Protein AF-0000000071359980 (afdb_homodimer)

InterPro domains:
  IPR000600 ROK family [PF00480] (9-303)
  IPR000600 ROK family [PTHR18964] (3-304)
  IPR043129 ATPase, nucleotide binding domain [SSF53067] (7-304)

Structure (mmCIF, N/CA/C/O backbone):
data_AF-0000000071359980-model_v1
#
loop_
_entity.id
_entity.type
_entity.pdbx_description
1 polymer 'Sugar kinase'
#
loop_
_atom_site.group_PDB
_atom_site.id
_atom_site.type_symbol
_atom_site.label_atom_id
_atom_site.label_alt_id
_atom_site.label_comp_id
_atom_site.label_asym_id
_atom_site.label_entity_id
_atom_site.label_seq_id
_atom_site.pdbx_PDB_ins_code
_atom_site.Cartn_x
_atom_site.Cartn_y
_atom_site.Cartn_z
_atom_site.occupancy
_atom_site.B_iso_or_equiv
_atom_site.auth_seq_id
_atom_site.auth_comp_id
_atom_site.auth_asym_id
_atom_site.auth_atom_id
_atom_site.pdbx_PDB_model_num
ATOM 1 N N . MET A 1 1 ? 32.656 24.75 14.727 1 34.03 1 MET A N 1
ATOM 2 C CA . MET A 1 1 ? 31.438 25.438 15.141 1 34.03 1 MET A CA 1
ATOM 3 C C . MET A 1 1 ? 30.516 24.5 15.914 1 34.03 1 MET A C 1
ATOM 5 O O . MET A 1 1 ? 30.391 23.328 15.57 1 34.03 1 MET A O 1
ATOM 9 N N . ASN A 1 2 ? 30.203 24.516 17.094 1 40.44 2 ASN A N 1
ATOM 10 C CA . ASN A 1 2 ? 29.469 23.688 18.062 1 40.44 2 ASN A CA 1
ATOM 11 C C . ASN A 1 2 ? 28.109 23.25 17.5 1 40.44 2 ASN A C 1
ATOM 13 O O . ASN A 1 2 ? 27.219 24.078 17.328 1 40.44 2 ASN A O 1
ATOM 17 N N . ASN A 1 3 ? 27.984 22.234 16.797 1 50.34 3 ASN A N 1
ATOM 18 C CA . ASN A 1 3 ? 26.922 21.562 16.078 1 50.34 3 ASN A CA 1
ATOM 19 C C . ASN A 1 3 ? 25.625 21.562 16.859 1 50.34 3 ASN A C 1
ATOM 21 O O . ASN A 1 3 ? 24.594 21.094 16.359 1 50.34 3 ASN A O 1
ATOM 25 N N . GLN A 1 4 ? 25.719 21.797 18.203 1 56.72 4 GLN A N 1
ATOM 26 C CA . GLN A 1 4 ? 24.609 21.859 19.156 1 56.72 4 GLN A CA 1
ATOM 27 C C . GLN A 1 4 ? 23.75 23.094 18.922 1 56.72 4 GLN A C 1
ATOM 29 O O . GLN A 1 4 ? 22.625 23.188 19.438 1 56.72 4 GLN A O 1
ATOM 34 N N . GLN A 1 5 ? 24.156 23.875 17.875 1 73.12 5 GLN A N 1
ATOM 35 C CA . GLN A 1 5 ? 23.484 25.156 17.734 1 73.12 5 GLN A CA 1
ATOM 36 C C . GLN A 1 5 ? 22.797 25.266 16.375 1 73.12 5 GLN A C 1
ATOM 38 O O . GLN A 1 5 ? 22.203 26.297 16.047 1 73.12 5 GLN A O 1
ATOM 43 N N . GLU A 1 6 ? 22.688 24.109 15.781 1 90.81 6 GLU A N 1
ATOM 44 C CA . GLU A 1 6 ? 22.094 24.188 14.453 1 90.81 6 GLU A CA 1
ATOM 45 C C . GLU A 1 6 ? 20.578 24.266 14.539 1 90.81 6 GLU A C 1
ATOM 47 O O . GLU A 1 6 ? 19.953 23.594 15.359 1 90.81 6 GLU A O 1
ATOM 52 N N . HIS A 1 7 ? 20.016 25.234 13.812 1 96.56 7 HIS A N 1
ATOM 53 C CA . HIS A 1 7 ? 18.562 25.406 13.719 1 96.56 7 HIS A CA 1
ATOM 54 C C . HIS A 1 7 ? 18.078 25.188 12.289 1 96.56 7 HIS A C 1
ATOM 56 O O . HIS A 1 7 ? 18.844 25.297 11.344 1 96.56 7 HIS A O 1
ATOM 62 N N . PHE A 1 8 ? 16.859 24.828 12.195 1 98.06 8 PHE A N 1
ATOM 63 C CA . PHE A 1 8 ? 16.172 24.609 10.93 1 98.06 8 PHE A CA 1
ATOM 64 C C . PHE A 1 8 ? 14.898 25.438 10.852 1 98.06 8 PHE A C 1
ATOM 66 O O . PHE A 1 8 ? 14.328 25.797 11.883 1 98.06 8 PHE A O 1
ATOM 73 N N . LEU A 1 9 ? 14.531 25.797 9.695 1 98.38 9 LEU A N 1
ATOM 74 C CA . LEU A 1 9 ? 13.234 26.438 9.477 1 98.38 9 LEU A CA 1
ATOM 75 C C . LEU A 1 9 ? 12.219 25.422 8.945 1 98.38 9 LEU A C 1
ATOM 77 O O . LEU A 1 9 ? 12.445 24.797 7.918 1 98.38 9 LEU A O 1
ATOM 81 N N . GLY A 1 10 ? 11.195 25.172 9.727 1 98.62 10 GLY A N 1
ATOM 82 C CA . GLY A 1 10 ? 10.078 24.344 9.289 1 98.62 10 GLY A CA 1
ATOM 83 C C . GLY A 1 10 ? 8.875 25.156 8.852 1 98.62 10 GLY A C 1
ATOM 84 O O . GLY A 1 10 ? 8.375 26 9.609 1 98.62 10 GLY A O 1
ATOM 85 N N . VAL A 1 11 ? 8.43 24.953 7.609 1 98.62 11 VAL A N 1
ATOM 86 C CA . VAL A 1 11 ? 7.297 25.688 7.055 1 98.62 11 VAL A CA 1
ATOM 87 C C . VAL A 1 11 ? 6.156 24.719 6.754 1 98.62 11 VAL A C 1
ATOM 89 O O . VAL A 1 11 ? 6.254 23.906 5.836 1 98.62 11 VAL A O 1
ATOM 92 N N . ASP A 1 12 ? 5.121 24.797 7.488 1 97.94 12 ASP A N 1
ATOM 93 C CA . ASP A 1 12 ? 3.881 24.047 7.27 1 97.94 12 ASP A CA 1
ATOM 94 C C . ASP A 1 12 ? 2.889 24.875 6.449 1 97.94 12 ASP A C 1
ATOM 96 O O . ASP A 1 12 ? 2.309 25.844 6.949 1 97.94 12 ASP A O 1
ATOM 100 N N . VAL A 1 13 ? 2.68 24.453 5.227 1 97.06 13 VAL A N 1
ATOM 101 C CA . VAL A 1 13 ? 1.876 25.234 4.285 1 97.06 13 VAL A CA 1
ATOM 102 C C . VAL A 1 13 ? 0.412 24.812 4.387 1 97.06 13 VAL A C 1
ATOM 104 O O . VAL A 1 13 ? 0.071 23.656 4.109 1 97.06 13 VAL A O 1
ATOM 107 N N . GLY A 1 14 ? -0.424 25.688 4.793 1 92.62 14 GLY A N 1
ATOM 108 C CA . GLY A 1 14 ? -1.866 25.516 4.766 1 92.62 14 GLY A CA 1
ATOM 109 C C . GLY A 1 14 ? -2.545 26.281 3.652 1 92.62 14 GLY A C 1
ATOM 110 O O . GLY A 1 14 ? -1.883 26.984 2.881 1 92.62 14 GLY A O 1
ATOM 111 N N . GLY A 1 15 ? -3.842 26.188 3.551 1 86.88 15 GLY A N 1
ATOM 112 C CA . GLY A 1 15 ? -4.586 26.859 2.504 1 86.88 15 GLY A CA 1
ATOM 113 C C . GLY A 1 15 ? -4.578 28.375 2.65 1 86.88 15 GLY A C 1
ATOM 114 O O . GLY A 1 15 ? -4.555 29.094 1.653 1 86.88 15 GLY A O 1
ATOM 115 N N . THR A 1 16 ? -4.59 28.844 3.945 1 90.56 16 THR A N 1
ATOM 116 C CA . THR A 1 16 ? -4.75 30.281 4.16 1 90.56 16 THR A CA 1
ATOM 117 C C . THR A 1 16 ? -3.588 30.844 4.977 1 90.56 16 THR A C 1
ATOM 119 O O . THR A 1 16 ? -3.416 32.062 5.066 1 90.56 16 THR A O 1
ATOM 122 N N . HIS A 1 17 ? -2.803 29.891 5.551 1 94.94 17 HIS A N 1
ATOM 123 C CA . HIS A 1 17 ? -1.709 30.359 6.402 1 94.94 17 HIS A CA 1
ATOM 124 C C . HIS A 1 17 ? -0.47 29.484 6.219 1 94.94 17 HIS A C 1
ATOM 126 O O . HIS A 1 17 ? -0.579 28.312 5.859 1 94.94 17 HIS A O 1
ATOM 132 N N . LEU A 1 18 ? 0.596 30.078 6.496 1 96.38 18 LEU A N 1
ATOM 133 C CA . LEU A 1 18 ? 1.851 29.359 6.727 1 96.38 18 LEU A CA 1
ATOM 134 C C . LEU A 1 18 ? 2.201 29.344 8.211 1 96.38 18 LEU A C 1
ATOM 136 O O . LEU A 1 18 ? 2.098 30.375 8.891 1 96.38 18 LEU A O 1
ATOM 140 N N . LYS A 1 19 ? 2.475 28.203 8.719 1 97.69 19 LYS A N 1
ATOM 141 C CA . LYS A 1 19 ? 3.104 28.094 10.031 1 97.69 19 LYS A CA 1
ATOM 142 C C . LYS A 1 19 ? 4.609 27.891 9.906 1 97.69 19 LYS A C 1
ATOM 144 O O . LYS A 1 19 ? 5.062 26.984 9.211 1 97.69 19 LYS A O 1
ATOM 149 N N . ILE A 1 20 ? 5.336 28.766 10.523 1 98.06 20 ILE A N 1
ATOM 150 C CA . ILE A 1 20 ? 6.785 28.797 10.367 1 98.06 20 ILE A CA 1
ATOM 151 C C . ILE A 1 20 ? 7.453 28.672 11.734 1 98.06 20 ILE A C 1
ATOM 153 O O . ILE A 1 20 ? 7.156 29.453 12.648 1 98.06 20 ILE A O 1
ATOM 157 N N . GLY A 1 21 ? 8.336 27.719 11.836 1 97.75 21 GLY A N 1
ATOM 158 C CA . GLY A 1 21 ? 9.039 27.531 13.094 1 97.75 21 GLY A CA 1
ATOM 159 C C . GLY A 1 21 ? 10.547 27.406 12.922 1 97.75 21 GLY A C 1
ATOM 160 O O . GLY A 1 21 ? 11.023 26.766 11.984 1 97.75 21 GLY A O 1
ATOM 161 N N . LYS A 1 22 ? 11.25 28.188 13.727 1 98.12 22 LYS A N 1
ATOM 162 C CA . LYS A 1 22 ? 12.664 27.906 13.922 1 98.12 22 LYS A CA 1
ATOM 163 C C . LYS A 1 22 ? 12.875 26.766 14.914 1 98.12 22 LYS A C 1
ATOM 165 O O . LYS A 1 22 ? 12.445 26.844 16.062 1 98.12 22 LYS A O 1
ATOM 170 N N . VAL A 1 23 ? 13.438 25.703 14.477 1 97.69 23 VAL A N 1
ATOM 171 C CA . VAL A 1 23 ? 13.461 24.469 15.25 1 97.69 23 VAL A CA 1
ATOM 172 C C . VAL A 1 23 ? 14.906 24.047 15.5 1 97.69 23 VAL A C 1
ATOM 174 O O . VAL A 1 23 ? 15.742 24.094 14.594 1 97.69 23 VAL A O 1
ATOM 177 N N . SER A 1 24 ? 15.234 23.656 16.719 1 96.5 24 SER A N 1
ATOM 178 C CA . SER A 1 24 ? 16.578 23.188 17.078 1 96.5 24 SER A CA 1
ATOM 179 C C . SER A 1 24 ? 16.781 21.734 16.656 1 96.5 24 SER A C 1
ATOM 181 O O . SER A 1 24 ? 15.836 21.062 16.234 1 96.5 24 SER A O 1
ATOM 183 N N . LEU A 1 25 ? 17.953 21.25 16.844 1 94.38 25 LEU A N 1
ATOM 184 C CA . LEU A 1 25 ? 18.328 19.875 16.516 1 94.38 25 LEU A CA 1
ATOM 185 C C . LEU A 1 25 ? 17.578 18.891 17.391 1 94.38 25 LEU A C 1
ATOM 187 O O . LEU A 1 25 ? 17.375 17.734 17 1 94.38 25 LEU A O 1
ATOM 191 N N . GLN A 1 26 ? 17.125 19.344 18.547 1 93 26 GLN A N 1
ATOM 192 C CA . GLN A 1 26 ? 16.453 18.484 19.516 1 93 26 GLN A CA 1
ATOM 193 C C . GLN A 1 26 ? 14.945 18.547 19.344 1 93 26 GLN A C 1
ATOM 195 O O . GLN A 1 26 ? 14.203 17.844 20.047 1 93 26 GLN A O 1
ATOM 200 N N . GLY A 1 27 ? 14.477 19.406 18.438 1 94.44 27 GLY A N 1
ATOM 201 C CA . GLY A 1 27 ? 13.047 19.469 18.188 1 94.44 27 GLY A CA 1
ATOM 202 C C . GLY A 1 27 ? 12.352 20.547 18.984 1 94.44 27 GLY A C 1
ATOM 203 O O . GLY A 1 27 ? 11.125 20.531 19.141 1 94.44 27 GLY A O 1
ATOM 204 N N . GLU A 1 28 ? 13.125 21.438 19.516 1 95.38 28 GLU A N 1
ATOM 205 C CA . GLU A 1 28 ? 12.539 22.578 20.219 1 95.38 28 GLU A CA 1
ATOM 206 C C . GLU A 1 28 ? 12.172 23.688 19.234 1 95.38 28 GLU A C 1
ATOM 208 O O . GLU A 1 28 ? 12.984 24.094 18.406 1 95.38 28 GLU A O 1
ATOM 213 N N . ILE A 1 29 ? 10.969 24.156 19.344 1 96.69 29 ILE A N 1
ATOM 214 C CA . ILE A 1 29 ? 10.57 25.328 18.562 1 96.69 29 ILE A CA 1
ATOM 215 C C . ILE A 1 29 ? 11.023 26.594 19.266 1 96.69 29 ILE A C 1
ATOM 217 O O . ILE A 1 29 ? 10.43 27.016 20.266 1 96.69 29 ILE A O 1
ATOM 221 N N . VAL A 1 30 ? 11.969 27.219 18.719 1 96.44 30 VAL A N 1
ATOM 222 C CA . VAL A 1 30 ? 12.586 28.406 19.297 1 96.44 30 VAL A CA 1
ATOM 223 C C . VAL A 1 30 ? 11.742 29.625 18.984 1 96.44 30 VAL A C 1
ATOM 225 O O . VAL A 1 30 ? 11.68 30.578 19.781 1 96.44 30 VAL A O 1
ATOM 228 N N . SER A 1 31 ? 11.188 29.625 17.891 1 96.81 31 SER A N 1
ATOM 229 C CA . SER A 1 31 ? 10.281 30.688 17.422 1 96.81 31 SER A CA 1
ATOM 230 C C . SER A 1 31 ? 9.188 30.125 16.531 1 96.81 31 SER A C 1
ATOM 232 O O . SER A 1 31 ? 9.422 29.172 15.773 1 96.81 31 SER A O 1
ATOM 234 N N . PHE A 1 32 ? 8.086 30.656 16.734 1 97.12 32 PHE A N 1
ATOM 235 C CA . PHE A 1 32 ? 6.926 30.25 15.953 1 97.12 32 PHE A CA 1
ATOM 236 C C . PHE A 1 32 ? 6.195 31.469 15.391 1 97.12 32 PHE A C 1
ATOM 238 O O . PHE A 1 32 ? 5.934 32.438 16.109 1 97.12 32 PHE A O 1
ATOM 245 N N . ASP A 1 33 ? 5.898 31.406 14.117 1 97.12 33 ASP A N 1
ATOM 246 C CA . ASP A 1 33 ? 5.195 32.469 13.43 1 97.12 33 ASP A CA 1
ATOM 247 C C . ASP A 1 33 ? 4.07 31.938 12.555 1 97.12 33 ASP A C 1
ATOM 249 O O . ASP A 1 33 ? 4.051 30.75 12.227 1 97.12 33 ASP A O 1
ATOM 253 N N . LYS A 1 34 ? 3.148 32.781 12.289 1 96.5 34 LYS A N 1
ATOM 254 C CA . LYS A 1 34 ? 2.047 32.469 11.383 1 96.5 34 LYS A CA 1
ATOM 255 C C . LYS A 1 34 ? 1.872 33.594 10.352 1 96.5 34 LYS A C 1
ATOM 257 O O . LYS A 1 34 ? 1.814 34.781 10.711 1 96.5 34 LYS A O 1
ATOM 262 N N . GLU A 1 35 ? 1.939 33.25 9.133 1 96.38 35 GLU A N 1
ATOM 263 C CA . GLU A 1 35 ? 1.776 34.188 8.047 1 96.38 35 GLU A CA 1
ATOM 264 C C . GLU A 1 35 ? 0.454 34 7.312 1 96.38 35 GLU A C 1
ATOM 266 O O . GLU A 1 35 ? 0.156 32.875 6.875 1 96.38 35 GLU A O 1
ATOM 271 N N . ASP A 1 36 ? -0.351 35.031 7.207 1 95.94 36 ASP A N 1
ATOM 272 C CA . ASP A 1 36 ? -1.569 34.969 6.406 1 95.94 36 ASP A CA 1
ATOM 273 C C . ASP A 1 36 ? -1.257 35.156 4.922 1 95.94 36 ASP A C 1
ATOM 275 O O . ASP A 1 36 ? -0.699 36.156 4.512 1 95.94 36 ASP A O 1
ATOM 279 N N . THR A 1 37 ? -1.621 34.125 4.125 1 94.19 37 THR A N 1
ATOM 280 C CA . THR A 1 37 ? -1.255 34.188 2.713 1 94.19 37 THR A CA 1
ATOM 281 C C . THR A 1 37 ? -2.471 34.5 1.846 1 94.19 37 THR A C 1
ATOM 283 O O . THR A 1 37 ? -2.412 34.375 0.62 1 94.19 37 THR A O 1
ATOM 286 N N . THR A 1 38 ? -3.561 34.875 2.359 1 93.25 38 THR A N 1
ATOM 287 C CA . THR A 1 38 ? -4.789 35.156 1.622 1 93.25 38 THR A CA 1
ATOM 288 C C . THR A 1 38 ? -4.57 36.25 0.604 1 93.25 38 THR A C 1
ATOM 290 O O . THR A 1 38 ? -5.105 36.219 -0.505 1 93.25 38 THR A O 1
ATOM 293 N N . SER A 1 39 ? -3.783 37.188 1.052 1 92.62 39 SER A N 1
ATOM 294 C CA . SER A 1 39 ? -3.58 38.344 0.216 1 92.62 39 SER A CA 1
ATOM 295 C C . SER A 1 39 ? -2.684 38.031 -0.977 1 92.62 39 SER A C 1
ATOM 297 O O . SER A 1 39 ? -2.629 38.812 -1.939 1 92.62 39 SER A O 1
ATOM 299 N N . TYR A 1 40 ? -2.021 36.875 -0.955 1 93.94 40 TYR A N 1
ATOM 300 C CA . TYR A 1 40 ? -1.106 36.531 -2.035 1 93.94 40 TYR A CA 1
ATOM 301 C C . TYR A 1 40 ? -1.862 36.312 -3.338 1 93.94 40 TYR A C 1
ATOM 303 O O . TYR A 1 40 ? -1.318 36.531 -4.426 1 93.94 40 TYR A O 1
ATOM 311 N N . ARG A 1 41 ? -3.131 35.875 -3.238 1 90.38 41 ARG A N 1
ATOM 312 C CA . ARG A 1 41 ? -3.936 35.5 -4.398 1 90.38 41 ARG A CA 1
ATOM 313 C C . ARG A 1 41 ? -4.242 36.75 -5.258 1 90.38 41 ARG A C 1
ATOM 315 O O . ARG A 1 41 ? -4.367 36.625 -6.48 1 90.38 41 ARG A O 1
ATOM 322 N N . GLU A 1 42 ? -4.277 37.844 -4.613 1 92.81 42 GLU A N 1
ATOM 323 C CA . GLU A 1 42 ? -4.621 39.094 -5.32 1 92.81 42 GLU A CA 1
ATOM 324 C C . GLU A 1 42 ? -3.393 39.969 -5.543 1 92.81 42 GLU A C 1
ATOM 326 O O . GLU A 1 42 ? -3.486 41.031 -6.141 1 92.81 42 GLU A O 1
ATOM 331 N N . ASP A 1 43 ? -2.324 39.469 -5.086 1 94.44 43 ASP A N 1
ATOM 332 C CA . ASP A 1 43 ? -1.11 40.281 -5.219 1 94.44 43 ASP A CA 1
ATOM 333 C C . ASP A 1 43 ? -0.67 40.375 -6.68 1 94.44 43 ASP A C 1
ATOM 335 O O . ASP A 1 43 ? -0.68 39.375 -7.398 1 94.44 43 ASP A O 1
ATOM 339 N N . PRO A 1 44 ? -0.274 41.5 -7.105 1 95.06 44 PRO A N 1
ATOM 340 C CA . PRO A 1 44 ? 0.154 41.688 -8.492 1 95.06 44 PRO A CA 1
ATOM 341 C C . PRO A 1 44 ? 1.356 40.812 -8.852 1 95.06 44 PRO A C 1
ATOM 343 O O . PRO A 1 44 ? 1.52 40.406 -10.016 1 95.06 44 PRO A O 1
ATOM 346 N N . LYS A 1 45 ? 2.191 40.406 -7.934 1 95.19 45 LYS A N 1
ATOM 347 C CA . LYS A 1 45 ? 3.365 39.594 -8.172 1 95.19 45 LYS A CA 1
ATOM 348 C C . LYS A 1 45 ? 2.967 38.125 -8.398 1 95.19 45 LYS A C 1
ATOM 350 O O . LYS A 1 45 ? 3.742 37.344 -8.953 1 95.19 45 LYS A O 1
ATOM 355 N N . GLY A 1 46 ? 1.737 37.844 -7.891 1 94.62 46 GLY A N 1
ATOM 356 C CA . GLY A 1 46 ? 1.283 36.469 -7.922 1 94.62 46 GLY A CA 1
ATOM 357 C C . GLY A 1 46 ? 1.61 35.719 -6.652 1 94.62 46 GLY A C 1
ATOM 358 O O . GLY A 1 46 ? 2.564 36.062 -5.945 1 94.62 46 GLY A O 1
ATOM 359 N N . PHE A 1 47 ? 0.938 34.625 -6.453 1 95.56 47 PHE A N 1
ATOM 360 C CA . PHE A 1 47 ? 1.062 33.844 -5.238 1 95.56 47 PHE A CA 1
ATOM 361 C C . PHE A 1 47 ? 2.475 33.281 -5.098 1 95.56 47 PHE A C 1
ATOM 363 O O . PHE A 1 47 ? 3.07 33.344 -4.023 1 95.56 47 PHE A O 1
ATOM 370 N N . ASN A 1 48 ? 3.029 32.781 -6.18 1 96.69 48 ASN A N 1
ATOM 371 C CA . ASN A 1 48 ? 4.309 32.094 -6.168 1 96.69 48 ASN A CA 1
ATOM 372 C C . ASN A 1 48 ? 5.445 33 -5.734 1 96.69 48 ASN A C 1
ATOM 374 O O . ASN A 1 48 ? 6.273 32.625 -4.906 1 96.69 48 ASN A O 1
ATOM 378 N N . ALA A 1 49 ? 5.473 34.125 -6.312 1 96.56 49 ALA A N 1
ATOM 379 C CA . ALA A 1 49 ? 6.508 35.094 -5.957 1 96.56 49 ALA A CA 1
ATOM 380 C C . ALA A 1 49 ? 6.402 35.5 -4.492 1 96.56 49 ALA A C 1
ATOM 382 O O . ALA A 1 49 ? 7.41 35.625 -3.793 1 96.56 49 ALA A O 1
ATOM 383 N N . CYS A 1 50 ? 5.164 35.75 -4.059 1 96.94 50 CYS A N 1
ATOM 384 C CA . CYS A 1 50 ? 4.918 36.125 -2.67 1 96.94 50 CYS A CA 1
ATOM 385 C C . CYS A 1 50 ? 5.363 35.031 -1.72 1 96.94 50 CYS A C 1
ATOM 387 O O . CYS A 1 50 ? 5.941 35.312 -0.667 1 96.94 50 CYS A O 1
ATOM 389 N N . PHE A 1 51 ? 5.098 33.844 -2.117 1 96.5 51 PHE A N 1
ATOM 390 C CA . PHE A 1 51 ? 5.477 32.688 -1.313 1 96.5 51 PHE A CA 1
ATOM 391 C C . PHE A 1 51 ? 6.988 32.625 -1.139 1 96.5 51 PHE A C 1
ATOM 393 O O . PHE A 1 51 ? 7.484 32.469 -0.021 1 96.5 51 PHE A O 1
ATOM 400 N N . VAL A 1 52 ? 7.688 32.75 -2.18 1 97.69 52 VAL A N 1
ATOM 401 C CA . VAL A 1 52 ? 9.148 32.688 -2.139 1 97.69 52 VAL A CA 1
ATOM 402 C C . VAL A 1 52 ? 9.68 33.844 -1.284 1 97.69 52 VAL A C 1
ATOM 404 O O . VAL A 1 52 ? 10.609 33.656 -0.496 1 97.69 52 VAL A O 1
ATOM 407 N N . GLU A 1 53 ? 9.047 35 -1.432 1 96.75 53 GLU A N 1
ATOM 408 C CA . GLU A 1 53 ? 9.477 36.188 -0.7 1 96.75 53 GLU A CA 1
ATOM 409 C C . GLU A 1 53 ? 9.281 36 0.803 1 96.75 53 GLU A C 1
ATOM 411 O O . GLU A 1 53 ? 10.078 36.5 1.603 1 96.75 53 GLU A O 1
ATOM 416 N N . VAL A 1 54 ? 8.164 35.406 1.126 1 97 54 VAL A N 1
ATOM 417 C CA . VAL A 1 54 ? 7.891 35.219 2.547 1 97 54 VAL A CA 1
ATOM 418 C C . VAL A 1 54 ? 8.945 34.312 3.162 1 97 54 VAL A C 1
ATOM 420 O O . VAL A 1 54 ? 9.359 34.5 4.305 1 97 54 VAL A O 1
ATOM 423 N N . ILE A 1 55 ? 9.359 33.281 2.471 1 97.69 55 ILE A N 1
ATOM 424 C CA . ILE A 1 55 ? 10.438 32.406 2.951 1 97.69 55 ILE A CA 1
ATOM 425 C C . ILE A 1 55 ? 11.703 33.25 3.158 1 97.69 55 ILE A C 1
ATOM 427 O O . ILE A 1 55 ? 12.383 33.125 4.176 1 97.69 55 ILE A O 1
ATOM 431 N N . GLY A 1 56 ? 11.953 34.125 2.232 1 97.44 56 GLY A N 1
ATOM 432 C CA . GLY A 1 56 ? 13.086 35.031 2.33 1 97.44 56 GLY A CA 1
ATOM 433 C C . GLY A 1 56 ? 13.031 35.906 3.551 1 97.44 56 GLY A C 1
ATOM 434 O O . GLY A 1 56 ? 14.062 36.188 4.168 1 97.44 56 GLY A O 1
ATOM 435 N N . LYS A 1 57 ? 11.836 36.406 3.805 1 97.62 57 LYS A N 1
ATOM 436 C CA . LYS A 1 57 ? 11.617 37.219 4.992 1 97.62 57 LYS A CA 1
ATOM 437 C C . LYS A 1 57 ? 12.133 36.531 6.246 1 97.62 57 LYS A C 1
ATOM 439 O O . LYS A 1 57 ? 12.805 37.156 7.074 1 97.62 57 LYS A O 1
ATOM 444 N N . TYR A 1 58 ? 11.961 35.281 6.352 1 97.94 58 TYR A N 1
ATOM 445 C CA . TYR A 1 58 ? 12.352 34.531 7.551 1 97.94 58 TYR A CA 1
ATOM 446 C C . TYR A 1 58 ? 13.82 34.156 7.488 1 97.94 58 TYR A C 1
ATOM 448 O O . TYR A 1 58 ? 14.484 34.031 8.523 1 97.94 58 TYR A O 1
ATOM 456 N N . LEU A 1 59 ? 14.289 33.938 6.316 1 97.62 59 LEU A N 1
ATOM 457 C CA . LEU A 1 59 ? 15.719 33.656 6.18 1 97.62 59 LEU A CA 1
ATOM 458 C C . LEU A 1 59 ? 16.531 34.906 6.566 1 97.62 59 LEU A C 1
ATOM 460 O O . LEU A 1 59 ? 17.641 34.781 7.086 1 97.62 59 LEU A O 1
ATOM 464 N N . LYS A 1 60 ? 15.992 36.094 6.305 1 97.56 60 LYS A N 1
ATOM 465 C CA . LYS A 1 60 ? 16.625 37.344 6.742 1 97.56 60 LYS A CA 1
ATOM 466 C C . LYS A 1 60 ? 16.531 37.5 8.258 1 97.56 60 LYS A C 1
ATOM 468 O O . LYS A 1 60 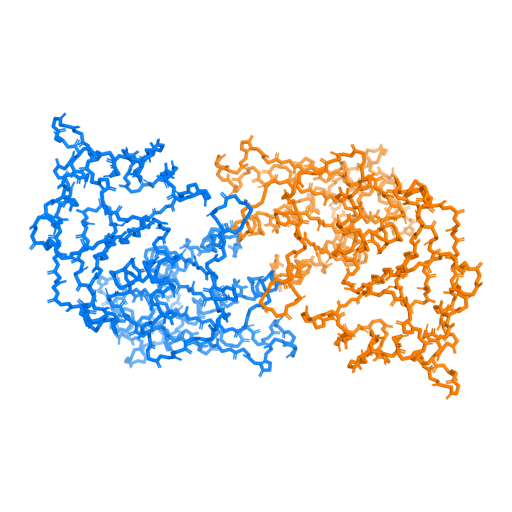? 17.469 37.969 8.898 1 97.56 60 LYS A O 1
ATOM 473 N N . LYS A 1 61 ? 15.367 37.125 8.781 1 97.31 61 LYS A N 1
ATOM 474 C CA . LYS A 1 61 ? 15.133 37.219 10.219 1 97.31 61 LYS A CA 1
ATOM 475 C C . LYS A 1 61 ? 16.062 36.281 10.977 1 97.31 61 LYS A C 1
ATOM 477 O O . LYS A 1 61 ? 16.516 36.594 12.078 1 97.31 61 LYS A O 1
ATOM 482 N N . TYR A 1 62 ? 16.344 35.125 10.367 1 96.75 62 TYR A N 1
ATOM 483 C CA . TYR A 1 62 ? 17.203 34.125 10.969 1 96.75 62 TYR A CA 1
ATOM 484 C C . TYR A 1 62 ? 18.359 33.75 10.047 1 96.75 62 TYR A C 1
ATOM 486 O O . TYR A 1 62 ? 18.406 32.656 9.492 1 96.75 62 TYR A O 1
ATOM 494 N N . PRO A 1 63 ? 19.359 34.531 9.992 1 95.19 63 PRO A N 1
ATOM 495 C CA . PRO A 1 63 ? 20.438 34.344 9.023 1 95.19 63 PRO A CA 1
ATOM 496 C C . PRO A 1 63 ? 21.25 33.094 9.289 1 95.19 63 PRO A C 1
ATOM 498 O O . PRO A 1 63 ? 21.969 32.625 8.414 1 95.19 63 PRO A O 1
ATOM 501 N N . ASP A 1 64 ? 21.141 32.531 10.453 1 94 64 ASP A N 1
ATOM 502 C CA . ASP A 1 64 ? 21.891 31.328 10.812 1 94 64 ASP A CA 1
ATOM 503 C C . ASP A 1 64 ? 21.266 30.078 10.195 1 94 64 ASP A C 1
ATOM 505 O O . ASP A 1 64 ? 21.906 29.031 10.125 1 94 64 ASP A O 1
ATOM 509 N N . ILE A 1 65 ? 20.078 30.188 9.766 1 96.88 65 ILE A N 1
ATOM 510 C CA . ILE A 1 65 ? 19.391 29.047 9.188 1 96.88 65 ILE A CA 1
ATOM 511 C C . ILE A 1 65 ? 19.984 28.719 7.82 1 96.88 65 ILE A C 1
ATOM 513 O O . ILE A 1 65 ? 20.078 29.594 6.953 1 96.88 65 ILE A O 1
ATOM 517 N N . GLN A 1 66 ? 20.297 27.406 7.672 1 97.31 66 GLN A N 1
ATOM 518 C CA . GLN A 1 66 ? 20.875 26.984 6.398 1 97.31 66 GLN A CA 1
ATOM 519 C C . GLN A 1 66 ? 19.922 26.047 5.664 1 97.31 66 GLN A C 1
ATOM 521 O O . GLN A 1 66 ? 20 25.906 4.441 1 97.31 66 GLN A O 1
ATOM 526 N N . LYS A 1 67 ? 19.078 25.375 6.395 1 98.44 67 LYS A N 1
ATOM 527 C CA . LYS A 1 67 ? 18.188 24.359 5.824 1 98.44 67 LYS A CA 1
ATOM 528 C C . LYS A 1 67 ? 16.719 24.672 6.137 1 98.44 67 LYS A C 1
ATOM 530 O O . LYS A 1 67 ? 16.391 25.016 7.277 1 98.44 67 LYS A O 1
ATOM 535 N N . VAL A 1 68 ? 15.867 24.641 5.117 1 98.75 68 VAL A N 1
ATOM 536 C CA . VAL A 1 68 ? 14.438 24.922 5.219 1 98.75 68 VAL A CA 1
ATOM 537 C C . VAL A 1 68 ? 13.641 23.719 4.75 1 98.75 68 VAL A C 1
ATOM 539 O O . VAL A 1 68 ? 13.82 23.234 3.627 1 98.75 68 VAL A O 1
ATOM 542 N N . GLY A 1 69 ? 12.852 23.188 5.664 1 98.81 69 GLY A N 1
ATOM 543 C CA . GLY A 1 69 ? 11.891 22.172 5.285 1 98.81 69 GLY A CA 1
ATOM 544 C C . GLY A 1 69 ? 10.5 22.734 5.047 1 98.81 69 GLY A C 1
ATOM 545 O O . GLY A 1 69 ? 10.023 23.578 5.805 1 98.81 69 GLY A O 1
ATOM 546 N N . ILE A 1 70 ? 9.844 22.281 4 1 98.75 70 ILE A N 1
ATOM 547 C CA . ILE A 1 70 ? 8.523 22.766 3.627 1 98.75 70 ILE A CA 1
ATOM 548 C C . ILE A 1 70 ? 7.559 21.594 3.457 1 98.75 70 ILE A C 1
ATOM 550 O O . ILE A 1 70 ? 7.773 20.734 2.611 1 98.75 70 ILE A O 1
ATOM 554 N N . GLY A 1 71 ? 6.531 21.5 4.281 1 98.31 71 GLY A N 1
ATOM 555 C CA . GLY A 1 71 ? 5.434 20.547 4.133 1 98.31 71 GLY A CA 1
ATOM 556 C C . GLY A 1 71 ? 4.285 21.094 3.305 1 98.31 71 GLY A C 1
ATOM 557 O O . GLY A 1 71 ? 3.721 22.141 3.627 1 98.31 71 GLY A O 1
ATOM 558 N N . LEU A 1 72 ? 3.912 20.422 2.264 1 97.56 72 LEU A N 1
ATOM 559 C CA . LEU A 1 72 ? 2.92 20.891 1.305 1 97.56 72 LEU A CA 1
ATOM 560 C C . LEU A 1 72 ? 1.654 20.047 1.367 1 97.56 72 LEU A C 1
ATOM 562 O O . LEU A 1 72 ? 1.727 18.828 1.511 1 97.56 72 LEU A O 1
ATOM 566 N N . PRO A 1 73 ? 0.502 20.625 1.264 1 94.75 73 PRO A N 1
ATOM 567 C CA . PRO A 1 73 ? -0.766 19.891 1.291 1 94.75 73 PRO A CA 1
ATOM 568 C C . PRO A 1 73 ? -1.162 19.344 -0.079 1 94.75 73 PRO A C 1
ATOM 570 O O . PRO A 1 73 ? -2.229 19.688 -0.599 1 94.75 73 PRO A O 1
ATOM 573 N N . GLY A 1 74 ? -0.402 18.453 -0.625 1 95 74 GLY A N 1
ATOM 574 C CA . GLY A 1 74 ? -0.762 17.922 -1.93 1 95 74 GLY A CA 1
ATOM 575 C C . GLY A 1 74 ? 0.351 17.109 -2.57 1 95 74 GLY A C 1
ATOM 576 O O . GLY A 1 74 ? 1.184 16.531 -1.873 1 95 74 GLY A O 1
ATOM 577 N N . LEU A 1 75 ? 0.264 17.047 -3.893 1 96.69 75 LEU A N 1
ATOM 578 C CA . LEU A 1 75 ? 1.157 16.188 -4.652 1 96.69 75 LEU A CA 1
ATOM 579 C C . LEU A 1 75 ? 2.424 16.922 -5.059 1 96.69 75 LEU A C 1
ATOM 581 O O . LEU A 1 75 ? 2.365 18.109 -5.418 1 96.69 75 LEU A O 1
ATOM 585 N N . ILE A 1 76 ? 3.459 16.25 -4.98 1 97.69 76 ILE A N 1
ATOM 586 C CA . ILE A 1 76 ? 4.773 16.766 -5.348 1 97.69 76 ILE A CA 1
ATOM 587 C C . ILE A 1 76 ? 5.512 15.734 -6.195 1 97.69 76 ILE A C 1
ATOM 589 O O . ILE A 1 76 ? 5.305 14.531 -6.035 1 97.69 76 ILE A O 1
ATOM 593 N N . ASN A 1 77 ? 6.297 16.25 -7.102 1 97.56 77 ASN A N 1
ATOM 594 C CA . ASN A 1 77 ? 6.988 15.273 -7.934 1 97.56 77 ASN A CA 1
ATOM 595 C C . ASN A 1 77 ? 7.977 14.445 -7.121 1 97.56 77 ASN A C 1
ATOM 597 O O . ASN A 1 77 ? 8.344 14.82 -6.008 1 97.56 77 ASN A O 1
ATOM 601 N N . LYS A 1 78 ? 8.336 13.344 -7.645 1 97.25 78 LYS A N 1
ATOM 602 C CA . LYS A 1 78 ? 9.141 12.367 -6.918 1 97.25 78 LYS A CA 1
ATOM 603 C C . LYS A 1 78 ? 10.469 12.969 -6.477 1 97.25 78 LYS A C 1
ATOM 605 O O . LYS A 1 78 ? 10.984 12.633 -5.406 1 97.25 78 LYS A O 1
ATOM 610 N N . GLU A 1 79 ? 11.062 13.883 -7.301 1 97.69 79 GLU A N 1
ATOM 611 C CA . GLU A 1 79 ? 12.336 14.531 -7.016 1 97.69 79 GLU A CA 1
ATOM 612 C C . GLU A 1 79 ? 12.195 15.578 -5.918 1 97.69 79 GLU A C 1
ATOM 614 O O . GLU A 1 79 ? 13.188 16.078 -5.395 1 97.69 79 GLU A O 1
ATOM 619 N N . ARG A 1 80 ? 10.992 15.898 -5.578 1 98.38 80 ARG A N 1
ATOM 620 C CA . ARG A 1 80 ? 10.664 16.859 -4.531 1 98.38 80 ARG A CA 1
ATOM 621 C C . ARG A 1 80 ? 11.133 18.266 -4.91 1 98.38 80 ARG A C 1
ATOM 623 O O . ARG A 1 80 ? 11.719 18.969 -4.086 1 98.38 80 ARG A O 1
ATOM 630 N N . THR A 1 81 ? 10.883 18.641 -6.141 1 98.56 81 THR A N 1
ATOM 631 C CA . THR A 1 81 ? 11.242 19.969 -6.594 1 98.56 81 THR A CA 1
ATOM 632 C C . THR A 1 81 ? 10 20.766 -6.988 1 98.56 81 THR A C 1
ATOM 634 O O . THR A 1 81 ? 9.945 21.984 -6.785 1 98.56 81 THR A O 1
ATOM 637 N N . THR A 1 82 ? 8.992 20.016 -7.527 1 98.44 82 THR A N 1
ATOM 638 C CA . THR A 1 82 ? 7.879 20.672 -8.203 1 98.44 82 THR A CA 1
ATOM 639 C C . THR A 1 82 ? 6.551 20.281 -7.574 1 98.44 82 THR A C 1
ATOM 641 O O . THR A 1 82 ? 6.273 19.094 -7.387 1 98.44 82 THR A O 1
ATOM 644 N N . THR A 1 83 ? 5.785 21.266 -7.23 1 97.69 83 THR A N 1
ATOM 645 C CA . THR A 1 83 ? 4.41 21.016 -6.809 1 97.69 83 THR A CA 1
ATOM 646 C C . THR A 1 83 ? 3.551 20.594 -8 1 97.69 83 THR A C 1
ATOM 648 O O . THR A 1 83 ? 3.635 21.203 -9.07 1 97.69 83 THR A O 1
ATOM 651 N N . LEU A 1 84 ? 2.775 19.562 -7.875 1 95.81 84 LEU A N 1
ATOM 652 C CA . LEU A 1 84 ? 1.971 19.062 -8.984 1 95.81 84 LEU A CA 1
ATOM 653 C C . LEU A 1 84 ? 0.515 19.5 -8.836 1 95.81 84 LEU A C 1
ATOM 655 O O . LEU A 1 84 ? -0.025 20.188 -9.703 1 95.81 84 LEU A O 1
ATOM 659 N N . GLU A 1 85 ? -0.097 19.109 -7.797 1 94.44 85 GLU A N 1
ATOM 660 C CA . GLU A 1 85 ? -1.479 19.453 -7.477 1 94.44 85 GLU A CA 1
ATOM 661 C C . GLU A 1 85 ? -1.63 19.812 -6 1 94.44 85 GLU A C 1
ATOM 663 O O . GLU A 1 85 ? -1.479 18.953 -5.129 1 94.44 85 GLU A O 1
ATOM 668 N N . ILE A 1 86 ? -1.937 21.031 -5.785 1 93.94 86 ILE A N 1
ATOM 669 C CA . ILE A 1 86 ? -2.217 21.562 -4.449 1 93.94 86 ILE A CA 1
ATOM 670 C C . ILE A 1 86 ? -3.641 22.109 -4.398 1 93.94 86 ILE A C 1
ATOM 672 O O . ILE A 1 86 ? -3.857 23.297 -4.578 1 93.94 86 ILE A O 1
ATOM 676 N N . PRO A 1 87 ? -4.555 21.281 -4.07 1 88.56 87 PRO A N 1
ATOM 677 C CA . PRO A 1 87 ? -5.961 21.656 -4.234 1 88.56 87 PRO A CA 1
ATOM 678 C C . PRO A 1 87 ? -6.32 22.953 -3.514 1 88.56 87 PRO A C 1
ATOM 680 O O . PRO A 1 87 ? -7.07 23.766 -4.051 1 88.56 87 PRO A O 1
ATOM 683 N N . ALA A 1 88 ? -5.75 23.203 -2.367 1 87.62 88 ALA A N 1
ATOM 684 C CA . ALA A 1 88 ? -6.082 24.375 -1.565 1 87.62 88 ALA A CA 1
ATOM 685 C C . ALA A 1 88 ? -5.41 25.625 -2.125 1 87.62 88 ALA A C 1
ATOM 687 O O . ALA A 1 88 ? -5.793 26.75 -1.783 1 87.62 88 ALA A O 1
ATOM 688 N N . ILE A 1 89 ? -4.371 25.406 -2.961 1 92.88 89 ILE A N 1
ATOM 689 C CA . ILE A 1 89 ? -3.607 26.516 -3.521 1 92.88 89 ILE A CA 1
ATOM 690 C C . ILE A 1 89 ? -3.275 26.234 -4.984 1 92.88 89 ILE A C 1
ATOM 692 O O . ILE A 1 89 ? -2.107 26.062 -5.344 1 92.88 89 ILE A O 1
ATOM 696 N N . PRO A 1 90 ? -4.234 26.312 -5.836 1 92.31 90 PRO A N 1
ATOM 697 C CA . PRO A 1 90 ? -4.039 25.938 -7.238 1 92.31 90 PRO A CA 1
ATOM 698 C C . PRO A 1 90 ? -2.916 26.734 -7.91 1 92.31 90 PRO A C 1
ATOM 700 O O . PRO A 1 90 ? -2.295 26.234 -8.859 1 92.31 90 PRO A O 1
ATOM 703 N N . ALA A 1 91 ? -2.627 27.906 -7.414 1 93.19 91 ALA A N 1
ATOM 704 C CA . ALA A 1 91 ? -1.569 28.734 -7.984 1 93.19 91 ALA A CA 1
ATOM 705 C C . ALA A 1 91 ? -0.218 28.031 -7.91 1 93.19 91 ALA A C 1
ATOM 707 O O . ALA A 1 91 ? 0.682 28.312 -8.703 1 93.19 91 ALA A O 1
ATOM 708 N N . LEU A 1 92 ? -0.097 27.062 -7.094 1 95 92 LEU A N 1
ATOM 709 C CA . LEU A 1 92 ? 1.164 26.344 -6.906 1 95 92 LEU A CA 1
ATOM 710 C C . LEU A 1 92 ? 1.263 25.156 -7.844 1 95 92 LEU A C 1
ATOM 712 O O . LEU A 1 92 ? 2.316 24.516 -7.941 1 95 92 LEU A O 1
ATOM 716 N N . ASP A 1 93 ? 0.218 24.859 -8.562 1 95.62 93 ASP A N 1
ATOM 717 C CA . ASP A 1 93 ? 0.222 23.688 -9.445 1 95.62 93 ASP A CA 1
ATOM 718 C C . ASP A 1 93 ? 1.256 23.844 -10.562 1 95.62 93 ASP A C 1
ATOM 720 O O . ASP A 1 93 ? 1.297 24.875 -11.234 1 95.62 93 ASP A O 1
ATOM 724 N N . GLY A 1 94 ? 2.082 22.859 -10.664 1 96.75 94 GLY A N 1
ATOM 725 C CA . GLY A 1 94 ? 3.064 22.828 -11.734 1 96.75 94 GLY A CA 1
ATOM 726 C C . GLY A 1 94 ? 4.227 23.781 -11.492 1 96.75 94 GLY A C 1
ATOM 727 O O . GLY A 1 94 ? 5.016 24.047 -12.406 1 96.75 94 GLY A O 1
ATOM 728 N N . PHE A 1 95 ? 4.359 24.266 -10.273 1 97.69 95 PHE A N 1
ATOM 729 C CA . PHE A 1 95 ? 5.375 25.25 -9.945 1 97.69 95 PHE A CA 1
ATOM 730 C C . PHE A 1 95 ? 6.625 24.578 -9.391 1 97.69 95 PHE A C 1
ATOM 732 O O . PHE A 1 95 ? 6.562 23.891 -8.375 1 97.69 95 PHE A O 1
ATOM 739 N N . ASN A 1 96 ? 7.793 24.766 -10.07 1 98.56 96 ASN A N 1
ATOM 740 C CA . ASN A 1 96 ? 9.062 24.281 -9.531 1 98.56 96 ASN A CA 1
ATOM 741 C C . ASN A 1 96 ? 9.531 25.141 -8.359 1 98.56 96 ASN A C 1
ATOM 743 O O . ASN A 1 96 ? 10.43 25.969 -8.5 1 98.56 96 ASN A O 1
ATOM 747 N N . LEU A 1 97 ? 8.938 24.906 -7.227 1 98.5 97 LEU A N 1
ATOM 748 C CA . LEU A 1 97 ? 9.133 25.703 -6.023 1 98.5 97 LEU A CA 1
ATOM 749 C C . LEU A 1 97 ? 10.586 25.656 -5.566 1 98.5 97 LEU A C 1
ATOM 751 O O . LEU A 1 97 ? 11.164 26.688 -5.211 1 98.5 97 LEU A O 1
ATOM 755 N N . LYS A 1 98 ? 11.203 24.5 -5.586 1 98.69 98 LYS A N 1
ATOM 756 C CA . LYS A 1 98 ? 12.586 24.375 -5.117 1 98.69 98 LYS A CA 1
ATOM 757 C C . LYS A 1 98 ? 13.531 25.203 -5.965 1 98.69 98 LYS A C 1
ATOM 759 O O . LYS A 1 98 ? 14.406 25.906 -5.434 1 98.69 98 LYS A O 1
ATOM 764 N N . ALA A 1 99 ? 13.375 25.109 -7.25 1 98.56 99 ALA A N 1
ATOM 765 C CA . ALA A 1 99 ? 14.227 25.875 -8.148 1 98.56 99 ALA A CA 1
ATOM 766 C C . ALA A 1 99 ? 14.062 27.375 -7.902 1 98.56 99 ALA A C 1
ATOM 768 O O . ALA A 1 99 ? 15.039 28.125 -7.91 1 98.56 99 ALA A O 1
ATOM 769 N N . ALA A 1 100 ? 12.828 27.812 -7.746 1 98.44 100 ALA A N 1
ATOM 770 C CA . ALA A 1 100 ? 12.555 29.219 -7.5 1 98.44 100 ALA A CA 1
ATOM 771 C C . ALA A 1 100 ? 13.227 29.703 -6.215 1 98.44 100 ALA A C 1
ATOM 773 O O . ALA A 1 100 ? 13.781 30.797 -6.164 1 98.44 100 ALA A O 1
ATOM 774 N N . LEU A 1 101 ? 13.18 28.859 -5.219 1 98.62 101 LEU A N 1
ATOM 775 C CA . LEU A 1 101 ? 13.812 29.188 -3.945 1 98.62 101 LEU A CA 1
ATOM 776 C C . LEU A 1 101 ? 15.328 29.25 -4.09 1 98.62 101 LEU A C 1
ATOM 778 O O . LEU A 1 101 ? 15.969 30.188 -3.602 1 98.62 101 LEU A O 1
ATOM 782 N N . LEU A 1 102 ? 15.875 28.312 -4.816 1 98.44 102 LEU A N 1
ATOM 783 C CA . LEU A 1 102 ? 17.328 28.234 -4.977 1 98.44 102 LEU A CA 1
ATOM 784 C C . LEU A 1 102 ? 17.844 29.391 -5.824 1 98.44 102 LEU A C 1
ATOM 786 O O . LEU A 1 102 ? 18.969 29.844 -5.641 1 98.44 102 LEU A O 1
ATOM 790 N N . GLU A 1 103 ? 17.031 29.75 -6.766 1 98.31 103 GLU A N 1
ATOM 791 C CA . GLU A 1 103 ? 17.406 30.891 -7.578 1 98.31 103 GLU A CA 1
ATOM 792 C C . GLU A 1 103 ? 17.594 32.125 -6.715 1 98.31 103 GLU A C 1
ATOM 794 O O . GLU A 1 103 ? 18.531 32.906 -6.945 1 98.31 103 GLU A O 1
ATOM 799 N N . GLN A 1 104 ? 16.781 32.344 -5.75 1 97.56 104 GLN A N 1
ATOM 800 C CA . GLN A 1 104 ? 16.828 33.531 -4.902 1 97.56 104 GLN A CA 1
ATOM 801 C C . GLN A 1 104 ? 17.781 33.344 -3.73 1 97.56 104 GLN A C 1
ATOM 803 O O . GLN A 1 104 ? 18.406 34.281 -3.258 1 97.56 104 GLN A O 1
ATOM 808 N N . TYR A 1 105 ? 17.859 32.062 -3.285 1 97.75 105 TYR A N 1
ATOM 809 C CA . TYR A 1 105 ? 18.672 31.75 -2.125 1 97.75 105 TYR A CA 1
ATOM 810 C C . TYR A 1 105 ? 19.594 30.562 -2.42 1 97.75 105 TYR A C 1
ATOM 812 O O . TYR A 1 105 ? 19.453 29.5 -1.806 1 97.75 105 TYR A O 1
ATOM 820 N N . PRO A 1 106 ? 20.625 30.734 -3.137 1 97.38 106 PRO A N 1
ATOM 821 C CA . PRO A 1 106 ? 21.438 29.625 -3.652 1 97.38 106 PRO A CA 1
ATOM 822 C C . PRO A 1 106 ? 22.312 28.984 -2.576 1 97.38 106 PRO A C 1
ATOM 824 O O . PRO A 1 106 ? 22.766 27.844 -2.75 1 97.38 106 PRO A O 1
ATOM 827 N N . ASP A 1 107 ? 22.5 29.656 -1.483 1 96.88 107 ASP A N 1
ATOM 828 C CA . ASP A 1 107 ? 23.391 29.109 -0.458 1 96.88 107 ASP A CA 1
ATOM 829 C C . ASP A 1 107 ? 22.609 28.297 0.575 1 96.88 107 ASP A C 1
ATOM 831 O O . ASP A 1 107 ? 23.203 27.766 1.517 1 96.88 107 ASP A O 1
ATOM 835 N N . LYS A 1 108 ? 21.344 28.25 0.433 1 98.12 108 LYS A N 1
ATOM 836 C CA . LYS A 1 108 ? 20.484 27.531 1.362 1 98.12 108 LYS A CA 1
ATOM 837 C C . LYS A 1 108 ? 20.062 26.188 0.777 1 98.12 108 LYS A C 1
ATOM 839 O O . LYS A 1 108 ? 20.25 25.938 -0.417 1 98.12 108 LYS A O 1
ATOM 844 N N . SER A 1 109 ? 19.656 25.312 1.672 1 98.25 109 SER A N 1
ATOM 845 C CA . SER A 1 109 ? 19.094 24.031 1.266 1 98.25 109 SER A CA 1
ATOM 846 C C . SER A 1 109 ? 17.594 23.953 1.564 1 98.25 109 SER A C 1
ATOM 848 O O . SER A 1 109 ? 17.141 24.422 2.609 1 98.25 109 SER A O 1
ATOM 850 N N . PHE A 1 110 ? 16.859 23.359 0.607 1 98.81 110 PHE A N 1
ATOM 851 C CA . PHE A 1 110 ? 15.406 23.266 0.741 1 98.81 110 PHE A CA 1
ATOM 852 C C . PHE A 1 110 ? 14.938 21.828 0.59 1 98.81 110 PHE A C 1
ATOM 854 O O . PHE A 1 110 ? 15.336 21.141 -0.348 1 98.81 110 PHE A O 1
ATOM 861 N N . CYS A 1 111 ? 14.141 21.375 1.53 1 98.75 111 CYS A N 1
ATOM 862 C CA . CYS A 1 111 ? 13.523 20.047 1.485 1 98.75 111 CYS A CA 1
ATOM 863 C C . CYS A 1 111 ? 12 20.156 1.408 1 98.75 111 CYS A C 1
ATOM 865 O O . CYS A 1 111 ? 11.375 20.734 2.297 1 98.75 111 CYS A O 1
ATOM 867 N N . LEU A 1 112 ? 11.422 19.625 0.375 1 98.69 112 LEU A N 1
ATOM 868 C CA . LEU A 1 112 ? 9.977 19.656 0.168 1 98.69 112 LEU A CA 1
ATOM 869 C C . LEU A 1 112 ? 9.375 18.266 0.356 1 98.69 112 LEU A C 1
ATOM 871 O O . LEU A 1 112 ? 9.961 17.266 -0.066 1 98.69 112 LEU A O 1
ATOM 875 N N . GLU A 1 113 ? 8.234 18.25 0.968 1 98.62 113 GLU A N 1
ATOM 876 C CA . GLU A 1 113 ? 7.52 16.984 1.136 1 98.62 113 GLU A CA 1
ATOM 877 C C . GLU A 1 113 ? 6.027 17.219 1.358 1 98.62 113 GLU A C 1
ATOM 879 O O . GLU A 1 113 ? 5.621 18.328 1.713 1 98.62 113 GLU A O 1
ATOM 884 N N . ASN A 1 114 ? 5.223 16.234 1.081 1 98.06 114 ASN A N 1
ATOM 885 C CA . ASN A 1 114 ? 3.824 16.234 1.496 1 98.06 114 ASN A CA 1
ATOM 886 C C . ASN A 1 114 ? 3.686 16.453 3 1 98.06 114 ASN A C 1
ATOM 888 O O . ASN A 1 114 ? 4.508 15.961 3.777 1 98.06 114 ASN A O 1
ATOM 892 N N . ASP A 1 115 ? 2.668 17.125 3.393 1 97.25 115 ASP A N 1
ATOM 893 C CA . ASP A 1 115 ? 2.494 17.516 4.789 1 97.25 115 ASP A CA 1
ATOM 894 C C . ASP A 1 115 ? 2.367 16.281 5.688 1 97.25 115 ASP A C 1
ATOM 896 O O . ASP A 1 115 ? 2.922 16.25 6.789 1 97.25 115 ASP A O 1
ATOM 900 N N . ALA A 1 116 ? 1.591 15.273 5.277 1 97.56 116 ALA A N 1
ATOM 901 C CA . ALA A 1 116 ? 1.464 14.062 6.086 1 97.56 116 ALA A CA 1
ATOM 902 C C . ALA A 1 116 ? 2.807 13.352 6.227 1 97.56 116 ALA A C 1
ATOM 904 O O . ALA A 1 116 ? 3.152 12.875 7.309 1 97.56 116 ALA A O 1
ATOM 905 N N . SER A 1 117 ? 3.529 13.242 5.18 1 98.56 117 SER A N 1
ATOM 906 C CA . SER A 1 117 ? 4.859 12.641 5.203 1 98.56 117 SER A CA 1
ATOM 907 C C . SER A 1 117 ? 5.812 13.445 6.082 1 98.56 117 SER A C 1
ATOM 909 O O . SER A 1 117 ? 6.602 12.867 6.836 1 98.56 117 SER A O 1
ATOM 911 N N . ALA A 1 118 ? 5.738 14.758 5.945 1 98.44 118 ALA A N 1
ATOM 912 C CA . ALA A 1 118 ? 6.555 15.602 6.812 1 98.44 118 ALA A CA 1
ATOM 913 C C . ALA A 1 118 ? 6.219 15.367 8.281 1 98.44 118 ALA A C 1
ATOM 915 O O . ALA A 1 118 ? 7.117 15.227 9.117 1 98.44 118 ALA A O 1
ATOM 916 N N . ALA A 1 119 ? 4.945 15.344 8.562 1 97.88 119 ALA A N 1
ATOM 917 C CA . ALA A 1 119 ? 4.516 15.094 9.938 1 97.88 119 ALA A CA 1
ATOM 918 C C . ALA A 1 119 ? 5.043 13.758 10.445 1 97.88 119 ALA A C 1
ATOM 920 O O . ALA A 1 119 ? 5.461 13.648 11.602 1 97.88 119 ALA A O 1
ATOM 921 N N . ALA A 1 120 ? 5.02 12.766 9.633 1 98.31 120 ALA A N 1
ATOM 922 C CA . ALA A 1 120 ? 5.559 11.461 10 1 98.31 120 ALA A CA 1
ATOM 923 C C . ALA A 1 120 ? 7.039 11.555 10.352 1 98.31 120 ALA A C 1
ATOM 925 O O . ALA A 1 120 ? 7.484 10.961 11.336 1 98.31 120 ALA A O 1
ATOM 926 N N . MET A 1 121 ? 7.754 12.289 9.57 1 98.19 121 MET A N 1
ATOM 927 C CA . MET A 1 121 ? 9.18 12.453 9.828 1 98.19 121 MET A CA 1
ATOM 928 C C . MET A 1 121 ? 9.414 13.203 11.141 1 98.19 121 MET A C 1
ATOM 930 O O . MET A 1 121 ? 10.367 12.914 11.867 1 98.19 121 MET A O 1
ATOM 934 N N . GLY A 1 122 ? 8.578 14.203 11.352 1 98.12 122 GLY A N 1
ATOM 935 C CA . GLY A 1 122 ? 8.633 14.875 12.641 1 98.12 122 GLY A CA 1
ATOM 936 C C . GLY A 1 122 ? 8.453 13.93 13.812 1 98.12 122 GLY A C 1
ATOM 937 O O . GLY A 1 122 ? 9.211 13.977 14.781 1 98.12 122 GLY A O 1
ATOM 938 N N . GLU A 1 123 ? 7.457 13.086 13.68 1 97.69 123 GLU A N 1
ATOM 939 C CA . GLU A 1 123 ? 7.219 12.094 14.719 1 97.69 123 GLU A CA 1
ATOM 940 C C . GLU A 1 123 ? 8.43 11.172 14.891 1 97.69 123 GLU A C 1
ATOM 942 O O . GLU A 1 123 ? 8.836 10.875 16.016 1 97.69 123 GLU A O 1
ATOM 947 N N . TYR A 1 124 ? 9 10.758 13.781 1 97.81 124 TYR A N 1
ATOM 948 C CA . TYR A 1 124 ? 10.141 9.852 13.773 1 97.81 124 TYR A CA 1
ATOM 949 C C . TYR A 1 124 ? 11.336 10.469 14.484 1 97.81 124 TYR A C 1
ATOM 951 O O . TYR A 1 124 ? 12.031 9.797 15.25 1 97.81 124 TYR A O 1
ATOM 959 N N . LYS A 1 125 ? 11.516 11.758 14.328 1 97.19 125 LYS A N 1
ATOM 960 C CA . LYS A 1 125 ? 12.734 12.414 14.773 1 97.19 125 LYS A CA 1
ATOM 961 C C . LYS A 1 125 ? 12.586 12.953 16.188 1 97.19 125 LYS A C 1
ATOM 963 O O . LYS A 1 125 ? 13.539 12.938 16.969 1 97.19 125 LYS A O 1
ATOM 968 N N . PHE A 1 126 ? 11.352 13.398 16.547 1 96.62 126 PHE A N 1
ATOM 969 C CA . PHE A 1 126 ? 11.273 14.258 17.719 1 96.62 126 PHE A CA 1
ATOM 970 C C . PHE A 1 126 ? 10.336 13.664 18.766 1 96.62 126 PHE A C 1
ATOM 972 O O . PHE A 1 126 ? 10.32 14.109 19.922 1 96.62 126 PHE A O 1
ATOM 979 N N . ALA A 1 127 ? 9.555 12.719 18.344 1 95.56 127 ALA A N 1
ATOM 980 C CA . ALA A 1 127 ? 8.5 12.258 19.25 1 95.56 127 ALA A CA 1
ATOM 981 C C . ALA A 1 127 ? 9.094 11.516 20.453 1 95.56 127 ALA A C 1
ATOM 983 O O . ALA A 1 127 ? 10.125 10.852 20.328 1 95.56 127 ALA A O 1
ATOM 984 N N . SER A 1 128 ? 8.469 11.625 21.547 1 91.38 128 SER A N 1
ATOM 985 C CA . SER A 1 128 ? 8.875 10.906 22.75 1 91.38 128 SER A CA 1
ATOM 986 C C . SER A 1 128 ? 8.586 9.414 22.625 1 91.38 128 SER A C 1
ATOM 988 O O . SER A 1 128 ? 9.211 8.594 23.297 1 91.38 128 SER A O 1
ATOM 990 N N . SER A 1 129 ? 7.637 9.078 21.719 1 89.56 129 SER A N 1
ATOM 991 C CA . SER A 1 129 ? 7.254 7.684 21.516 1 89.56 129 SER A CA 1
ATOM 992 C C . SER A 1 129 ? 8.367 6.898 20.828 1 89.56 129 SER A C 1
ATOM 994 O O . SER A 1 129 ? 8.359 5.664 20.844 1 89.56 129 SER A O 1
ATOM 996 N N . LYS A 1 130 ? 9.258 7.617 20.172 1 93 130 LYS A N 1
ATOM 997 C CA . LYS A 1 130 ? 10.414 7.02 19.5 1 93 130 LYS A CA 1
ATOM 998 C C . LYS A 1 130 ? 9.984 5.902 18.562 1 93 130 LYS A C 1
ATOM 1000 O O . LYS A 1 130 ? 10.375 4.746 18.734 1 93 130 LYS A O 1
ATOM 1005 N N . PRO A 1 131 ? 9.211 6.238 17.547 1 96.81 131 PRO A N 1
ATOM 1006 C CA . PRO A 1 131 ? 8.797 5.227 16.578 1 96.81 131 PRO A CA 1
ATOM 1007 C C . PRO A 1 131 ? 9.977 4.441 16 1 96.81 131 PRO A C 1
ATOM 1009 O O . PRO A 1 131 ? 11.078 4.98 15.891 1 96.81 131 PRO A O 1
ATOM 1012 N N . SER A 1 132 ? 9.766 3.146 15.742 1 97.38 132 SER A N 1
ATOM 1013 C CA . SER A 1 132 ? 10.766 2.383 15 1 97.38 132 SER A CA 1
ATOM 1014 C C . SER A 1 132 ? 10.977 2.957 13.602 1 97.38 132 SER A C 1
ATOM 1016 O O . SER A 1 132 ? 10.227 3.834 13.164 1 97.38 132 SER A O 1
ATOM 1018 N N . PRO A 1 133 ? 12.008 2.561 12.898 1 98.19 133 PRO A N 1
ATOM 1019 C CA . PRO A 1 133 ? 12.227 3.049 11.531 1 98.19 133 PRO A CA 1
ATOM 1020 C C . PRO A 1 133 ? 11.18 2.543 10.547 1 98.19 133 PRO A C 1
ATOM 1022 O O . PRO A 1 133 ? 11.289 2.795 9.344 1 98.19 133 PRO A O 1
ATOM 1025 N N . ASN A 1 134 ? 10.188 1.778 11.023 1 98.62 134 ASN A N 1
ATOM 1026 C CA . ASN A 1 134 ? 9.102 1.25 10.203 1 98.62 134 ASN A CA 1
ATOM 1027 C C . ASN A 1 134 ? 7.742 1.505 10.852 1 98.62 134 ASN A C 1
ATOM 1029 O O . ASN A 1 134 ? 7.363 0.818 11.805 1 98.62 134 ASN A O 1
ATOM 1033 N N . PHE A 1 135 ? 6.996 2.475 10.297 1 98.69 135 PHE A N 1
ATOM 1034 C CA . PHE A 1 135 ? 5.684 2.73 10.883 1 98.69 135 PHE A CA 1
ATOM 1035 C C . PHE A 1 135 ? 4.781 3.447 9.891 1 98.69 135 PHE A C 1
ATOM 1037 O O . PHE A 1 135 ? 5.262 4.039 8.922 1 98.69 135 PHE A O 1
ATOM 1044 N N . LEU A 1 136 ? 3.537 3.27 10.094 1 98.75 136 LEU A N 1
ATOM 1045 C CA . LEU A 1 136 ? 2.467 3.984 9.406 1 98.75 136 LEU A CA 1
ATOM 1046 C C . LEU A 1 136 ? 2.012 5.191 10.219 1 98.75 136 LEU A C 1
ATOM 1048 O O . LEU A 1 136 ? 1.863 5.105 11.438 1 98.75 136 LEU A O 1
ATOM 1052 N N . PHE A 1 137 ? 1.917 6.34 9.594 1 98.75 137 PHE A N 1
ATOM 1053 C CA . PHE A 1 137 ? 1.417 7.562 10.211 1 98.75 137 PHE A CA 1
ATOM 1054 C C . PHE A 1 137 ? 0.119 8.008 9.555 1 98.75 137 PHE A C 1
ATOM 1056 O O . PHE A 1 137 ? 0.055 8.156 8.328 1 98.75 137 PHE A O 1
ATOM 1063 N N . ILE A 1 138 ? -0.918 8.203 10.32 1 98.62 138 ILE A N 1
ATOM 1064 C CA . ILE A 1 138 ? -2.229 8.625 9.836 1 98.62 138 ILE A CA 1
ATOM 1065 C C . ILE A 1 138 ? -2.625 9.938 10.5 1 98.62 138 ILE A C 1
ATOM 1067 O O . ILE A 1 138 ? -2.605 10.047 11.734 1 98.62 138 ILE A O 1
ATOM 1071 N N . THR A 1 139 ? -2.893 10.906 9.695 1 97.25 139 THR A N 1
ATOM 1072 C CA . THR A 1 139 ? -3.393 12.172 10.219 1 97.25 139 THR A CA 1
ATOM 1073 C C . THR A 1 139 ? -4.898 12.289 10 1 97.25 139 THR A C 1
ATOM 1075 O O . THR A 1 139 ? -5.375 12.219 8.867 1 97.25 139 THR A O 1
ATOM 1078 N N . MET A 1 140 ? -5.621 12.477 11.07 1 96.88 140 MET A N 1
ATOM 1079 C CA . MET A 1 140 ? -7.078 12.562 11.023 1 96.88 140 MET A CA 1
ATOM 1080 C C . MET A 1 140 ? -7.547 14 11.211 1 96.88 140 MET A C 1
ATOM 1082 O O . MET A 1 140 ? -7.363 14.586 12.281 1 96.88 140 MET A O 1
ATOM 1086 N N . GLY A 1 141 ? -8.07 14.609 10.266 1 94.25 141 GLY A N 1
ATOM 1087 C CA . GLY A 1 141 ? -8.609 15.961 10.266 1 94.25 141 GLY A CA 1
ATOM 1088 C C . GLY A 1 141 ? -9.812 16.125 9.359 1 94.25 141 GLY A C 1
ATOM 1089 O O . GLY A 1 141 ? -10.742 15.305 9.398 1 94.25 141 GLY A O 1
ATOM 1090 N N . THR A 1 142 ? -9.766 17.281 8.562 1 92.44 142 THR A N 1
ATOM 1091 C CA . THR A 1 142 ? -10.812 17.438 7.562 1 92.44 142 THR A CA 1
ATOM 1092 C C . THR A 1 142 ? -10.828 16.234 6.617 1 92.44 142 THR A C 1
ATOM 1094 O O . THR A 1 142 ? -11.898 15.719 6.277 1 92.44 142 THR A O 1
ATOM 1097 N N . GLY A 1 143 ? -9.703 15.836 6.203 1 94.5 143 GLY A N 1
ATOM 1098 C CA . GLY A 1 143 ? -9.523 14.586 5.492 1 94.5 143 GLY A CA 1
ATOM 1099 C C . GLY A 1 143 ? -8.641 13.602 6.238 1 94.5 143 GLY A C 1
ATOM 1100 O O . GLY A 1 143 ? -8.453 13.727 7.453 1 94.5 143 GLY A O 1
ATOM 1101 N N . ILE A 1 144 ? -8.297 12.57 5.59 1 97.5 144 ILE A N 1
ATOM 1102 C CA . ILE A 1 144 ? -7.367 11.586 6.129 1 97.5 144 ILE A CA 1
ATOM 1103 C C . ILE A 1 144 ? -6.066 11.609 5.332 1 97.5 144 ILE A C 1
ATOM 1105 O O . ILE A 1 144 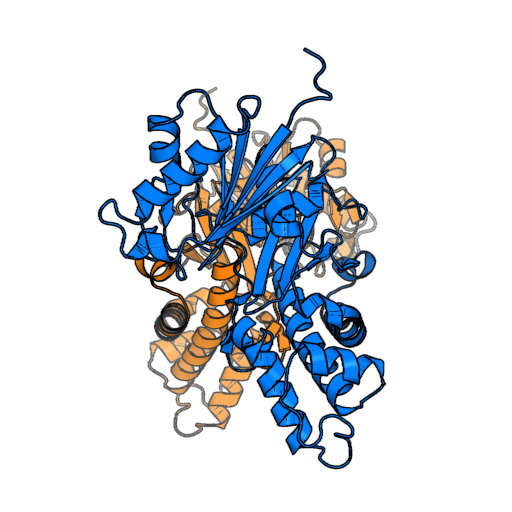? -6.055 11.305 4.137 1 97.5 144 ILE A O 1
ATOM 1109 N N . GLY A 1 145 ? -4.977 12.062 5.898 1 97.44 145 GLY A N 1
ATOM 1110 C CA . GLY A 1 145 ? -3.639 11.93 5.344 1 97.44 145 GLY A CA 1
ATOM 1111 C C . GLY A 1 145 ? -2.871 10.75 5.902 1 97.44 145 GLY A C 1
ATOM 1112 O O . GLY A 1 145 ? -3.215 10.227 6.961 1 97.44 145 GLY A O 1
ATOM 1113 N N . SER A 1 146 ? -1.868 10.359 5.188 1 98.75 146 SER A N 1
ATOM 1114 C CA . SER A 1 146 ? -1.078 9.242 5.691 1 98.75 146 SER A CA 1
ATOM 1115 C C . SER A 1 146 ? 0.319 9.234 5.078 1 98.75 146 SER A C 1
ATOM 1117 O O . SER A 1 146 ? 0.562 9.883 4.062 1 98.75 146 SER A O 1
ATOM 1119 N N . ALA A 1 147 ? 1.18 8.539 5.742 1 98.75 147 ALA A N 1
ATOM 1120 C CA . ALA A 1 147 ? 2.561 8.312 5.32 1 98.75 147 ALA A CA 1
ATOM 1121 C C . ALA A 1 147 ? 3.098 7 5.879 1 98.75 147 ALA A C 1
ATOM 1123 O O . ALA A 1 147 ? 2.594 6.492 6.883 1 98.75 147 ALA A O 1
ATOM 1124 N N . ALA A 1 148 ? 3.994 6.438 5.215 1 98.88 148 ALA A N 1
ATOM 1125 C CA . ALA A 1 148 ? 4.742 5.285 5.719 1 98.88 148 ALA A CA 1
ATOM 1126 C C . ALA A 1 148 ? 6.238 5.586 5.77 1 98.88 148 ALA A C 1
ATOM 1128 O O . ALA A 1 148 ? 6.793 6.168 4.836 1 98.88 148 ALA A O 1
ATOM 1129 N N . VAL A 1 149 ? 6.824 5.359 6.855 1 98.75 149 VAL A N 1
ATOM 1130 C CA . VAL A 1 149 ? 8.281 5.344 6.996 1 98.75 149 VAL A CA 1
ATOM 1131 C C . VAL A 1 149 ? 8.781 3.904 6.961 1 98.75 149 VAL A C 1
ATOM 1133 O O . VAL A 1 149 ? 8.328 3.061 7.738 1 98.75 149 VAL A O 1
ATOM 1136 N N . ILE A 1 150 ? 9.602 3.596 6.047 1 98.44 150 ILE A N 1
ATOM 1137 C CA . ILE A 1 150 ? 10.188 2.271 5.879 1 98.44 150 ILE A CA 1
ATOM 1138 C C . ILE A 1 150 ? 11.711 2.383 5.887 1 98.44 150 ILE A C 1
ATOM 1140 O O . ILE A 1 150 ? 12.297 3.113 5.082 1 98.44 150 ILE A O 1
ATOM 1144 N N . ASP A 1 151 ? 12.352 1.672 6.809 1 97.75 151 ASP A N 1
ATOM 1145 C CA . ASP A 1 151 ? 13.797 1.72 7.008 1 97.75 151 ASP A CA 1
ATOM 1146 C C . ASP A 1 151 ? 14.273 3.152 7.23 1 97.75 151 ASP A C 1
ATOM 1148 O O . ASP A 1 151 ? 15.273 3.576 6.648 1 97.75 151 ASP A O 1
ATOM 1152 N N . GLY A 1 152 ? 13.484 3.932 7.863 1 97.69 152 GLY A N 1
ATOM 1153 C CA . GLY A 1 152 ? 13.836 5.27 8.32 1 97.69 152 GLY A CA 1
ATOM 1154 C C . GLY A 1 152 ? 13.602 6.336 7.27 1 97.69 152 GLY A C 1
ATOM 1155 O O . GLY A 1 152 ? 13.914 7.508 7.484 1 97.69 152 GLY A O 1
ATOM 1156 N N . GLU A 1 153 ? 13.008 5.953 6.125 1 97.56 153 GLU A N 1
ATOM 1157 C CA . GLU A 1 153 ? 12.781 6.902 5.039 1 97.56 153 GLU A CA 1
ATOM 1158 C C . GLU A 1 153 ? 11.305 6.961 4.652 1 97.56 153 GLU A C 1
ATOM 1160 O O . GLU A 1 153 ? 10.586 5.969 4.793 1 97.56 153 GLU A O 1
ATOM 1165 N N . ILE A 1 154 ? 10.891 8.125 4.152 1 98.38 154 ILE A N 1
ATOM 1166 C CA . ILE A 1 154 ? 9.523 8.273 3.654 1 98.38 154 ILE A CA 1
ATOM 1167 C C . ILE A 1 154 ? 9.328 7.383 2.428 1 98.38 154 ILE A C 1
ATOM 1169 O O . ILE A 1 154 ? 10.141 7.402 1.5 1 98.38 154 ILE A O 1
ATOM 1173 N N . PHE A 1 155 ? 8.32 6.605 2.496 1 98.75 155 PHE A N 1
ATOM 1174 C CA . PHE A 1 155 ? 7.965 5.801 1.335 1 98.75 155 PHE A CA 1
ATOM 1175 C C . PHE A 1 155 ? 7.262 6.648 0.283 1 98.75 155 PHE A C 1
ATOM 1177 O O . PHE A 1 155 ? 6.121 7.07 0.481 1 98.75 155 PHE A O 1
ATOM 1184 N N . LYS A 1 156 ? 7.863 6.848 -0.868 1 98.06 156 LYS A N 1
ATOM 1185 C CA . LYS A 1 156 ? 7.348 7.766 -1.879 1 98.06 156 LYS A CA 1
ATOM 1186 C C . LYS A 1 156 ? 6.52 7.027 -2.924 1 98.06 156 LYS A C 1
ATOM 1188 O O . LYS A 1 156 ? 5.801 7.648 -3.709 1 98.06 156 LYS A O 1
ATOM 1193 N N . GLY A 1 157 ? 6.609 5.66 -2.92 1 98 157 GLY A N 1
ATOM 1194 C CA . GLY A 1 157 ? 5.992 4.898 -3.994 1 98 157 GLY A CA 1
ATOM 1195 C C . GLY A 1 157 ? 6.723 5.031 -5.316 1 98 157 GLY A C 1
ATOM 1196 O O . GLY A 1 157 ? 7.914 5.344 -5.344 1 98 157 GLY A O 1
ATOM 1197 N N . ALA A 1 158 ? 6.074 4.691 -6.398 1 97.31 158 ALA A N 1
ATOM 1198 C CA . ALA A 1 158 ? 6.723 4.629 -7.707 1 97.31 158 ALA A CA 1
ATOM 1199 C C . ALA A 1 158 ? 6.883 6.023 -8.305 1 97.31 158 ALA A C 1
ATOM 1201 O O . ALA A 1 158 ? 7.898 6.316 -8.938 1 97.31 158 ALA A O 1
ATOM 1202 N N . ARG A 1 159 ? 5.855 6.867 -8.031 1 96.69 159 ARG A N 1
ATOM 1203 C CA . ARG A 1 159 ? 5.836 8.133 -8.758 1 96.69 159 ARG A CA 1
ATOM 1204 C C . ARG A 1 159 ? 5.91 9.32 -7.797 1 96.69 159 ARG A C 1
ATOM 1206 O O . ARG A 1 159 ? 5.848 10.477 -8.219 1 96.69 159 ARG A O 1
ATOM 1213 N N . GLY A 1 160 ? 6.016 9.031 -6.5 1 97.81 160 GLY A N 1
ATOM 1214 C CA . GLY A 1 160 ? 6.34 10.086 -5.551 1 97.81 160 GLY A CA 1
ATOM 1215 C C . GLY A 1 160 ? 5.188 10.438 -4.629 1 97.81 160 GLY A C 1
ATOM 1216 O O . GLY A 1 160 ? 5.371 11.148 -3.645 1 97.81 160 GLY A O 1
ATOM 1217 N N . ASN A 1 161 ? 4.035 9.961 -4.883 1 98.19 161 ASN A N 1
ATOM 1218 C CA . ASN A 1 161 ? 2.861 10.383 -4.129 1 98.19 161 ASN A CA 1
ATOM 1219 C C . ASN A 1 161 ? 2.107 9.188 -3.549 1 98.19 161 ASN A C 1
ATOM 1221 O O . ASN A 1 161 ? 0.879 9.125 -3.631 1 98.19 161 ASN A O 1
ATOM 1225 N N . ALA A 1 162 ? 2.824 8.297 -2.945 1 98.44 162 ALA A N 1
ATOM 1226 C CA . ALA A 1 162 ? 2.256 7.137 -2.266 1 98.44 162 ALA A CA 1
ATOM 1227 C C . ALA A 1 162 ? 1.489 7.555 -1.014 1 98.44 162 ALA A C 1
ATOM 1229 O O . ALA A 1 162 ? 1.592 8.703 -0.568 1 98.44 162 ALA A O 1
ATOM 1230 N N . MET A 1 163 ? 0.7 6.668 -0.515 1 98.69 163 MET A N 1
ATOM 1231 C CA . MET A 1 163 ? 0.079 6.684 0.807 1 98.69 163 MET A CA 1
ATOM 1232 C C . MET A 1 163 ? -1.074 7.68 0.854 1 98.69 163 MET A C 1
ATOM 1234 O O . MET A 1 163 ? -1.193 8.453 1.806 1 98.69 163 MET A O 1
ATOM 1238 N N . GLU A 1 164 ? -1.865 7.641 -0.152 1 98 164 GLU A N 1
ATOM 1239 C CA . GLU A 1 164 ? -3.137 8.359 -0.137 1 98 164 GLU A CA 1
ATOM 1240 C C . GLU A 1 164 ? -4.254 7.484 0.428 1 98 164 GLU A C 1
ATOM 1242 O O . GLU A 1 164 ? -5.293 7.305 -0.213 1 98 164 GLU A O 1
ATOM 1247 N N . MET A 1 165 ? -4.074 7.086 1.612 1 98.38 165 MET A N 1
ATOM 1248 C CA . MET A 1 165 ? -5 6.176 2.281 1 98.38 165 MET A CA 1
ATOM 1249 C C . MET A 1 165 ? -6.398 6.777 2.35 1 98.38 165 MET A C 1
ATOM 1251 O O . MET A 1 165 ? -7.395 6.059 2.23 1 98.38 165 MET A O 1
ATOM 1255 N N . GLY A 1 166 ? -6.465 8.062 2.574 1 98.38 166 GLY A N 1
ATOM 1256 C CA . GLY A 1 166 ? -7.754 8.734 2.674 1 98.38 166 GLY A CA 1
ATOM 1257 C C . GLY A 1 166 ? -8.602 8.594 1.422 1 98.38 166 GLY A C 1
ATOM 1258 O O . GLY A 1 166 ? -9.812 8.781 1.464 1 98.38 166 GLY A O 1
ATOM 1259 N N . HIS A 1 167 ? -7.949 8.219 0.33 1 97.88 167 HIS A N 1
ATOM 1260 C CA . HIS A 1 167 ? -8.633 8.156 -0.957 1 97.88 167 HIS A CA 1
ATOM 1261 C C . HIS A 1 167 ? -8.82 6.707 -1.404 1 97.88 167 HIS A C 1
ATOM 1263 O O . HIS A 1 167 ? -9.289 6.453 -2.518 1 97.88 167 HIS A O 1
ATOM 1269 N N . MET A 1 168 ? -8.461 5.762 -0.55 1 98.31 168 MET A N 1
ATOM 1270 C CA . MET A 1 168 ? -8.852 4.375 -0.798 1 98.31 168 MET A CA 1
ATOM 1271 C C . MET A 1 168 ? -10.367 4.223 -0.801 1 98.31 168 MET A C 1
ATOM 1273 O O . MET A 1 168 ? -11.07 5.02 -0.183 1 98.31 168 MET A O 1
ATOM 1277 N N . LEU A 1 169 ? -10.781 3.225 -1.48 1 98.31 169 LEU A N 1
ATOM 1278 C CA . LEU A 1 169 ? -12.211 2.908 -1.415 1 98.31 169 LEU A CA 1
ATOM 1279 C C . LEU A 1 169 ? -12.547 2.18 -0.118 1 98.31 169 LEU A C 1
ATOM 1281 O O . LEU A 1 169 ? -11.766 1.345 0.349 1 98.31 169 LEU A O 1
ATOM 1285 N N . SER A 1 170 ? -13.617 2.547 0.471 1 97.94 170 SER A N 1
ATOM 1286 C CA . SER A 1 170 ? -14.148 1.985 1.709 1 97.94 170 SER A CA 1
ATOM 1287 C C . SER A 1 170 ? -15.609 1.575 1.546 1 97.94 170 SER A C 1
ATOM 1289 O O . SER A 1 170 ? -16.016 1.117 0.476 1 97.94 170 SER A O 1
ATOM 1291 N N . ARG A 1 171 ? -16.406 1.521 2.672 1 97.56 171 ARG A N 1
ATOM 1292 C CA . ARG A 1 171 ? -17.781 1.061 2.646 1 97.56 171 ARG A CA 1
ATOM 1293 C C . ARG A 1 171 ? -18.594 1.793 1.576 1 97.56 171 ARG A C 1
ATOM 1295 O O . ARG A 1 171 ? -18.516 3.018 1.463 1 97.56 171 ARG A O 1
ATOM 1302 N N . GLY A 1 172 ? -19.25 1.006 0.692 1 96 172 GLY A N 1
ATOM 1303 C CA . GLY A 1 172 ? -20.094 1.577 -0.344 1 96 172 GLY A CA 1
ATOM 1304 C C . GLY A 1 172 ? -19.312 2.236 -1.46 1 96 172 GLY A C 1
ATOM 1305 O O . GLY A 1 172 ? -19.797 3.162 -2.109 1 96 172 GLY A O 1
ATOM 1306 N N . ASN A 1 173 ? -18.016 1.919 -1.553 1 96.12 173 ASN A N 1
ATOM 1307 C CA . ASN A 1 173 ? -17.109 2.461 -2.555 1 96.12 173 ASN A CA 1
ATOM 1308 C C . ASN A 1 173 ? -16.891 3.963 -2.371 1 96.12 173 ASN A C 1
ATOM 1310 O O . ASN A 1 173 ? -16.562 4.668 -3.326 1 96.12 173 ASN A O 1
ATOM 1314 N N . ALA A 1 174 ? -17.234 4.441 -1.165 1 97.81 174 ALA A N 1
ATOM 1315 C CA . ALA A 1 174 ? -16.859 5.809 -0.817 1 97.81 174 ALA A CA 1
ATOM 1316 C C . ALA A 1 174 ? -15.375 5.902 -0.49 1 97.81 174 ALA A C 1
ATOM 1318 O O . ALA A 1 174 ? -14.766 4.922 -0.048 1 97.81 174 ALA A O 1
ATOM 1319 N N . ARG A 1 175 ? -14.852 7.051 -0.763 1 98.06 175 ARG A N 1
ATOM 1320 C CA . ARG A 1 175 ? -13.5 7.273 -0.266 1 98.06 175 ARG A CA 1
ATOM 1321 C C . ARG A 1 175 ? -13.469 7.262 1.259 1 98.06 175 ARG A C 1
ATOM 1323 O O . ARG A 1 175 ? -14.383 7.77 1.908 1 98.06 175 ARG A O 1
ATOM 1330 N N . LEU A 1 176 ? -12.453 6.738 1.827 1 98.69 176 LEU A N 1
ATOM 1331 C CA . LEU A 1 176 ? -12.328 6.598 3.273 1 98.69 176 LEU A CA 1
ATOM 1332 C C . LEU A 1 176 ? -12.562 7.934 3.971 1 98.69 176 LEU A C 1
ATOM 1334 O O . LEU A 1 176 ? -13.312 8.008 4.941 1 98.69 176 LEU A O 1
ATOM 1338 N N . GLU A 1 177 ? -11.953 9.039 3.479 1 98.06 177 GLU A N 1
ATOM 1339 C CA . GLU A 1 177 ? -11.992 10.32 4.176 1 98.06 177 GLU A CA 1
ATOM 1340 C C . GLU A 1 177 ? -13.398 10.906 4.176 1 98.06 177 GLU A C 1
ATOM 1342 O O . GLU A 1 177 ? -13.75 11.703 5.055 1 98.06 177 GLU A O 1
ATOM 1347 N N . THR A 1 178 ? -14.258 10.523 3.211 1 98.25 178 THR A N 1
ATOM 1348 C CA . THR A 1 178 ? -15.633 11.008 3.182 1 98.25 178 THR A CA 1
ATOM 1349 C C . THR A 1 178 ? -16.453 10.359 4.285 1 98.25 178 THR A C 1
ATOM 1351 O O . THR A 1 178 ? -17.516 10.859 4.652 1 98.25 178 THR A O 1
ATOM 1354 N N . LEU A 1 179 ? -15.977 9.258 4.797 1 98.5 179 LEU A N 1
ATOM 1355 C CA . LEU A 1 179 ? -16.703 8.523 5.832 1 98.5 179 LEU A CA 1
ATOM 1356 C C . LEU A 1 179 ? -16.172 8.875 7.215 1 98.5 179 LEU A C 1
ATOM 1358 O O . LEU A 1 179 ? -16.938 8.914 8.188 1 98.5 179 LEU A O 1
ATOM 1362 N N . VAL A 1 180 ? -14.844 9.102 7.273 1 98.31 180 VAL A N 1
ATOM 1363 C CA . VAL A 1 180 ? -14.305 9.211 8.625 1 98.31 180 VAL A CA 1
ATOM 1364 C C . VAL A 1 180 ? -13.445 10.461 8.742 1 98.31 180 VAL A C 1
ATOM 1366 O O . VAL A 1 180 ? -12.68 10.617 9.695 1 98.31 180 VAL A O 1
ATOM 1369 N N . GLY A 1 181 ? -13.406 11.328 7.758 1 97.81 181 GLY A N 1
ATOM 1370 C CA . GLY A 1 181 ? -12.992 12.711 7.973 1 97.81 181 GLY A CA 1
ATOM 1371 C C . GLY A 1 181 ? -13.977 13.508 8.805 1 97.81 181 GLY A C 1
ATOM 1372 O O . GLY A 1 181 ? -14.984 12.961 9.273 1 97.81 181 GLY A O 1
ATOM 1373 N N . ARG A 1 182 ? -13.68 14.781 8.977 1 97.12 182 ARG A N 1
ATOM 1374 C CA . ARG A 1 182 ? -14.492 15.625 9.859 1 97.12 182 ARG A CA 1
ATOM 1375 C C . ARG A 1 182 ? -15.961 15.555 9.477 1 97.12 182 ARG A C 1
ATOM 1377 O O . ARG A 1 182 ? -16.812 15.219 10.297 1 97.12 182 ARG A O 1
ATOM 1384 N N . ASN A 1 183 ? -16.281 15.828 8.195 1 97.62 183 ASN A N 1
ATOM 1385 C CA . ASN A 1 183 ? -17.672 15.852 7.75 1 97.62 183 ASN A CA 1
ATOM 1386 C C . ASN A 1 183 ? -18.297 14.461 7.805 1 97.62 183 ASN A C 1
ATOM 1388 O O . ASN A 1 183 ? -19.484 14.32 8.117 1 97.62 183 ASN A O 1
ATOM 1392 N N . GLY A 1 184 ? -17.531 13.438 7.477 1 98.38 184 GLY A N 1
ATOM 1393 C CA . GLY A 1 184 ? -18.031 12.07 7.586 1 98.38 184 GLY A CA 1
ATOM 1394 C C . GLY A 1 184 ? -18.422 11.695 9 1 98.38 184 GLY A C 1
ATOM 1395 O O . GLY A 1 184 ? -19.5 11.109 9.211 1 98.38 184 GLY A O 1
ATOM 1396 N N . ILE A 1 185 ? -17.656 12.062 9.906 1 98.44 185 ILE A N 1
ATOM 1397 C CA . ILE A 1 185 ? -17.906 11.758 11.312 1 98.44 185 ILE A CA 1
ATOM 1398 C C . ILE A 1 185 ? -19.172 12.484 11.773 1 98.44 185 ILE A C 1
ATOM 1400 O O . ILE A 1 185 ? -20 11.914 12.477 1 98.44 185 ILE A O 1
ATOM 1404 N N . LEU A 1 186 ? -19.266 13.734 11.383 1 98 186 LEU A N 1
ATOM 1405 C CA . LEU A 1 186 ? -20.453 14.5 11.758 1 98 186 LEU A CA 1
ATOM 1406 C C . LEU A 1 186 ? -21.719 13.898 11.148 1 98 186 LEU A C 1
ATOM 1408 O O . LEU A 1 186 ? -22.781 13.922 11.766 1 98 186 LEU A O 1
ATOM 1412 N N . ASN A 1 187 ? -21.594 13.375 9.906 1 98.44 187 ASN A N 1
ATOM 1413 C CA . ASN A 1 187 ? -22.719 12.68 9.289 1 98.44 187 ASN A CA 1
ATOM 1414 C C . ASN A 1 187 ? -23.109 11.43 10.086 1 98.44 187 ASN A C 1
ATOM 1416 O O . ASN A 1 187 ? -24.297 11.141 10.258 1 98.44 187 ASN A O 1
ATOM 1420 N N . ILE A 1 188 ? -22.141 10.664 10.547 1 98.44 188 ILE A N 1
ATOM 1421 C CA . ILE A 1 188 ? -22.406 9.492 11.383 1 98.44 188 ILE A CA 1
ATOM 1422 C C . ILE A 1 188 ? -23.109 9.922 12.672 1 98.44 188 ILE A C 1
ATOM 1424 O O . ILE A 1 188 ? -24.094 9.305 13.094 1 98.44 188 ILE A O 1
ATOM 1428 N N . LEU A 1 189 ? -22.562 10.992 13.266 1 98.12 189 LEU A N 1
ATOM 1429 C CA . LEU A 1 189 ? -23.156 11.516 14.492 1 98.12 189 LEU A CA 1
ATOM 1430 C C . LEU A 1 189 ? -24.609 11.883 14.281 1 98.12 189 LEU A C 1
ATOM 1432 O O . LEU A 1 189 ? -25.469 11.531 15.086 1 98.12 189 LEU A O 1
ATOM 1436 N N . GLU A 1 190 ? -24.844 12.57 13.219 1 97.56 190 GLU A N 1
ATOM 1437 C CA . GLU A 1 190 ? -26.219 12.961 12.898 1 97.56 190 GLU A CA 1
ATOM 1438 C C . GLU A 1 190 ? -27.109 11.734 12.719 1 97.56 190 GLU A C 1
ATOM 1440 O O . GLU A 1 190 ? -28.25 11.719 13.195 1 97.56 190 GLU A O 1
ATOM 1445 N N . ARG A 1 191 ? -26.625 10.766 12.016 1 97.88 191 ARG A N 1
ATOM 1446 C CA . ARG A 1 191 ? -27.359 9.516 11.828 1 97.88 191 ARG A CA 1
ATOM 1447 C C . ARG A 1 191 ? -27.672 8.859 13.172 1 97.88 191 ARG A C 1
ATOM 1449 O O . ARG A 1 191 ? -28.781 8.383 13.391 1 97.88 191 ARG A O 1
ATOM 1456 N N . MET A 1 192 ? -26.703 8.867 14.07 1 97.56 192 MET A N 1
ATOM 1457 C CA . MET A 1 192 ? -26.875 8.242 15.375 1 97.56 192 MET A CA 1
ATOM 1458 C C . MET A 1 192 ? -27.875 9.008 16.219 1 97.56 192 MET A C 1
ATOM 1460 O O . MET A 1 192 ? -28.688 8.406 16.938 1 97.56 192 MET A O 1
ATOM 1464 N N . VAL A 1 193 ? -27.812 10.32 16.156 1 96.56 193 VAL A N 1
ATOM 1465 C CA . VAL A 1 193 ? -28.75 11.172 16.891 1 96.56 193 VAL A CA 1
ATOM 1466 C C . VAL A 1 193 ? -30.188 10.859 16.453 1 96.56 193 VAL A C 1
ATOM 1468 O O . VAL A 1 193 ? -31.078 10.742 17.297 1 96.56 193 VAL A O 1
ATOM 1471 N N . ASN A 1 194 ? -30.359 10.688 15.18 1 96.88 194 ASN A N 1
ATOM 1472 C CA . ASN A 1 194 ? -31.688 10.398 14.633 1 96.88 194 ASN A CA 1
ATOM 1473 C C . ASN A 1 194 ? -32.125 8.984 14.977 1 96.88 194 ASN A C 1
ATOM 1475 O O . ASN A 1 194 ? -33.344 8.742 15.18 1 96.88 194 ASN A O 1
ATOM 1479 N N . ALA A 1 195 ? -31.203 8.094 15.047 1 97.06 195 ALA A N 1
ATOM 1480 C CA . ALA A 1 195 ? -31.516 6.688 15.289 1 97.06 195 ALA A CA 1
ATOM 1481 C C . ALA A 1 195 ? -31.844 6.445 16.766 1 97.06 195 ALA A C 1
ATOM 1483 O O . ALA A 1 195 ? -32.625 5.555 17.094 1 97.06 195 ALA A O 1
ATOM 1484 N N . TYR A 1 196 ? -31.219 7.258 17.609 1 96.75 196 TYR A N 1
ATOM 1485 C CA . TYR A 1 196 ? -31.375 7.035 19.047 1 96.75 196 TYR A CA 1
ATOM 1486 C C . TYR A 1 196 ? -31.75 8.328 19.766 1 96.75 196 TYR A C 1
ATOM 1488 O O . TYR A 1 196 ? -31.031 8.773 20.672 1 96.75 196 TYR A O 1
ATOM 1496 N N . PRO A 1 197 ? -32.875 8.875 19.531 1 94.44 197 PRO A N 1
ATOM 1497 C CA . PRO A 1 197 ? -33.25 10.164 20.094 1 94.44 197 PRO A CA 1
ATOM 1498 C C . PRO A 1 197 ? -33.344 10.141 21.609 1 94.44 197 PRO A C 1
ATOM 1500 O O . PRO A 1 197 ? -33.156 11.172 22.266 1 94.44 197 PRO A O 1
ATOM 1503 N N . GLU A 1 198 ? -33.5 9.016 22.094 1 95.5 198 GLU A N 1
ATOM 1504 C CA . GLU A 1 198 ? -33.688 8.898 23.547 1 95.5 198 GLU A CA 1
ATOM 1505 C C . GLU A 1 198 ? -32.312 8.938 24.266 1 95.5 198 GLU A C 1
ATOM 1507 O O . GLU A 1 198 ? -32.281 9.125 25.469 1 95.5 198 GLU A O 1
ATOM 1512 N N . LYS A 1 199 ? -31.203 8.875 23.531 1 96 199 LYS A N 1
ATOM 1513 C CA . LYS A 1 199 ? -29.891 8.742 24.125 1 96 199 LYS A CA 1
ATOM 1514 C C . LYS A 1 199 ? -29.031 9.984 23.859 1 96 199 LYS A C 1
ATOM 1516 O O . LYS A 1 199 ? -27.844 10.008 24.188 1 96 199 LYS A O 1
ATOM 1521 N N . ILE A 1 200 ? -29.531 11.008 23.297 1 93.81 200 ILE A N 1
ATOM 1522 C CA . ILE A 1 200 ? -28.719 12.086 22.75 1 93.81 200 ILE A CA 1
ATOM 1523 C C . ILE A 1 200 ? -28.234 13.008 23.859 1 93.81 200 ILE A C 1
ATOM 1525 O O . ILE A 1 200 ? -27.188 13.633 23.75 1 93.81 200 ILE A O 1
ATOM 1529 N N . GLY A 1 201 ? -29 13.141 24.969 1 92.19 201 GLY A N 1
ATOM 1530 C CA . GLY A 1 201 ? -28.578 13.961 26.094 1 92.19 201 GLY A CA 1
ATOM 1531 C C . GLY A 1 201 ? -28.188 15.367 25.688 1 92.19 201 GLY A C 1
ATOM 1532 O O . GLY A 1 201 ? -28.938 16.062 25.031 1 92.19 201 GLY A O 1
ATOM 1533 N N . ARG A 1 202 ? -26.891 15.68 25.984 1 90.94 202 ARG A N 1
ATOM 1534 C CA . ARG A 1 202 ? -26.344 17.016 25.797 1 90.94 202 ARG A CA 1
ATOM 1535 C C . ARG A 1 202 ? -26.281 17.391 24.328 1 90.94 202 ARG A C 1
ATOM 1537 O O . ARG A 1 202 ? -26.156 18.562 23.969 1 90.94 202 ARG A O 1
ATOM 1544 N N . LEU A 1 203 ? -26.344 16.422 23.578 1 94.69 203 LEU A N 1
ATOM 1545 C CA . LEU A 1 203 ? -26.281 16.688 22.156 1 94.69 203 LEU A CA 1
ATOM 1546 C C . LEU A 1 203 ? -27.562 17.344 21.656 1 94.69 203 LEU A C 1
ATOM 1548 O O . LEU A 1 203 ? -27.594 17.906 20.562 1 94.69 203 LEU A O 1
ATOM 1552 N N . ARG A 1 204 ? -28.484 17.328 22.562 1 89.94 204 ARG A N 1
ATOM 1553 C CA . ARG A 1 204 ? -29.797 17.859 22.188 1 89.94 204 ARG A CA 1
ATOM 1554 C C . ARG A 1 204 ? -29.719 19.359 21.922 1 89.94 204 ARG A C 1
ATOM 1556 O O . ARG A 1 204 ? -29.172 20.109 22.734 1 89.94 204 ARG A O 1
ATOM 1563 N N . ASP A 1 205 ? -30.188 19.859 20.828 1 85.88 205 ASP A N 1
ATOM 1564 C CA . ASP A 1 205 ? -30.375 21.266 20.422 1 85.88 205 ASP A CA 1
ATOM 1565 C C . ASP A 1 205 ? -29.031 21.984 20.328 1 85.88 205 ASP A C 1
ATOM 1567 O O . ASP A 1 205 ? -28.938 23.172 20.609 1 85.88 205 ASP A O 1
ATOM 1571 N N . GLN A 1 206 ? -27.875 21.297 20.328 1 91.31 206 GLN A N 1
ATOM 1572 C CA . GLN A 1 206 ? -26.547 21.891 20.125 1 91.31 206 GLN A CA 1
ATOM 1573 C C . GLN A 1 206 ? -26.094 21.766 18.672 1 91.31 206 GLN A C 1
ATOM 1575 O O . GLN A 1 206 ? -26.594 20.906 17.938 1 91.31 206 GLN A O 1
ATOM 1580 N N . GLU A 1 207 ? -25.25 22.734 18.359 1 92.62 207 GLU A N 1
ATOM 1581 C CA . GLU A 1 207 ? -24.609 22.594 17.062 1 92.62 207 GLU A CA 1
ATOM 1582 C C . GLU A 1 207 ? -23.562 21.469 17.078 1 92.62 207 GLU A C 1
ATOM 1584 O O . GLU A 1 207 ? -22.609 21.5 17.859 1 92.62 207 GLU A O 1
ATOM 1589 N N . LEU A 1 208 ? -23.844 20.5 16.25 1 92.5 208 LEU A N 1
ATOM 1590 C CA . LEU A 1 208 ? -22.969 19.328 16.234 1 92.5 208 LEU A CA 1
ATOM 1591 C C . LEU A 1 208 ? -21.594 19.688 15.688 1 92.5 208 LEU A C 1
ATOM 1593 O O . LEU A 1 208 ? -21.469 20.422 14.703 1 92.5 208 LEU A O 1
ATOM 1597 N N . GLY A 1 209 ? -20.484 19.297 16.422 1 94.12 209 GLY A N 1
ATOM 1598 C CA . GLY A 1 209 ? -19.078 19.469 16.078 1 94.12 209 GLY A CA 1
ATOM 1599 C C . GLY A 1 209 ? -18.172 18.438 16.703 1 94.12 209 GLY A C 1
ATOM 1600 O O . GLY A 1 209 ? -18.594 17.688 17.594 1 94.12 209 GLY A O 1
ATOM 1601 N N . THR A 1 210 ? -16.984 18.422 16.203 1 94.38 210 THR A N 1
ATOM 1602 C CA . THR A 1 210 ? -16.062 17.375 16.641 1 94.38 210 THR A CA 1
ATOM 1603 C C . THR A 1 210 ? -15.672 17.594 18.109 1 94.38 210 THR A C 1
ATOM 1605 O O . THR A 1 210 ? -15.492 16.625 18.844 1 94.38 210 THR A O 1
ATOM 1608 N N . HIS A 1 211 ? -15.562 18.828 18.5 1 94.94 211 HIS A N 1
ATOM 1609 C CA . HIS A 1 211 ? -15.25 19.109 19.891 1 94.94 211 HIS A CA 1
ATOM 1610 C C . HIS A 1 211 ? -16.375 18.625 20.812 1 94.94 211 HIS A C 1
ATOM 1612 O O . HIS A 1 211 ? -16.109 18 21.844 1 94.94 211 HIS A O 1
ATOM 1618 N N . LEU A 1 212 ? -17.578 18.969 20.453 1 96.19 212 LEU A N 1
ATOM 1619 C CA . LEU A 1 212 ? -18.719 18.516 21.234 1 96.19 212 LEU A CA 1
ATOM 1620 C C . LEU A 1 212 ? -18.781 16.984 21.281 1 96.19 212 LEU A C 1
ATOM 1622 O O . LEU A 1 212 ? -19.109 16.406 22.312 1 96.19 212 LEU A O 1
ATOM 1626 N N . LEU A 1 213 ? -18.516 16.375 20.141 1 97.25 213 LEU A N 1
ATOM 1627 C CA . LEU A 1 213 ? -18.5 14.93 20.047 1 97.25 213 LEU A CA 1
ATOM 1628 C C . LEU A 1 213 ? -17.531 14.336 21.062 1 97.25 213 LEU A C 1
ATOM 1630 O O . LEU A 1 213 ? -17.875 13.414 21.812 1 97.25 213 LEU A O 1
ATOM 1634 N N . VAL A 1 214 ? -16.359 14.844 21.141 1 97.19 214 VAL A N 1
ATOM 1635 C CA . VAL A 1 214 ? -15.328 14.344 22.062 1 97.19 214 VAL A CA 1
ATOM 1636 C C . VAL A 1 214 ? -15.75 14.609 23.5 1 97.19 214 VAL A C 1
ATOM 1638 O O . VAL A 1 214 ? -15.648 13.719 24.359 1 97.19 214 VAL A O 1
ATOM 1641 N N . ASP A 1 215 ? -16.188 15.789 23.734 1 96.56 215 ASP A N 1
ATOM 1642 C CA . ASP A 1 215 ? -16.594 16.156 25.094 1 96.56 215 ASP A CA 1
ATOM 1643 C C . ASP A 1 215 ? -17.703 15.258 25.609 1 96.56 215 ASP A C 1
ATOM 1645 O O . ASP A 1 215 ? -17.656 14.781 26.734 1 96.56 215 ASP A O 1
ATOM 1649 N N . THR A 1 216 ? -18.672 15.047 24.797 1 97.25 216 THR A N 1
ATOM 1650 C CA . THR A 1 216 ? -19.812 14.25 25.219 1 97.25 216 THR A CA 1
ATOM 1651 C C . THR A 1 216 ? -19.422 12.773 25.344 1 97.25 216 THR A C 1
ATOM 1653 O O . THR A 1 216 ? -19.969 12.055 26.188 1 97.25 216 THR A O 1
ATOM 1656 N N . ALA A 1 217 ? -18.547 12.297 24.516 1 97.81 217 ALA A N 1
ATOM 1657 C CA . ALA A 1 217 ? -18.016 10.945 24.672 1 97.81 217 ALA A CA 1
ATOM 1658 C C . ALA A 1 217 ? -17.328 10.781 26.031 1 97.81 217 ALA A C 1
ATOM 1660 O O . ALA A 1 217 ? -17.531 9.781 26.719 1 97.81 217 ALA A O 1
ATOM 1661 N N . ARG A 1 218 ? -16.594 11.758 26.422 1 97.25 218 ARG A N 1
ATOM 1662 C CA . ARG A 1 218 ? -15.914 11.758 27.703 1 97.25 218 ARG A CA 1
ATOM 1663 C C . ARG A 1 218 ? -16.906 11.688 28.859 1 97.25 218 ARG A C 1
ATOM 1665 O O . ARG A 1 218 ? -16.625 11.078 29.891 1 97.25 218 ARG A O 1
ATOM 1672 N N . GLU A 1 219 ? -18.031 12.195 28.625 1 96.69 219 GLU A N 1
ATOM 1673 C CA . GLU A 1 219 ? -19.078 12.219 29.625 1 96.69 219 GLU A CA 1
ATOM 1674 C C . GLU A 1 219 ? -19.906 10.938 29.594 1 96.69 219 GLU A C 1
ATOM 1676 O O . GLU A 1 219 ? -20.844 10.773 30.375 1 96.69 219 GLU A O 1
ATOM 1681 N N . GLY A 1 220 ? -19.609 10.078 28.625 1 97.19 220 GLY A N 1
ATOM 1682 C CA . GLY A 1 220 ? -20.266 8.781 28.562 1 97.19 220 GLY A CA 1
ATOM 1683 C C . GLY A 1 220 ? -21.516 8.781 27.719 1 97.19 220 GLY A C 1
ATOM 1684 O O . GLY A 1 220 ? -22.328 7.855 27.781 1 97.19 220 GLY A O 1
ATOM 1685 N N . ASN A 1 221 ? -21.688 9.836 26.938 1 97.75 221 ASN A N 1
ATOM 1686 C CA . ASN A 1 221 ? -22.859 9.867 26.047 1 97.75 221 ASN A CA 1
ATOM 1687 C C . ASN A 1 221 ? -22.859 8.688 25.094 1 97.75 221 ASN A C 1
ATOM 1689 O O . ASN A 1 221 ? -21.906 8.5 24.328 1 97.75 221 ASN A O 1
ATOM 1693 N N . GLU A 1 222 ? -23.891 7.98 25.047 1 97.88 222 GLU A N 1
ATOM 1694 C CA . GLU A 1 222 ? -23.953 6.723 24.312 1 97.88 222 GLU A CA 1
ATOM 1695 C C . GLU A 1 222 ? -23.922 6.969 22.797 1 97.88 222 GLU A C 1
ATOM 1697 O O . GLU A 1 222 ? -23.297 6.195 22.062 1 97.88 222 GLU A O 1
ATOM 1702 N N . VAL A 1 223 ? -24.547 8.008 22.406 1 98.06 223 VAL A N 1
ATOM 1703 C CA . VAL A 1 223 ? -24.594 8.336 20.984 1 98.06 223 VAL A CA 1
ATOM 1704 C C . VAL A 1 223 ? -23.188 8.688 20.484 1 98.06 223 VAL A C 1
ATOM 1706 O O . VAL A 1 223 ? -22.766 8.234 19.422 1 98.06 223 VAL A O 1
ATOM 1709 N N . SER A 1 224 ? -22.469 9.461 21.234 1 98.38 224 SER A N 1
ATOM 1710 C CA . SER A 1 224 ? -21.094 9.828 20.906 1 98.38 224 SER A CA 1
ATOM 1711 C C . SER A 1 224 ? -20.188 8.609 20.875 1 98.38 224 SER A C 1
ATOM 1713 O O . SER A 1 224 ? -19.344 8.469 19.984 1 98.38 224 SER A O 1
ATOM 1715 N N . LEU A 1 225 ? -20.406 7.734 21.828 1 98.5 225 LEU A N 1
ATOM 1716 C CA . LEU A 1 225 ? -19.594 6.527 21.906 1 98.5 225 LEU A CA 1
ATOM 1717 C C . LEU A 1 225 ? -19.875 5.605 20.719 1 98.5 225 LEU A C 1
ATOM 1719 O O . LEU A 1 225 ? -18.953 5.023 20.156 1 98.5 225 LEU A O 1
ATOM 1723 N N . LEU A 1 226 ? -21.125 5.504 20.344 1 98.56 226 LEU A N 1
ATOM 1724 C CA . LEU A 1 226 ? -21.5 4.707 19.172 1 98.56 226 LEU A CA 1
ATOM 1725 C C . LEU A 1 226 ? -20.922 5.293 17.906 1 98.56 226 LEU A C 1
ATOM 1727 O O . LEU A 1 226 ? -20.516 4.555 17 1 98.56 226 LEU A O 1
ATOM 1731 N N . THR A 1 227 ? -20.922 6.598 17.828 1 98.62 227 THR A N 1
ATOM 1732 C CA . THR A 1 227 ? -20.328 7.281 16.688 1 98.62 227 THR A CA 1
ATOM 1733 C C . THR A 1 227 ? -18.844 6.918 16.547 1 98.62 227 THR A C 1
ATOM 1735 O O . THR A 1 227 ? -18.406 6.484 15.484 1 98.62 227 THR A O 1
ATOM 1738 N N . PHE A 1 228 ? -18.141 7.004 17.625 1 98.69 228 PHE A N 1
ATOM 1739 C CA . PHE A 1 228 ? -16.719 6.699 17.594 1 98.69 228 PHE A CA 1
ATOM 1740 C C . PHE A 1 228 ? -16.484 5.219 17.328 1 98.69 228 PHE A C 1
ATOM 1742 O O . PHE A 1 228 ? -15.508 4.848 16.672 1 98.69 228 PHE A O 1
ATOM 1749 N N . GLU A 1 229 ? -17.359 4.395 17.844 1 98.75 229 GLU A N 1
ATOM 1750 C CA . GLU A 1 229 ? -17.266 2.967 17.547 1 98.75 229 GLU A CA 1
ATOM 1751 C C . GLU A 1 229 ? -17.328 2.701 16.047 1 98.75 229 GLU A C 1
ATOM 1753 O O . GLU A 1 229 ? -16.5 1.964 15.508 1 98.75 229 GLU A O 1
ATOM 1758 N N . GLU A 1 230 ? -18.281 3.332 15.398 1 98.75 230 GLU A N 1
ATOM 1759 C CA . GLU A 1 230 ? -18.406 3.15 13.953 1 98.75 230 GLU A CA 1
ATOM 1760 C C . GLU A 1 230 ? -17.188 3.717 13.219 1 98.75 230 GLU A C 1
ATOM 1762 O O . GLU A 1 230 ? -16.703 3.113 12.266 1 98.75 230 GLU A O 1
ATOM 1767 N N . VAL A 1 231 ? -16.688 4.887 13.641 1 98.75 231 VAL A N 1
ATOM 1768 C CA . VAL A 1 231 ? -15.5 5.48 13.047 1 98.75 231 VAL A CA 1
ATOM 1769 C C . VAL A 1 231 ? -14.32 4.516 13.188 1 98.75 231 VAL A C 1
ATOM 1771 O O . VAL A 1 231 ? -13.578 4.293 12.234 1 98.75 231 VAL A O 1
ATOM 1774 N N . GLY A 1 232 ? -14.18 3.918 14.383 1 98.69 232 GLY A N 1
ATOM 1775 C CA . GLY A 1 232 ? -13.109 2.969 14.641 1 98.69 232 GLY A CA 1
ATOM 1776 C C . GLY A 1 232 ? -13.164 1.744 13.75 1 98.69 232 GLY A C 1
ATOM 1777 O O . GLY A 1 232 ? -12.133 1.275 13.266 1 98.69 232 GLY A O 1
ATOM 1778 N N . ASP A 1 233 ? -14.398 1.251 13.547 1 98.75 233 ASP A N 1
ATOM 1779 C CA . ASP A 1 233 ? -14.586 0.102 12.664 1 98.75 233 ASP A CA 1
ATOM 1780 C C . ASP A 1 233 ? -14.109 0.413 11.25 1 98.75 233 ASP A C 1
ATOM 1782 O O . ASP A 1 233 ? -13.336 -0.353 10.664 1 98.75 233 ASP A O 1
ATOM 1786 N N . ILE A 1 234 ? -14.562 1.535 10.75 1 98.69 234 ILE A N 1
ATOM 1787 C CA . ILE A 1 234 ? -14.266 1.918 9.367 1 98.69 234 ILE A CA 1
ATOM 1788 C C . ILE A 1 234 ? -12.766 2.154 9.203 1 98.69 234 ILE A C 1
ATOM 1790 O O . ILE A 1 234 ? -12.156 1.666 8.25 1 98.69 234 ILE A O 1
ATOM 1794 N N . LEU A 1 235 ? -12.188 2.883 10.109 1 98.75 235 LEU A N 1
ATOM 1795 C CA . LEU A 1 235 ? -10.75 3.15 10.062 1 98.75 235 LEU A CA 1
ATOM 1796 C C . LEU A 1 235 ? -9.953 1.856 10.188 1 98.75 235 LEU A C 1
ATOM 1798 O O . LEU A 1 235 ? -8.953 1.674 9.492 1 98.75 235 LEU A O 1
ATOM 1802 N N . GLY A 1 236 ? -10.383 0.976 11.102 1 98.75 236 GLY A N 1
ATOM 1803 C CA . GLY A 1 236 ? -9.734 -0.318 11.258 1 98.75 236 GLY A CA 1
ATOM 1804 C C . GLY A 1 236 ? -9.727 -1.142 9.984 1 98.75 236 GLY A C 1
ATOM 1805 O O . GLY A 1 236 ? -8.727 -1.774 9.656 1 98.75 236 GLY A O 1
ATOM 1806 N N . GLU A 1 237 ? -10.852 -1.157 9.297 1 98.75 237 GLU A N 1
ATOM 1807 C CA . GLU A 1 237 ? -10.953 -1.869 8.031 1 98.75 237 GLU A CA 1
ATOM 1808 C C . GLU A 1 237 ? -9.914 -1.362 7.031 1 98.75 237 GLU A C 1
ATOM 1810 O O . GLU A 1 237 ? -9.25 -2.156 6.363 1 98.75 237 GLU A O 1
ATOM 1815 N N . ALA A 1 238 ? -9.742 -0.039 6.949 1 98.69 238 ALA A N 1
ATOM 1816 C CA . ALA A 1 238 ? -8.766 0.563 6.051 1 98.69 238 ALA A CA 1
ATOM 1817 C C . ALA A 1 238 ? -7.34 0.198 6.461 1 98.69 238 ALA A C 1
ATOM 1819 O O . ALA A 1 238 ? -6.488 -0.065 5.609 1 98.69 238 ALA A O 1
ATOM 1820 N N . ILE A 1 239 ? -7.098 0.179 7.699 1 98.81 239 ILE A N 1
ATOM 1821 C CA . ILE A 1 239 ? -5.773 -0.115 8.234 1 98.81 239 ILE A CA 1
ATOM 1822 C C . ILE A 1 239 ? -5.402 -1.564 7.93 1 98.81 239 ILE A C 1
ATOM 1824 O O . ILE A 1 239 ? -4.262 -1.857 7.57 1 98.81 239 ILE A O 1
ATOM 1828 N N . VAL A 1 240 ? -6.367 -2.477 8.047 1 98.75 240 VAL A N 1
ATOM 1829 C CA . VAL A 1 240 ? -6.129 -3.879 7.719 1 98.75 240 VAL A CA 1
ATOM 1830 C C . VAL A 1 240 ? -5.602 -3.994 6.293 1 98.75 240 VAL A C 1
ATOM 1832 O O . VAL A 1 240 ? -4.57 -4.633 6.055 1 98.75 240 VAL A O 1
ATOM 1835 N N . SER A 1 241 ? -6.254 -3.354 5.359 1 98.81 241 SER A N 1
ATOM 1836 C CA . SER A 1 241 ? -5.855 -3.41 3.955 1 98.81 241 SER A CA 1
ATOM 1837 C C . SER A 1 241 ? -4.492 -2.766 3.742 1 98.81 241 SER A C 1
ATOM 1839 O O . SER A 1 241 ? -3.65 -3.301 3.016 1 98.81 241 SER A O 1
ATOM 1841 N N . THR A 1 242 ? -4.27 -1.652 4.383 1 98.81 242 THR A N 1
ATOM 1842 C CA . THR A 1 242 ? -3.004 -0.939 4.238 1 98.81 242 THR A CA 1
ATOM 1843 C C . THR A 1 242 ? -1.85 -1.77 4.789 1 98.81 242 THR A C 1
ATOM 1845 O O . THR A 1 242 ? -0.782 -1.841 4.176 1 98.81 242 THR A O 1
ATOM 1848 N N . ILE A 1 243 ? -2.094 -2.428 5.914 1 98.56 243 ILE A N 1
ATOM 1849 C CA . ILE A 1 243 ? -1.085 -3.273 6.547 1 98.56 243 ILE A CA 1
ATOM 1850 C C . ILE A 1 243 ? -0.766 -4.461 5.641 1 98.56 243 ILE A C 1
ATOM 1852 O O . ILE A 1 243 ? 0.393 -4.867 5.523 1 98.56 243 ILE A O 1
ATOM 1856 N N . ARG A 1 244 ? -1.767 -4.977 5.008 1 98.38 244 ARG A N 1
ATOM 1857 C CA . ARG A 1 244 ? -1.559 -6.094 4.09 1 98.38 244 ARG A CA 1
ATOM 1858 C C . ARG A 1 244 ? -0.688 -5.684 2.91 1 98.38 244 ARG A C 1
ATOM 1860 O O . ARG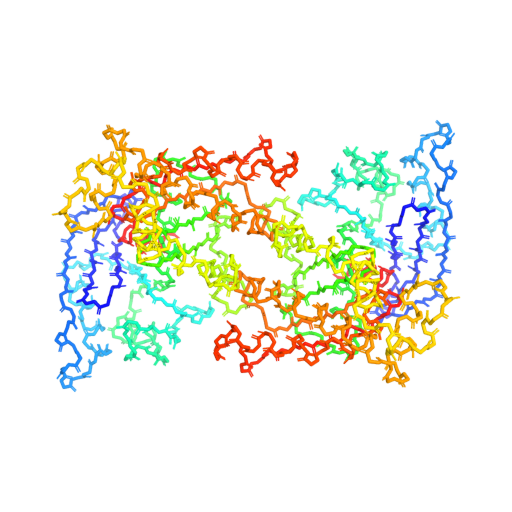 A 1 244 ? 0.1 -6.484 2.402 1 98.38 244 ARG A O 1
ATOM 1867 N N . ILE A 1 245 ? -0.759 -4.438 2.494 1 98.75 245 ILE A N 1
ATOM 1868 C CA . ILE A 1 245 ? -0.02 -3.943 1.338 1 98.75 245 ILE A CA 1
ATOM 1869 C C . ILE A 1 245 ? 1.41 -3.598 1.749 1 98.75 245 ILE A C 1
ATOM 1871 O O . ILE A 1 245 ? 2.357 -3.865 1.006 1 98.75 245 ILE A O 1
ATOM 1875 N N . LEU A 1 246 ? 1.594 -3.117 2.955 1 98.81 246 LEU A N 1
ATOM 1876 C CA . LEU A 1 246 ? 2.873 -2.51 3.305 1 98.81 246 LEU A CA 1
ATOM 1877 C C . LEU A 1 246 ? 3.666 -3.412 4.242 1 98.81 246 LEU A C 1
ATOM 1879 O O . LEU A 1 246 ? 4.871 -3.223 4.422 1 98.81 246 LEU A O 1
ATOM 1883 N N . ASP A 1 247 ? 2.986 -4.301 4.895 1 98.5 247 ASP A N 1
ATOM 1884 C CA . ASP A 1 247 ? 3.572 -5.152 5.926 1 98.5 247 ASP A CA 1
ATOM 1885 C C . ASP A 1 247 ? 4.191 -4.312 7.043 1 98.5 247 ASP A C 1
ATOM 1887 O O . ASP A 1 247 ? 5.359 -4.5 7.395 1 98.5 247 ASP A O 1
ATOM 1891 N N . ILE A 1 248 ? 3.4 -3.383 7.555 1 98.12 248 ILE A N 1
ATOM 1892 C CA . ILE A 1 248 ? 3.777 -2.51 8.656 1 98.12 248 ILE A CA 1
ATOM 1893 C C . ILE A 1 248 ? 2.834 -2.734 9.836 1 98.12 248 ILE A C 1
ATOM 1895 O O . ILE A 1 248 ? 1.613 -2.77 9.672 1 98.12 248 ILE A O 1
ATOM 1899 N N . ASN A 1 249 ? 3.359 -2.875 11.062 1 96.44 249 ASN A N 1
ATOM 1900 C CA . ASN A 1 249 ? 2.488 -3.219 12.18 1 96.44 249 ASN A CA 1
ATOM 1901 C C . ASN A 1 249 ? 2.518 -2.146 13.266 1 96.44 249 ASN A C 1
ATOM 1903 O O . ASN A 1 249 ? 2.002 -2.355 14.359 1 96.44 249 ASN A O 1
ATOM 1907 N N . GLU A 1 250 ? 3.205 -1.071 13.086 1 98.19 250 GLU A N 1
ATOM 1908 C CA . GLU A 1 250 ? 3.232 0.08 13.984 1 98.19 250 GLU A CA 1
ATOM 1909 C C . GLU A 1 250 ? 2.541 1.286 13.359 1 98.19 250 GLU A C 1
ATOM 1911 O O . GLU A 1 250 ? 2.918 1.728 12.266 1 98.19 250 GLU A O 1
ATOM 1916 N N . VAL A 1 251 ? 1.485 1.754 14.031 1 98.62 251 VAL A N 1
ATOM 1917 C CA . VAL A 1 251 ? 0.656 2.811 13.461 1 98.62 251 VAL A CA 1
ATOM 1918 C C . VAL A 1 251 ? 0.52 3.955 14.461 1 98.62 251 VAL A C 1
ATOM 1920 O O . VAL A 1 251 ? 0.205 3.73 15.633 1 98.62 251 VAL A O 1
ATOM 1923 N N . TYR A 1 252 ? 0.757 5.172 14.039 1 98.44 252 TYR A N 1
ATOM 1924 C CA . TYR A 1 252 ? 0.56 6.375 14.836 1 98.44 252 TYR A CA 1
ATOM 1925 C C . TYR A 1 252 ? -0.561 7.234 14.266 1 98.44 252 TYR A C 1
ATOM 1927 O O . TYR A 1 252 ? -0.676 7.383 13.047 1 98.44 252 TYR A O 1
ATOM 1935 N N . PHE A 1 253 ? -1.372 7.777 15.148 1 98.19 253 PHE A N 1
ATOM 1936 C CA . PHE A 1 253 ? -2.5 8.609 14.75 1 98.19 253 PHE A CA 1
ATOM 1937 C C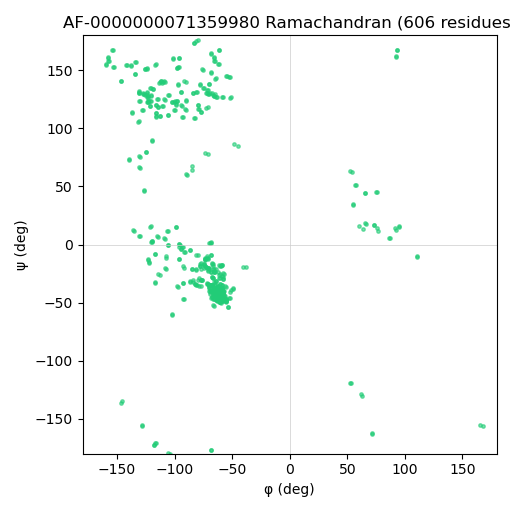 . PHE A 1 253 ? -2.301 10.047 15.219 1 98.19 253 PHE A C 1
ATOM 1939 O O . PHE A 1 253 ? -2.148 10.305 16.406 1 98.19 253 PHE A O 1
ATOM 1946 N N . GLY A 1 254 ? -2.248 10.914 14.242 1 96.81 254 GLY A N 1
ATOM 1947 C CA . GLY A 1 254 ? -2.209 12.336 14.539 1 96.81 254 GLY A CA 1
ATOM 1948 C C . GLY A 1 254 ? -3.402 13.094 13.984 1 96.81 254 GLY A C 1
ATOM 1949 O O . GLY A 1 254 ? -4.402 12.484 13.594 1 96.81 254 GLY A O 1
ATOM 1950 N N . GLY A 1 255 ? -3.355 14.461 14.086 1 94.31 255 GLY A N 1
ATOM 1951 C CA . GLY A 1 255 ? -4.434 15.312 13.602 1 94.31 255 GLY A CA 1
ATOM 1952 C C . GLY A 1 255 ? -5.457 15.641 14.672 1 94.31 255 GLY A C 1
ATOM 1953 O O . GLY A 1 255 ? -5.488 15.008 15.727 1 94.31 255 GLY A O 1
ATOM 1954 N N . GLY A 1 256 ? -6.293 16.594 14.375 1 92.06 256 GLY A N 1
ATOM 1955 C CA . GLY A 1 256 ? -7.227 17.125 15.352 1 92.06 256 GLY A CA 1
ATOM 1956 C C . GLY A 1 256 ? -8.219 16.094 15.859 1 92.06 256 GLY A C 1
ATOM 1957 O O . GLY A 1 256 ? -8.547 16.078 17.047 1 92.06 256 GLY A O 1
ATOM 1958 N N . ILE A 1 257 ? -8.672 15.234 15.023 1 93.88 257 ILE A N 1
ATOM 1959 C CA . ILE A 1 257 ? -9.703 14.258 15.359 1 93.88 257 ILE A CA 1
ATOM 1960 C C . ILE A 1 257 ? -9.109 13.164 16.234 1 93.88 257 ILE A C 1
ATOM 1962 O O . ILE A 1 257 ? -9.844 12.438 16.922 1 93.88 257 ILE A O 1
ATOM 1966 N N . SER A 1 258 ? -7.812 13.07 16.25 1 94.12 258 SER A N 1
ATOM 1967 C CA . SER A 1 258 ? -7.164 12.039 17.062 1 94.12 258 SER A CA 1
ATOM 1968 C C . SER A 1 258 ? -7.344 12.32 18.547 1 94.12 258 SER A C 1
ATOM 1970 O O . SER A 1 258 ? -7.078 11.453 19.391 1 94.12 258 SER A O 1
ATOM 1972 N N . ALA A 1 259 ? -7.867 13.484 18.906 1 92.56 259 ALA A N 1
ATOM 1973 C CA . ALA A 1 259 ? -8.242 13.781 20.281 1 92.56 259 ALA A CA 1
ATOM 1974 C C . ALA A 1 259 ? -9.266 12.781 20.797 1 92.56 259 ALA A C 1
ATOM 1976 O O . ALA A 1 259 ? -9.336 12.523 22 1 92.56 259 ALA A O 1
ATOM 1977 N N . GLY A 1 260 ? -10.07 12.203 19.922 1 95.69 260 GLY A N 1
ATOM 1978 C CA . GLY A 1 260 ? -11.078 11.227 20.297 1 95.69 260 GLY A CA 1
ATOM 1979 C C . GLY A 1 260 ? -10.633 9.789 20.062 1 95.69 260 GLY A C 1
ATOM 1980 O O . GLY A 1 260 ? -11.453 8.867 20.094 1 95.69 260 GLY A O 1
ATOM 1981 N N . LEU A 1 261 ? -9.336 9.586 19.859 1 97.5 261 LEU A N 1
ATOM 1982 C CA . LEU A 1 261 ? -8.812 8.273 19.5 1 97.5 261 LEU A CA 1
ATOM 1983 C C . LEU A 1 261 ? -9.156 7.238 20.562 1 97.5 261 LEU A C 1
ATOM 1985 O O . LEU A 1 261 ? -9.453 6.086 20.25 1 97.5 261 LEU A O 1
ATOM 1989 N N . GLU A 1 262 ? -9.109 7.637 21.797 1 97.88 262 GLU A N 1
ATOM 1990 C CA . GLU A 1 262 ? -9.359 6.699 22.891 1 97.88 262 GLU A CA 1
ATOM 1991 C C . GLU A 1 262 ? -10.734 6.055 22.766 1 97.88 262 GLU A C 1
ATOM 1993 O O . GLU A 1 262 ? -10.938 4.914 23.172 1 97.88 262 GLU A O 1
ATOM 1998 N N . PHE A 1 263 ? -11.688 6.742 22.188 1 98.31 263 PHE A N 1
ATOM 1999 C CA . PHE A 1 263 ? -13.055 6.246 22.078 1 98.31 263 PHE A CA 1
ATOM 2000 C C . PHE A 1 263 ? -13.219 5.355 20.859 1 98.31 263 PHE A C 1
ATOM 2002 O O . PHE A 1 263 ? -14.164 4.57 20.766 1 98.31 263 PHE A O 1
ATOM 2009 N N . MET A 1 264 ? -12.289 5.512 19.859 1 97.88 264 MET A N 1
ATOM 2010 C CA . MET A 1 264 ? -12.336 4.695 18.656 1 97.88 264 MET A CA 1
ATOM 2011 C C . MET A 1 264 ? -11.477 3.447 18.812 1 97.88 264 MET A C 1
ATOM 2013 O O . MET A 1 264 ? -11.68 2.455 18.109 1 97.88 264 MET A O 1
ATOM 2017 N N . MET A 1 265 ? -10.562 3.459 19.719 1 98.44 265 MET A N 1
ATOM 2018 C CA . MET A 1 265 ? -9.484 2.479 19.812 1 98.44 265 MET A CA 1
ATOM 2019 C C . MET A 1 265 ? -10.039 1.077 20.047 1 98.44 265 MET A C 1
ATOM 2021 O O . MET A 1 265 ? -9.602 0.119 19.406 1 98.44 265 MET A O 1
ATOM 2025 N N . PRO A 1 266 ? -11.039 0.911 20.953 1 98.38 266 PRO A N 1
ATOM 2026 C CA . PRO A 1 266 ? -11.539 -0.449 21.172 1 98.38 266 PRO A CA 1
ATOM 2027 C C . PRO A 1 266 ? -12.07 -1.091 19.891 1 98.38 266 PRO A C 1
ATOM 2029 O O . PRO A 1 266 ? -11.719 -2.23 19.578 1 98.38 266 PRO A O 1
ATOM 2032 N N . ALA A 1 267 ? -12.891 -0.338 19.156 1 98.69 267 ALA A N 1
ATOM 2033 C CA . ALA A 1 267 ? -13.438 -0.859 17.906 1 98.69 267 ALA A CA 1
ATOM 2034 C C . ALA A 1 267 ? -12.336 -1.033 16.859 1 98.69 267 ALA A C 1
ATOM 2036 O O . ALA A 1 267 ? -12.344 -2.002 16.109 1 98.69 267 ALA A O 1
ATOM 2037 N N . LEU A 1 268 ? -11.445 -0.1 16.844 1 98.44 268 LEU A N 1
ATOM 2038 C CA . LEU A 1 268 ? -10.32 -0.13 15.914 1 98.44 268 LEU A CA 1
ATOM 2039 C C . LEU A 1 268 ? -9.461 -1.371 16.141 1 98.44 268 LEU A C 1
ATOM 2041 O O . LEU A 1 268 ? -9.172 -2.115 15.203 1 98.44 268 LEU A O 1
ATOM 2045 N N . GLU A 1 269 ? -9.094 -1.621 17.328 1 98.19 269 GLU A N 1
ATOM 2046 C CA . GLU A 1 269 ? -8.273 -2.771 17.703 1 98.19 269 GLU A CA 1
ATOM 2047 C C . GLU A 1 269 ? -9 -4.082 17.406 1 98.19 269 GLU A C 1
ATOM 2049 O O . GLU A 1 269 ? -8.398 -5.023 16.875 1 98.19 269 GLU A O 1
ATOM 2054 N N . LYS A 1 270 ? -10.242 -4.102 17.797 1 98.38 270 LYS A N 1
ATOM 2055 C CA . LYS A 1 270 ? -11.047 -5.289 17.531 1 98.38 270 LYS A CA 1
ATOM 2056 C C . LYS A 1 270 ? -11.055 -5.633 16.047 1 98.38 270 LYS A C 1
ATOM 2058 O O . LYS A 1 270 ? -10.82 -6.781 15.672 1 98.38 270 LYS A O 1
ATOM 2063 N N . THR A 1 271 ? -11.305 -4.633 15.258 1 98.38 271 THR A N 1
ATOM 2064 C CA . THR A 1 271 ? -11.375 -4.832 13.812 1 98.38 271 THR A CA 1
ATOM 2065 C C . THR A 1 271 ? -10.023 -5.293 13.266 1 98.38 271 THR A C 1
ATOM 2067 O O . THR A 1 271 ? -9.961 -6.27 12.516 1 98.38 271 THR A O 1
ATOM 2070 N N . VAL A 1 272 ? -8.945 -4.66 13.625 1 98.31 272 VAL A N 1
ATOM 2071 C CA . VAL A 1 272 ? -7.605 -4.98 13.148 1 98.31 272 VAL A CA 1
ATOM 2072 C C . VAL A 1 272 ? -7.242 -6.41 13.547 1 98.31 272 VAL A C 1
ATOM 2074 O O . VAL A 1 272 ? -6.777 -7.191 12.719 1 98.31 272 VAL A O 1
ATOM 2077 N N . ARG A 1 273 ? -7.535 -6.785 14.711 1 97.75 273 ARG A N 1
ATOM 2078 C CA . ARG A 1 273 ? -7.164 -8.102 15.227 1 97.75 273 ARG A CA 1
ATOM 2079 C C . ARG A 1 273 ? -8.07 -9.188 14.656 1 97.75 273 ARG A C 1
ATOM 2081 O O . ARG A 1 273 ? -7.648 -10.336 14.5 1 97.75 273 ARG A O 1
ATOM 2088 N N . GLN A 1 274 ? -9.281 -8.805 14.383 1 97.75 274 GLN A N 1
ATOM 2089 C CA . GLN A 1 274 ? -10.234 -9.742 13.805 1 97.75 274 GLN A CA 1
ATOM 2090 C C . GLN A 1 274 ? -9.805 -10.164 12.398 1 97.75 274 GLN A C 1
ATOM 2092 O O . GLN A 1 274 ? -9.969 -11.328 12.016 1 97.75 274 GLN A O 1
ATOM 2097 N N . TYR A 1 275 ? -9.234 -9.234 11.641 1 97.56 275 TYR A N 1
ATOM 2098 C CA . TYR A 1 275 ? -9.078 -9.492 10.211 1 97.56 275 TYR A CA 1
ATOM 2099 C C . TYR A 1 275 ? -7.617 -9.766 9.867 1 97.56 275 TYR A C 1
ATOM 2101 O O . TYR A 1 275 ? -7.309 -10.211 8.766 1 97.56 275 TYR A O 1
ATOM 2109 N N . LEU A 1 276 ? -6.676 -9.547 10.703 1 97.19 276 LEU A N 1
ATOM 2110 C CA . LEU A 1 276 ? -5.27 -9.828 10.453 1 97.19 276 LEU A CA 1
ATOM 2111 C C . LEU A 1 276 ? -4.871 -11.172 11.07 1 97.19 276 LEU A C 1
ATOM 2113 O O . LEU A 1 276 ? -5.5 -11.633 12.023 1 97.19 276 LEU A O 1
ATOM 2117 N N . THR A 1 277 ? -3.898 -11.797 10.492 1 93.69 277 THR A N 1
ATOM 2118 C CA . THR A 1 277 ? -3.393 -13.055 11.031 1 93.69 277 THR A CA 1
ATOM 2119 C C . THR A 1 277 ? -2.396 -12.797 12.156 1 93.69 277 THR A C 1
ATOM 2121 O O . THR A 1 277 ? -1.973 -11.664 12.375 1 93.69 277 THR A O 1
ATOM 2124 N N . ARG A 1 278 ? -1.994 -13.844 12.789 1 92.69 278 ARG A N 1
ATOM 2125 C CA . ARG A 1 278 ? -1.08 -13.781 13.93 1 92.69 278 ARG A CA 1
ATOM 2126 C C . ARG A 1 278 ? 0.249 -13.148 13.523 1 92.69 278 ARG A C 1
ATOM 2128 O O . ARG A 1 278 ? 0.878 -12.453 14.32 1 92.69 278 ARG A O 1
ATOM 2135 N N . TYR A 1 279 ? 0.644 -13.398 12.32 1 92.75 279 TYR A N 1
ATOM 2136 C CA . TYR A 1 279 ? 1.88 -12.812 11.812 1 92.75 279 TYR A CA 1
ATOM 2137 C C . TYR A 1 279 ? 1.923 -11.312 12.086 1 92.75 279 TYR A C 1
ATOM 2139 O O . TYR A 1 279 ? 2.969 -10.773 12.453 1 92.75 279 TYR A O 1
ATOM 2147 N N . TYR A 1 280 ? 0.765 -10.672 11.977 1 95.56 280 TYR A N 1
ATOM 2148 C CA . TYR A 1 280 ? 0.682 -9.227 12.18 1 95.56 280 TYR A CA 1
ATOM 2149 C C . TYR A 1 280 ? 0.341 -8.898 13.625 1 95.56 280 TYR A C 1
ATOM 2151 O O . TYR A 1 280 ? 0.974 -8.031 14.234 1 95.56 280 TYR A O 1
ATOM 2159 N N . THR A 1 281 ? -0.662 -9.57 14.211 1 95.88 281 THR A N 1
ATOM 2160 C CA . THR A 1 281 ? -1.314 -9.156 15.453 1 95.88 281 THR A CA 1
ATOM 2161 C C . THR A 1 281 ? -0.385 -9.359 16.641 1 95.88 281 THR A C 1
ATOM 2163 O O . THR A 1 281 ? -0.563 -8.727 17.688 1 95.88 281 THR A O 1
ATOM 2166 N N . GLN A 1 282 ? 0.619 -10.203 16.469 1 93.81 282 GLN A N 1
ATOM 2167 C CA . GLN A 1 282 ? 1.529 -10.461 17.578 1 93.81 282 GLN A CA 1
ATOM 2168 C C . GLN A 1 282 ? 2.34 -9.211 17.922 1 93.81 282 GLN A C 1
ATOM 2170 O O . GLN A 1 282 ? 2.783 -9.047 19.062 1 93.81 282 GLN A O 1
ATOM 2175 N N . GLU A 1 283 ? 2.414 -8.32 16.969 1 94.88 283 GLU A N 1
ATOM 2176 C CA . GLU A 1 283 ? 3.291 -7.176 17.188 1 94.88 283 GLU A CA 1
ATOM 2177 C C . GLU A 1 283 ? 2.615 -5.871 16.766 1 94.88 283 GLU A C 1
ATOM 2179 O O . GLU A 1 283 ? 3.271 -4.836 16.656 1 94.88 283 GLU A O 1
ATOM 2184 N N . VAL A 1 284 ? 1.347 -5.938 16.516 1 96.94 284 VAL A N 1
ATOM 2185 C CA . VAL A 1 284 ? 0.666 -4.742 16.031 1 96.94 284 VAL A CA 1
ATOM 2186 C C . VAL A 1 284 ? 0.577 -3.703 17.141 1 96.94 284 VAL A C 1
ATOM 2188 O O . VAL A 1 284 ? 0.275 -4.039 18.297 1 96.94 284 VAL A O 1
ATOM 2191 N N . GLN A 1 285 ? 0.976 -2.482 16.891 1 97.38 285 GLN A N 1
ATOM 2192 C CA . GLN A 1 285 ? 0.903 -1.349 17.812 1 97.38 285 GLN A CA 1
ATOM 2193 C C . GLN A 1 285 ? 0.116 -0.195 17.188 1 97.38 285 GLN A C 1
ATOM 2195 O O . GLN A 1 285 ? 0.413 0.243 16.078 1 97.38 285 GLN A O 1
ATOM 2200 N N . LEU A 1 286 ? -0.905 0.226 17.844 1 97.81 286 LEU A N 1
ATOM 2201 C CA . LEU A 1 286 ? -1.709 1.391 17.5 1 97.81 286 LEU A CA 1
ATOM 2202 C C . LEU A 1 286 ? -1.622 2.461 18.578 1 97.81 286 LEU A C 1
ATOM 2204 O O . LEU A 1 286 ? -2.035 2.23 19.719 1 97.81 286 LEU A O 1
ATOM 2208 N N . GLN A 1 287 ? -1.003 3.584 18.172 1 96.12 287 GLN A N 1
ATOM 2209 C CA . GLN A 1 287 ? -0.721 4.578 19.203 1 96.12 287 GLN A CA 1
ATOM 2210 C C . GLN A 1 287 ? -1.022 5.988 18.703 1 96.12 287 GLN A C 1
ATOM 2212 O O . GLN A 1 287 ? -1.014 6.238 17.484 1 96.12 287 GLN A O 1
ATOM 2217 N N . LYS A 1 288 ? -1.323 6.871 19.641 1 96.88 288 LYS A N 1
ATOM 2218 C CA . LYS A 1 288 ? -1.481 8.289 19.328 1 96.88 288 LYS A CA 1
ATOM 2219 C C . LYS A 1 288 ? -0.13 8.953 19.094 1 96.88 288 LYS A C 1
ATOM 2221 O O . LYS A 1 288 ? 0.835 8.688 19.812 1 96.88 288 LYS A O 1
ATOM 2226 N N . ALA A 1 289 ? -0.033 9.734 18.062 1 96.94 289 ALA A N 1
ATOM 2227 C CA . ALA A 1 289 ? 1.157 10.555 17.844 1 96.94 289 ALA A CA 1
ATOM 2228 C C . ALA A 1 289 ? 1.305 11.594 18.953 1 96.94 289 ALA A C 1
ATOM 2230 O O . ALA A 1 289 ? 0.319 11.977 19.594 1 96.94 289 ALA A O 1
ATOM 2231 N N . THR A 1 290 ? 2.516 12.125 19.203 1 94.81 290 THR A N 1
ATOM 2232 C CA . THR A 1 290 ? 2.73 12.875 20.438 1 94.81 290 THR A CA 1
ATOM 2233 C C . THR A 1 290 ? 3.07 14.336 20.125 1 94.81 290 THR A C 1
ATOM 2235 O O . THR A 1 290 ? 3.104 15.172 21.016 1 94.81 290 THR A O 1
ATOM 2238 N N . LEU A 1 291 ? 3.287 14.68 18.891 1 94.94 291 LEU A N 1
ATOM 2239 C CA . LEU A 1 291 ? 3.742 16.031 18.594 1 94.94 291 LEU A CA 1
ATOM 2240 C C . LEU A 1 291 ? 2.572 17.016 18.578 1 94.94 291 LEU A C 1
ATOM 2242 O O . LEU A 1 291 ? 2.773 18.234 18.641 1 94.94 291 LEU A O 1
ATOM 2246 N N . GLY A 1 292 ? 1.336 16.484 18.391 1 91.62 292 GLY A N 1
ATOM 2247 C CA . GLY A 1 292 ? 0.146 17.312 18.5 1 91.62 292 GLY A CA 1
ATOM 2248 C C . GLY A 1 292 ? 0.111 18.438 17.484 1 91.62 292 GLY A C 1
ATOM 2249 O O . GLY A 1 292 ? 0.304 18.203 16.281 1 91.62 292 GLY A O 1
ATOM 2250 N N . ASN A 1 293 ? -0.119 19.656 17.938 1 88.69 293 ASN A N 1
ATOM 2251 C CA . ASN A 1 293 ? -0.313 20.812 17.078 1 88.69 293 ASN A CA 1
ATOM 2252 C C . ASN A 1 293 ? 0.99 21.234 16.406 1 88.69 293 ASN A C 1
ATOM 2254 O O . ASN A 1 293 ? 0.977 22.031 15.461 1 88.69 293 ASN A O 1
ATOM 2258 N N . ASN A 1 294 ? 2.055 20.688 16.859 1 93.94 294 ASN A N 1
ATOM 2259 C CA . ASN A 1 294 ? 3.361 21.078 16.328 1 93.94 294 ASN A CA 1
ATOM 2260 C C . ASN A 1 294 ? 3.82 20.109 15.227 1 93.94 294 ASN A C 1
ATOM 2262 O O . ASN A 1 294 ? 4.879 20.312 14.625 1 93.94 294 ASN A O 1
ATOM 2266 N N . ALA A 1 295 ? 2.998 19.125 14.938 1 94.88 295 ALA A N 1
ATOM 2267 C CA . ALA A 1 295 ? 3.395 18.062 14.023 1 94.88 295 ALA A CA 1
ATOM 2268 C C . ALA A 1 295 ? 3.789 18.609 12.664 1 94.88 295 ALA A C 1
ATOM 2270 O O . ALA A 1 295 ? 4.766 18.156 12.055 1 94.88 295 ALA A O 1
ATOM 2271 N N . GLY A 1 296 ? 3.066 19.578 12.188 1 95.5 296 GLY A N 1
ATOM 2272 C CA . GLY A 1 296 ? 3.35 20.141 10.875 1 95.5 296 GLY A CA 1
ATOM 2273 C C . GLY A 1 296 ? 4.68 20.859 10.812 1 95.5 296 GLY A C 1
ATOM 2274 O O . GLY A 1 296 ? 5.531 20.531 9.977 1 95.5 296 GLY A O 1
ATOM 2275 N N . THR A 1 297 ? 4.883 21.812 11.758 1 97.44 297 THR A N 1
ATOM 2276 C CA . THR A 1 297 ? 6.082 22.641 11.773 1 97.44 297 THR A CA 1
ATOM 2277 C C . THR A 1 297 ? 7.316 21.812 12.109 1 97.44 297 THR A C 1
ATOM 2279 O O . THR A 1 297 ? 8.344 21.922 11.438 1 97.44 297 THR A O 1
ATOM 2282 N N . LEU A 1 298 ? 7.203 21 13.086 1 97.94 298 LEU A N 1
ATOM 2283 C CA . LEU A 1 298 ? 8.312 20.109 13.445 1 97.94 298 LEU A CA 1
ATOM 2284 C C . LEU A 1 298 ? 8.594 19.109 12.336 1 97.94 298 LEU A C 1
ATOM 2286 O O . LEU A 1 298 ? 9.758 18.797 12.062 1 97.94 298 LEU A O 1
ATOM 2290 N N . GLY A 1 299 ? 7.5 18.609 11.758 1 98.44 299 GLY A N 1
ATOM 2291 C CA . GLY A 1 299 ? 7.652 17.703 10.633 1 98.44 299 GLY A CA 1
ATOM 2292 C C . GLY A 1 299 ? 8.406 18.312 9.469 1 98.44 299 GLY A C 1
ATOM 2293 O O . GLY A 1 299 ? 9.305 17.688 8.906 1 98.44 299 GLY A O 1
ATOM 2294 N N . ALA A 1 300 ? 8.016 19.5 9.125 1 98.56 300 ALA A N 1
ATOM 2295 C CA . ALA A 1 300 ? 8.703 20.203 8.047 1 98.56 300 ALA A CA 1
ATOM 2296 C C . ALA A 1 300 ? 10.188 20.391 8.352 1 98.56 300 ALA A C 1
ATOM 2298 O O . ALA A 1 300 ? 11.039 20.094 7.516 1 98.56 300 ALA A O 1
ATOM 2299 N N . ALA A 1 301 ? 10.492 20.812 9.547 1 98.19 301 ALA A N 1
ATOM 2300 C CA . ALA A 1 301 ? 11.883 21 9.945 1 98.19 301 ALA A CA 1
ATOM 2301 C C . ALA A 1 301 ? 12.648 19.672 9.898 1 98.19 301 ALA A C 1
ATOM 2303 O O . ALA A 1 301 ? 13.812 19.641 9.508 1 98.19 301 ALA A O 1
ATOM 2304 N N . ALA A 1 302 ? 11.969 18.656 10.242 1 98 302 ALA A N 1
ATOM 2305 C CA . ALA A 1 302 ? 12.602 17.344 10.344 1 98 302 ALA A CA 1
ATOM 2306 C C . ALA A 1 302 ? 13.062 16.844 8.977 1 98 302 ALA A C 1
ATOM 2308 O O . ALA A 1 302 ? 13.953 16 8.883 1 98 302 ALA A O 1
ATOM 2309 N N . LEU A 1 303 ? 12.508 17.312 7.93 1 98 303 LEU A N 1
ATOM 2310 C CA . LEU A 1 303 ? 12.883 16.922 6.578 1 98 303 LEU A CA 1
ATOM 2311 C C . LEU A 1 303 ? 14.344 17.25 6.305 1 98 303 LEU A C 1
ATOM 2313 O O . LEU A 1 303 ? 14.938 16.734 5.352 1 98 303 LEU A O 1
ATOM 2317 N N . CYS A 1 304 ? 14.914 18.125 7.102 1 94.5 304 CYS A N 1
ATOM 2318 C CA . CYS A 1 304 ? 16.25 18.656 6.863 1 94.5 304 CYS A CA 1
ATOM 2319 C C . CYS A 1 304 ? 17.297 17.891 7.652 1 94.5 304 CYS A C 1
ATOM 2321 O O . CYS A 1 304 ? 18.484 18.203 7.586 1 94.5 304 CYS A O 1
ATOM 2323 N N . PHE A 1 305 ? 16.891 16.938 8.367 1 88.88 305 PHE A N 1
ATOM 2324 C CA . PHE A 1 305 ? 17.828 16.172 9.195 1 88.88 305 PHE A CA 1
ATOM 2325 C C . PHE A 1 305 ? 18.438 15.023 8.406 1 88.88 305 PHE A C 1
ATOM 2327 O O . PHE A 1 305 ? 17.766 14.422 7.562 1 88.88 305 PHE A O 1
ATOM 2334 N N . MET B 1 1 ? 35.531 -16.297 -20.016 1 34.19 1 MET B N 1
ATOM 2335 C CA . MET B 1 1 ? 34.469 -17.25 -20.266 1 34.19 1 MET B CA 1
ATOM 2336 C C . MET B 1 1 ? 33.219 -16.562 -20.859 1 34.19 1 MET B C 1
ATOM 2338 O O . MET B 1 1 ? 32.875 -15.461 -20.453 1 34.19 1 MET B O 1
ATOM 2342 N N . ASN B 1 2 ? 32.781 -16.625 -22 1 40.59 2 ASN B N 1
ATOM 2343 C CA . ASN B 1 2 ? 31.734 -16.016 -22.812 1 40.59 2 ASN B CA 1
ATOM 2344 C C . ASN B 1 2 ? 30.406 -15.938 -22.078 1 40.59 2 ASN B C 1
ATOM 2346 O O . ASN B 1 2 ? 29.781 -16.969 -21.797 1 40.59 2 ASN B O 1
ATOM 2350 N N . ASN B 1 3 ? 30.125 -14.992 -21.297 1 50.47 3 ASN B N 1
ATOM 2351 C CA . ASN B 1 3 ? 29.031 -14.594 -20.406 1 50.47 3 ASN B CA 1
ATOM 2352 C C . ASN B 1 3 ? 27.672 -14.93 -21 1 50.47 3 ASN B C 1
ATOM 2354 O O . ASN B 1 3 ? 26.641 -14.734 -20.344 1 50.47 3 ASN B O 1
ATOM 2358 N N . GLN B 1 4 ? 27.641 -15.141 -22.344 1 56.88 4 GLN B N 1
ATOM 2359 C CA . GLN B 1 4 ? 26.453 -15.477 -23.125 1 56.88 4 GLN B CA 1
ATOM 2360 C C . GLN B 1 4 ? 25.969 -16.891 -22.812 1 56.88 4 GLN B C 1
ATOM 2362 O O . GLN B 1 4 ? 24.844 -17.25 -23.156 1 56.88 4 GLN B O 1
ATOM 2367 N N . GLN B 1 5 ? 26.703 -17.547 -21.875 1 73.5 5 GLN B N 1
ATOM 2368 C CA . GLN B 1 5 ? 26.391 -18.953 -21.672 1 73.5 5 GLN B CA 1
ATOM 2369 C C . GLN B 1 5 ? 25.969 -19.219 -20.234 1 73.5 5 GLN B C 1
ATOM 2371 O O . GLN B 1 5 ? 25.719 -20.359 -19.859 1 73.5 5 GLN B O 1
ATOM 2376 N N . GLU B 1 6 ? 25.656 -18.109 -19.609 1 90.88 6 GLU B N 1
ATOM 2377 C CA . GLU B 1 6 ? 25.297 -18.328 -18.203 1 90.88 6 GLU B CA 1
ATOM 2378 C C . GLU B 1 6 ? 23.844 -18.812 -18.078 1 90.88 6 GLU B C 1
ATOM 2380 O O . GLU B 1 6 ? 22.969 -18.312 -18.781 1 90.88 6 GLU B O 1
ATOM 2385 N N . HIS B 1 7 ? 23.672 -19.875 -17.297 1 96.62 7 HIS B N 1
ATOM 2386 C CA . HIS B 1 7 ? 22.344 -20.406 -17 1 96.62 7 HIS B CA 1
ATOM 2387 C C . HIS B 1 7 ? 22.031 -20.312 -15.516 1 96.62 7 HIS B C 1
ATOM 2389 O O . HIS B 1 7 ? 22.938 -20.203 -14.688 1 96.62 7 HIS B O 1
ATOM 2395 N N . PHE B 1 8 ? 20.797 -20.266 -15.242 1 98.06 8 PHE B N 1
ATOM 2396 C CA . PHE B 1 8 ? 20.266 -20.219 -13.883 1 98.06 8 PHE B CA 1
ATOM 2397 C C . PHE B 1 8 ? 19.25 -21.328 -13.648 1 98.06 8 PHE B C 1
ATOM 2399 O O . PHE B 1 8 ? 18.656 -21.844 -14.594 1 98.06 8 PHE B O 1
ATOM 2406 N N . LEU B 1 9 ? 19.156 -21.75 -12.453 1 98.38 9 LEU B N 1
ATOM 2407 C CA . LEU B 1 9 ? 18.109 -22.688 -12.062 1 98.38 9 LEU B CA 1
ATOM 2408 C C . LEU B 1 9 ? 16.953 -21.969 -11.383 1 98.38 9 LEU B C 1
ATOM 2410 O O . LEU B 1 9 ? 17.156 -21.266 -10.383 1 98.38 9 LEU B O 1
ATOM 2414 N N . GLY B 1 10 ? 15.797 -22 -12 1 98.62 10 GLY B N 1
ATOM 2415 C CA . GLY B 1 10 ? 14.578 -21.484 -11.391 1 98.62 10 GLY B CA 1
ATOM 2416 C C . GLY B 1 10 ? 13.703 -22.562 -10.805 1 98.62 10 GLY B C 1
ATOM 2417 O O . GLY B 1 10 ? 13.32 -23.516 -11.5 1 98.62 10 GLY B O 1
ATOM 2418 N N . VAL B 1 11 ? 13.391 -22.453 -9.516 1 98.56 11 VAL B N 1
ATOM 2419 C CA . VAL B 1 11 ? 12.578 -23.438 -8.812 1 98.56 11 VAL B CA 1
ATOM 2420 C C . VAL B 1 11 ? 11.281 -22.797 -8.336 1 98.56 11 VAL B C 1
ATOM 2422 O O . VAL B 1 11 ? 11.289 -21.953 -7.434 1 98.56 11 VAL B O 1
ATOM 2425 N N . ASP B 1 12 ? 10.211 -23.141 -8.914 1 97.94 12 ASP B N 1
ATOM 2426 C CA . ASP B 1 12 ? 8.867 -22.734 -8.508 1 97.94 12 ASP B CA 1
ATOM 2427 C C . ASP B 1 12 ? 8.242 -23.766 -7.566 1 97.94 12 ASP B C 1
ATOM 2429 O O . ASP B 1 12 ? 7.863 -24.859 -7.996 1 97.94 12 ASP B O 1
ATOM 2433 N N . VAL B 1 13 ? 8.102 -23.391 -6.332 1 96.88 13 VAL B N 1
ATOM 2434 C CA . VAL B 1 13 ? 7.664 -24.328 -5.301 1 96.88 13 VAL B CA 1
ATOM 2435 C C . VAL B 1 13 ? 6.141 -24.297 -5.184 1 96.88 13 VAL B C 1
ATOM 2437 O O . VAL B 1 13 ? 5.562 -23.266 -4.84 1 96.88 13 VAL B O 1
ATOM 2440 N N . GLY B 1 14 ? 5.512 -25.375 -5.473 1 92.38 14 GLY B N 1
ATOM 2441 C CA . GLY B 1 14 ? 4.09 -25.562 -5.242 1 92.38 14 GLY B CA 1
ATOM 2442 C C . GLY B 1 14 ? 3.791 -26.469 -4.055 1 92.38 14 GLY B C 1
ATOM 2443 O O . GLY B 1 14 ? 4.707 -26.938 -3.389 1 92.38 14 GLY B O 1
ATOM 2444 N N . GLY B 1 15 ? 2.531 -26.703 -3.775 1 86.62 15 GLY B N 1
ATOM 2445 C CA . GLY B 1 15 ? 2.135 -27.531 -2.646 1 86.62 15 GLY B CA 1
ATOM 2446 C C . GLY B 1 15 ? 2.508 -28.984 -2.818 1 86.62 15 GLY B C 1
ATOM 2447 O O . GLY B 1 15 ? 2.859 -29.672 -1.849 1 86.62 15 GLY B O 1
ATOM 2448 N N . THR B 1 16 ? 2.441 -29.469 -4.105 1 90.31 16 THR B N 1
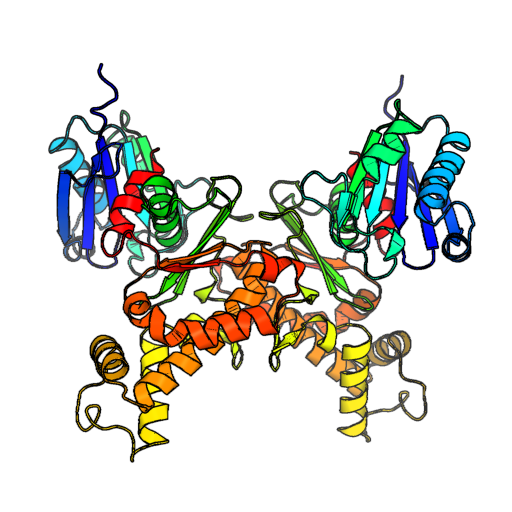ATOM 2449 C CA . THR B 1 16 ? 2.625 -30.906 -4.32 1 90.31 16 THR B CA 1
ATOM 2450 C C . THR B 1 16 ? 3.773 -31.156 -5.293 1 90.31 16 THR B C 1
ATOM 2452 O O . THR B 1 16 ? 4.242 -32.281 -5.422 1 90.31 16 THR B O 1
ATOM 2455 N N . HIS B 1 17 ? 4.199 -30.062 -5.965 1 94.81 17 HIS B N 1
ATOM 2456 C CA . HIS B 1 17 ? 5.246 -30.234 -6.965 1 94.81 17 HIS B CA 1
ATOM 2457 C C . HIS B 1 17 ? 6.23 -29.078 -6.945 1 94.81 17 HIS B C 1
ATOM 2459 O O . HIS B 1 17 ? 5.875 -27.969 -6.551 1 94.81 17 HIS B O 1
ATOM 2465 N N . LEU B 1 18 ? 7.375 -29.391 -7.379 1 96.31 18 LEU B N 1
ATOM 2466 C CA . LEU B 1 18 ? 8.359 -28.391 -7.773 1 96.31 18 LEU B CA 1
ATOM 2467 C C . LEU B 1 18 ? 8.477 -28.312 -9.289 1 96.31 18 LEU B C 1
ATOM 2469 O O . LEU B 1 18 ? 8.539 -29.328 -9.969 1 96.31 18 LEU B O 1
ATOM 2473 N N . LYS B 1 19 ? 8.375 -27.141 -9.82 1 97.69 19 LYS B N 1
ATOM 2474 C CA . LYS B 1 19 ? 8.758 -26.906 -11.203 1 97.69 19 LYS B CA 1
ATOM 2475 C C . LYS B 1 19 ? 10.172 -26.328 -11.289 1 97.69 19 LYS B C 1
ATOM 2477 O O . LYS B 1 19 ? 10.469 -25.312 -10.648 1 97.69 19 LYS B O 1
ATOM 2482 N N . ILE B 1 20 ? 10.992 -27 -12.016 1 98.06 20 ILE B N 1
ATOM 2483 C CA . ILE B 1 20 ? 12.406 -26.641 -12.07 1 98.06 20 ILE B CA 1
ATOM 2484 C C . ILE B 1 20 ? 12.82 -26.391 -13.516 1 98.06 20 ILE B C 1
ATOM 2486 O O . ILE B 1 20 ? 12.602 -27.219 -14.391 1 98.06 20 ILE B O 1
ATOM 2490 N N . GLY B 1 21 ? 13.414 -25.234 -13.727 1 97.81 21 GLY B N 1
ATOM 2491 C CA . GLY B 1 21 ? 13.867 -24.891 -15.07 1 97.81 21 GLY B CA 1
ATOM 2492 C C . GLY B 1 21 ? 15.297 -24.391 -15.109 1 97.81 21 GLY B C 1
ATOM 2493 O O . GLY B 1 21 ? 15.719 -23.625 -14.234 1 97.81 21 GLY B O 1
ATOM 2494 N N . LYS B 1 22 ? 16.062 -24.984 -16.016 1 98.12 22 LYS B N 1
ATOM 2495 C CA . LYS B 1 22 ? 17.312 -24.359 -16.406 1 98.12 22 LYS B CA 1
ATOM 2496 C C . LYS B 1 22 ? 17.078 -23.219 -17.406 1 98.12 22 LYS B C 1
ATOM 2498 O O . LYS B 1 22 ? 16.531 -23.438 -18.484 1 98.12 22 LYS B O 1
ATOM 2503 N N . VAL B 1 23 ? 17.406 -22.047 -17.016 1 97.69 23 VAL B N 1
ATOM 2504 C CA . VAL B 1 23 ? 17.016 -20.859 -17.766 1 97.69 23 VAL B CA 1
ATOM 2505 C C . VAL B 1 23 ? 18.25 -20.078 -18.219 1 97.69 23 VAL B C 1
ATOM 2507 O O . VAL B 1 23 ? 19.188 -19.891 -17.438 1 97.69 23 VAL B O 1
ATOM 2510 N N . SER B 1 24 ? 18.281 -19.641 -19.453 1 96.5 24 SER B N 1
ATOM 2511 C CA . SER B 1 24 ? 19.406 -18.859 -19.984 1 96.5 24 SER B CA 1
ATOM 2512 C C . SER B 1 24 ? 19.281 -17.391 -19.578 1 96.5 24 SER B C 1
ATOM 2514 O O . SER B 1 24 ? 18.266 -16.984 -19.016 1 96.5 24 SER B O 1
ATOM 2516 N N . LEU B 1 25 ? 20.266 -16.625 -19.906 1 94.38 25 LEU B N 1
ATOM 2517 C CA . LEU B 1 25 ? 20.312 -15.203 -19.609 1 94.38 25 LEU B CA 1
ATOM 2518 C C . LEU B 1 25 ? 19.219 -14.453 -20.359 1 94.38 25 LEU B C 1
ATOM 2520 O O . LEU B 1 25 ? 18.781 -13.383 -19.906 1 94.38 25 LEU B O 1
ATOM 2524 N N . GLN B 1 26 ? 18.75 -15.031 -21.453 1 92.88 26 GLN B N 1
ATOM 2525 C CA . GLN B 1 26 ? 17.75 -14.383 -22.297 1 92.88 26 GLN B CA 1
ATOM 2526 C C . GLN B 1 26 ? 16.344 -14.828 -21.922 1 92.88 26 GLN B C 1
ATOM 2528 O O . GLN B 1 26 ? 15.367 -14.359 -22.5 1 92.88 26 GLN B O 1
ATOM 2533 N N . GLY B 1 27 ? 16.25 -15.758 -20.984 1 94.44 27 GLY B N 1
ATOM 2534 C CA . GLY B 1 27 ? 14.938 -16.188 -20.531 1 94.44 27 GLY B CA 1
ATOM 2535 C C . GLY B 1 27 ? 14.43 -17.422 -21.25 1 94.44 27 GLY B C 1
ATOM 2536 O O . GLY B 1 27 ? 13.234 -17.719 -21.219 1 94.44 27 GLY B O 1
ATOM 2537 N N . GLU B 1 28 ? 15.312 -18.078 -21.891 1 95.31 28 GLU B N 1
ATOM 2538 C CA . GLU B 1 28 ? 14.945 -19.344 -22.516 1 95.31 28 GLU B CA 1
ATOM 2539 C C . GLU B 1 28 ? 15.008 -20.5 -21.516 1 95.31 28 GLU B C 1
ATOM 2541 O O . GLU B 1 28 ? 16.016 -20.672 -20.812 1 95.31 28 GLU B O 1
ATOM 2546 N N . ILE B 1 29 ? 13.969 -21.266 -21.469 1 96.69 29 ILE B N 1
ATOM 2547 C CA . ILE B 1 29 ? 13.992 -22.484 -20.656 1 96.69 29 ILE B CA 1
ATOM 2548 C C . ILE B 1 29 ? 14.656 -23.609 -21.438 1 96.69 29 ILE B C 1
ATOM 2550 O O . ILE B 1 29 ? 14.055 -24.188 -22.359 1 96.69 29 ILE B O 1
ATOM 2554 N N . VAL B 1 30 ? 15.797 -23.953 -2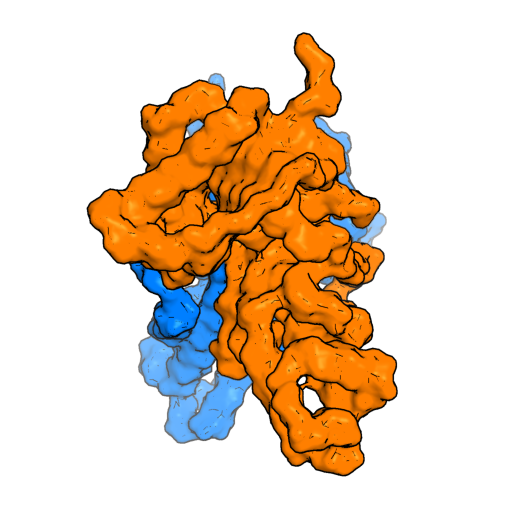1.047 1 96.44 30 VAL B N 1
ATOM 2555 C CA . VAL B 1 30 ? 16.609 -24.953 -21.719 1 96.44 30 VAL B CA 1
ATOM 2556 C C . VAL B 1 30 ? 16.156 -26.344 -21.312 1 96.44 30 VAL B C 1
ATOM 2558 O O . VAL B 1 30 ? 16.219 -27.297 -22.109 1 96.44 30 VAL B O 1
ATOM 2561 N N . SER B 1 31 ? 15.773 -26.469 -20.156 1 96.81 31 SER B N 1
ATOM 2562 C CA . SER B 1 31 ? 15.242 -27.703 -19.594 1 96.81 31 SER B CA 1
ATOM 2563 C C . SER B 1 31 ? 14.172 -27.422 -18.547 1 96.81 31 SER B C 1
ATOM 2565 O O . SER B 1 31 ? 14.258 -26.422 -17.812 1 96.81 31 SER B O 1
ATOM 2567 N N . PHE B 1 32 ? 13.227 -28.219 -18.594 1 97.12 32 PHE B N 1
ATOM 2568 C CA . PHE B 1 32 ? 12.117 -28.109 -17.656 1 97.12 32 PHE B CA 1
ATOM 2569 C C . PHE B 1 32 ? 11.812 -29.469 -17.016 1 97.12 32 PHE B C 1
ATOM 2571 O O . PHE B 1 32 ? 11.703 -30.469 -17.703 1 97.12 32 PHE B O 1
ATOM 2578 N N . ASP B 1 33 ? 11.695 -29.453 -15.711 1 97.12 33 ASP B N 1
ATOM 2579 C CA . ASP B 1 33 ? 11.398 -30.672 -14.953 1 97.12 33 ASP B CA 1
ATOM 2580 C C . ASP B 1 33 ? 10.305 -30.406 -13.922 1 97.12 33 ASP B C 1
ATOM 2582 O O . ASP B 1 33 ? 10.031 -29.266 -13.57 1 97.12 33 ASP B O 1
ATOM 2586 N N . LYS B 1 34 ? 9.672 -31.453 -13.547 1 96.44 34 LYS B N 1
ATOM 2587 C CA . LYS B 1 34 ? 8.672 -31.438 -12.477 1 96.44 34 LYS B CA 1
ATOM 2588 C C . LYS B 1 34 ? 8.938 -32.531 -11.461 1 96.44 34 LYS B C 1
ATOM 2590 O O . LYS B 1 34 ? 9.133 -33.688 -11.828 1 96.44 34 LYS B O 1
ATOM 2595 N N . GLU B 1 35 ? 9.078 -32.156 -10.25 1 96.31 35 GLU B N 1
ATOM 2596 C CA . GLU B 1 35 ? 9.32 -33.094 -9.164 1 96.31 35 GLU B CA 1
ATOM 2597 C C . GLU B 1 35 ? 8.109 -33.219 -8.242 1 96.31 35 GLU B C 1
ATOM 2599 O O . GLU B 1 35 ? 7.609 -32.219 -7.738 1 96.31 35 GLU B O 1
ATOM 2604 N N . ASP B 1 36 ? 7.625 -34.406 -8.039 1 95.81 36 ASP B N 1
ATOM 2605 C CA . ASP B 1 36 ? 6.562 -34.656 -7.066 1 95.81 36 ASP B CA 1
ATOM 2606 C C . ASP B 1 36 ? 7.121 -34.719 -5.648 1 95.81 36 ASP B C 1
ATOM 2608 O O . ASP B 1 36 ? 7.973 -35.562 -5.34 1 95.81 36 ASP B O 1
ATOM 2612 N N . THR B 1 37 ? 6.625 -33.812 -4.789 1 93.94 37 THR B N 1
ATOM 2613 C CA . THR B 1 37 ? 7.188 -33.75 -3.445 1 93.94 37 THR B CA 1
ATOM 2614 C C . THR B 1 37 ? 6.223 -34.344 -2.42 1 93.94 37 THR B C 1
ATOM 2616 O O . THR B 1 37 ? 6.426 -34.188 -1.213 1 93.94 37 THR B O 1
ATOM 2619 N N . THR B 1 38 ? 5.203 -35 -2.781 1 92.88 38 THR B N 1
ATOM 2620 C CA . THR B 1 38 ? 4.203 -35.562 -1.881 1 92.88 38 THR B CA 1
ATOM 2621 C C . THR B 1 38 ? 4.84 -36.562 -0.926 1 92.88 38 THR B C 1
ATOM 2623 O O . THR B 1 38 ? 4.473 -36.625 0.249 1 92.88 38 THR B O 1
ATOM 2626 N N . SER B 1 39 ? 5.762 -37.25 -1.486 1 92.12 39 SER B N 1
ATOM 2627 C CA . SER B 1 39 ? 6.379 -38.312 -0.71 1 92.12 39 SER B CA 1
ATOM 2628 C C . SER B 1 39 ? 7.32 -37.75 0.35 1 92.12 39 SER B C 1
ATOM 2630 O O . SER B 1 39 ? 7.707 -38.469 1.281 1 92.12 39 SER B O 1
ATOM 2632 N N . TYR B 1 40 ? 7.66 -36.469 0.248 1 93.56 40 TYR B N 1
ATOM 2633 C CA . TYR B 1 40 ? 8.602 -35.875 1.192 1 93.56 40 TYR B CA 1
ATOM 2634 C C . TYR B 1 40 ? 8 -35.812 2.592 1 93.56 40 TYR B C 1
ATOM 2636 O O . TYR B 1 40 ? 8.727 -35.875 3.588 1 93.56 40 TYR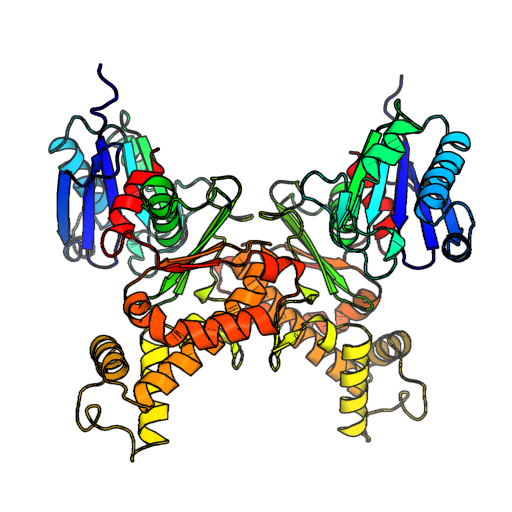 B O 1
ATOM 2644 N N . ARG B 1 41 ? 6.676 -35.719 2.691 1 89.88 41 ARG B N 1
ATOM 2645 C CA . ARG B 1 41 ? 5.977 -35.562 3.961 1 89.88 41 ARG B CA 1
ATOM 2646 C C . ARG B 1 41 ? 6.117 -36.781 4.84 1 89.88 41 ARG B C 1
ATOM 2648 O O . ARG B 1 41 ? 6.145 -36.688 6.066 1 89.88 41 ARG B O 1
ATOM 2655 N N . GLU B 1 42 ? 6.27 -37.875 4.184 1 92.5 42 GLU B N 1
ATOM 2656 C CA . GLU B 1 42 ? 6.355 -39.156 4.918 1 92.5 42 GLU B CA 1
ATOM 2657 C C . GLU B 1 42 ? 7.785 -39.688 4.941 1 92.5 42 GLU B C 1
ATOM 2659 O O . GLU B 1 42 ? 8.055 -40.719 5.531 1 92.5 42 GLU B O 1
ATOM 2664 N N . ASP B 1 43 ? 8.633 -38.969 4.348 1 94.25 43 ASP B N 1
ATOM 2665 C CA . ASP B 1 43 ? 10.016 -39.438 4.285 1 94.25 43 ASP B CA 1
ATOM 2666 C C . ASP B 1 43 ? 10.672 -39.375 5.664 1 94.25 43 ASP B C 1
ATOM 2668 O O . ASP B 1 43 ? 10.516 -38.406 6.395 1 94.25 43 ASP B O 1
ATOM 2672 N N . PRO B 1 44 ? 11.414 -40.375 6.012 1 94.88 44 PRO B N 1
ATOM 2673 C CA . PRO B 1 44 ? 12.07 -40.406 7.32 1 94.88 44 PRO B CA 1
ATOM 2674 C C . PRO B 1 44 ? 13.047 -39.25 7.512 1 94.88 44 PRO B C 1
ATOM 2676 O O . PRO B 1 44 ? 13.273 -38.812 8.641 1 94.88 44 PRO B O 1
ATOM 2679 N N . LYS B 1 45 ? 13.617 -38.688 6.492 1 95.06 45 LYS B N 1
ATOM 2680 C CA . LYS B 1 45 ? 14.562 -37.562 6.574 1 95.06 45 LYS B CA 1
ATOM 2681 C C . LYS B 1 45 ? 13.844 -36.25 6.879 1 95.06 45 LYS B C 1
ATOM 2683 O O . LYS B 1 45 ? 14.469 -35.281 7.32 1 95.06 45 LYS B O 1
ATOM 2688 N N . GLY B 1 46 ? 12.516 -36.312 6.566 1 94.44 46 GLY B N 1
ATOM 2689 C CA . GLY B 1 46 ? 11.742 -35.094 6.688 1 94.44 46 GLY B CA 1
ATOM 2690 C C . GLY B 1 46 ? 11.672 -34.312 5.395 1 94.44 46 GLY B C 1
ATOM 2691 O O . GLY B 1 46 ? 12.57 -34.406 4.551 1 94.44 46 GLY B O 1
ATOM 2692 N N . PHE B 1 47 ? 10.711 -33.438 5.316 1 95.25 47 PHE B N 1
ATOM 2693 C CA . PHE B 1 47 ? 10.453 -32.656 4.109 1 95.25 47 PHE B CA 1
ATOM 2694 C C . PHE B 1 47 ? 11.641 -31.766 3.777 1 95.25 47 PHE B C 1
ATOM 2696 O O . PHE B 1 47 ? 12.078 -31.703 2.623 1 95.25 47 PHE B O 1
ATOM 2703 N N . ASN B 1 48 ? 12.211 -31.125 4.777 1 96.44 48 ASN B N 1
ATOM 2704 C CA . ASN B 1 48 ? 13.258 -30.125 4.598 1 96.44 48 ASN B CA 1
ATOM 2705 C C . ASN B 1 48 ? 14.516 -30.734 3.982 1 96.44 48 ASN B C 1
ATOM 2707 O O . ASN B 1 48 ? 15.086 -30.172 3.047 1 96.44 48 ASN B O 1
ATOM 2711 N N . ALA B 1 49 ? 14.906 -31.812 4.527 1 96.38 49 ALA B N 1
ATOM 2712 C CA . ALA B 1 49 ? 16.094 -32.5 4.016 1 96.38 49 ALA B CA 1
ATOM 2713 C C . ALA B 1 49 ? 15.883 -32.938 2.572 1 96.38 49 ALA B C 1
ATOM 2715 O O . ALA B 1 49 ? 16.766 -32.781 1.733 1 96.38 49 ALA B O 1
ATOM 2716 N N . CYS B 1 50 ? 14.703 -33.5 2.311 1 96.75 50 CYS B N 1
ATOM 2717 C CA . CYS B 1 50 ? 14.367 -33.938 0.966 1 96.75 50 CYS B CA 1
ATOM 2718 C C . CYS B 1 50 ? 14.375 -32.781 -0.018 1 96.75 50 CYS B C 1
ATOM 2720 O O . CYS B 1 50 ? 14.844 -32.938 -1.148 1 96.75 50 CYS B O 1
ATOM 2722 N N . PHE B 1 51 ? 13.875 -31.703 0.436 1 96.38 51 PHE B N 1
ATOM 2723 C CA . PHE B 1 51 ? 13.828 -30.5 -0.394 1 96.38 51 PHE B CA 1
ATOM 2724 C C . PHE B 1 51 ? 15.234 -30.062 -0.782 1 96.38 51 PHE B C 1
ATOM 2726 O O . PHE B 1 51 ? 15.508 -29.797 -1.955 1 96.38 51 PHE B O 1
ATOM 2733 N N . VAL B 1 52 ? 16.078 -29.969 0.144 1 97.62 52 VAL B N 1
ATOM 2734 C CA . VAL B 1 52 ? 17.469 -29.562 -0.102 1 97.62 52 VAL B CA 1
ATOM 2735 C C . VAL B 1 52 ? 18.141 -30.547 -1.046 1 97.62 52 VAL B C 1
ATOM 2737 O O . VAL B 1 52 ? 18.875 -30.156 -1.954 1 97.62 52 VAL B O 1
ATOM 2740 N N . GLU B 1 53 ? 17.844 -31.812 -0.831 1 96.69 53 GLU B N 1
ATOM 2741 C CA . GLU B 1 53 ? 18.453 -32.875 -1.638 1 96.69 53 GLU B CA 1
ATOM 2742 C C . GLU B 1 53 ? 18 -32.781 -3.092 1 96.69 53 GLU B C 1
ATOM 2744 O O . GLU B 1 53 ? 18.781 -33.062 -4.008 1 96.69 53 GLU B O 1
ATOM 2749 N N . VAL B 1 54 ? 16.734 -32.5 -3.238 1 96.94 54 VAL B N 1
ATOM 2750 C CA . VAL B 1 54 ? 16.234 -32.406 -4.602 1 96.94 54 VAL B CA 1
ATOM 2751 C C . VAL B 1 54 ? 16.922 -31.266 -5.348 1 96.94 54 VAL B C 1
ATOM 2753 O O . VAL B 1 54 ? 17.203 -31.375 -6.543 1 96.94 54 VAL B O 1
ATOM 2756 N N . ILE B 1 55 ? 17.141 -30.156 -4.703 1 97.69 55 ILE B N 1
ATOM 2757 C CA . ILE B 1 55 ? 17.891 -29.062 -5.32 1 97.69 55 ILE B CA 1
ATOM 2758 C C . ILE B 1 55 ? 19.281 -29.562 -5.719 1 97.69 55 ILE B C 1
ATOM 2760 O O . ILE B 1 55 ? 19.766 -29.266 -6.82 1 97.69 55 ILE B O 1
ATOM 2764 N N . GLY B 1 56 ? 19.875 -30.297 -4.852 1 97.38 56 GLY B N 1
ATOM 2765 C CA . GLY B 1 56 ? 21.172 -30.891 -5.125 1 97.38 56 GLY B CA 1
ATOM 2766 C C . GLY B 1 56 ? 21.188 -31.797 -6.34 1 97.38 56 GLY B C 1
ATOM 2767 O O . GLY B 1 56 ? 22.156 -31.812 -7.105 1 97.38 56 GLY B O 1
ATOM 2768 N N . LYS B 1 57 ? 20.125 -32.562 -6.438 1 97.62 57 LYS B N 1
ATOM 2769 C CA . LYS B 1 57 ? 19.953 -33.438 -7.59 1 97.62 57 LYS B CA 1
ATOM 2770 C C . LYS B 1 57 ? 20.109 -32.656 -8.898 1 97.62 57 LYS B C 1
ATOM 2772 O O . LYS B 1 57 ? 20.781 -33.125 -9.82 1 97.62 57 LYS B O 1
ATOM 2777 N N . TYR B 1 58 ? 19.594 -31.5 -8.961 1 97.94 58 TYR B N 1
ATOM 2778 C CA . TYR B 1 58 ? 19.625 -30.719 -10.188 1 97.94 58 TYR B CA 1
ATOM 2779 C C . TYR B 1 58 ? 20.938 -29.953 -10.328 1 97.94 58 TYR B C 1
ATOM 2781 O O . TYR B 1 58 ? 21.391 -29.703 -11.438 1 97.94 58 TYR B O 1
ATOM 2789 N N . LEU B 1 59 ? 21.5 -29.594 -9.227 1 97.62 59 LEU B N 1
ATOM 2790 C CA . LEU B 1 59 ? 22.812 -28.984 -9.297 1 97.62 59 LEU B CA 1
ATOM 2791 C C . LEU B 1 59 ? 23.844 -29.969 -9.812 1 97.62 59 LEU B C 1
ATOM 2793 O O . LEU B 1 59 ? 24.812 -29.578 -10.484 1 97.62 59 LEU B O 1
ATOM 2797 N N . LYS B 1 60 ? 23.672 -31.25 -9.492 1 97.56 60 LYS B N 1
ATOM 2798 C CA . LYS B 1 60 ? 24.531 -32.312 -10.039 1 97.56 60 LYS B CA 1
ATOM 2799 C C . LYS B 1 60 ? 24.266 -32.5 -11.523 1 97.56 60 LYS B C 1
ATOM 2801 O O . LYS B 1 60 ? 25.203 -32.719 -12.297 1 97.56 60 LYS B O 1
ATOM 2806 N N . LYS B 1 61 ? 22.984 -32.469 -11.859 1 97.31 61 LYS B N 1
ATOM 2807 C CA . LYS B 1 61 ? 22.578 -32.625 -13.258 1 97.31 61 LYS B CA 1
ATOM 2808 C C . LYS B 1 61 ? 23.125 -31.5 -14.125 1 97.31 61 LYS B C 1
ATOM 2810 O O . LYS B 1 61 ? 23.484 -31.719 -15.281 1 97.31 61 LYS B O 1
ATOM 2815 N N . TYR B 1 62 ? 23.188 -30.312 -13.547 1 96.81 62 TYR B N 1
ATOM 2816 C CA . TYR B 1 62 ? 23.672 -29.141 -14.25 1 96.81 62 TYR B CA 1
ATOM 2817 C C . TYR B 1 62 ? 24.812 -28.469 -13.492 1 96.81 62 TYR B C 1
ATOM 2819 O O . TYR B 1 62 ? 24.641 -27.391 -12.938 1 96.81 62 TYR B O 1
ATOM 2827 N N . PRO B 1 63 ? 25.969 -28.969 -13.586 1 95.25 63 PRO B N 1
ATOM 2828 C CA . PRO B 1 63 ? 27.094 -28.484 -12.781 1 95.25 63 PRO B CA 1
ATOM 2829 C C . PRO B 1 63 ? 27.5 -27.062 -13.133 1 95.25 63 PRO B C 1
ATOM 2831 O O . PRO B 1 63 ? 28.203 -26.406 -12.359 1 95.25 63 PRO B O 1
ATOM 2834 N N . ASP B 1 64 ? 27.094 -26.562 -14.266 1 94.12 64 ASP B N 1
ATOM 2835 C CA . ASP B 1 64 ? 27.453 -25.219 -14.703 1 94.12 64 ASP B CA 1
ATOM 2836 C C . ASP B 1 64 ? 26.625 -24.156 -13.984 1 94.12 64 ASP B C 1
ATOM 2838 O O . ASP B 1 64 ? 26.984 -22.969 -13.984 1 94.12 64 ASP B O 1
ATOM 2842 N N . ILE B 1 65 ? 25.578 -24.578 -13.391 1 96.88 65 ILE B N 1
ATOM 2843 C CA . ILE B 1 65 ? 24.703 -23.625 -12.711 1 96.88 65 ILE B CA 1
ATOM 2844 C C . ILE B 1 65 ? 25.375 -23.141 -11.422 1 96.88 65 ILE B C 1
ATOM 2846 O O . ILE B 1 65 ? 25.797 -23.953 -10.594 1 96.88 65 ILE B O 1
ATOM 2850 N N . GLN B 1 66 ? 25.375 -21.797 -11.297 1 97.31 66 GLN B N 1
ATOM 2851 C CA . GLN B 1 66 ? 25.984 -21.203 -10.109 1 97.31 66 GLN B CA 1
ATOM 2852 C C . GLN B 1 66 ? 24.938 -20.531 -9.227 1 97.31 66 GLN B C 1
ATOM 2854 O O . GLN B 1 66 ? 25.156 -20.344 -8.023 1 97.31 66 GLN B O 1
ATOM 2859 N N . LYS B 1 67 ? 23.859 -20.109 -9.812 1 98.44 67 LYS B N 1
ATOM 2860 C CA . LYS B 1 67 ? 22.828 -19.359 -9.102 1 98.44 67 LYS B CA 1
ATOM 2861 C C . LYS B 1 67 ? 21.469 -20.031 -9.219 1 98.44 67 LYS B C 1
ATOM 2863 O O . LYS B 1 67 ? 21.078 -20.469 -10.305 1 98.44 67 LYS B O 1
ATOM 2868 N N . VAL B 1 68 ? 20.781 -20.203 -8.086 1 98.75 68 VAL B N 1
ATOM 2869 C CA . VAL B 1 68 ? 19.484 -20.844 -7.992 1 98.75 68 VAL B CA 1
ATOM 2870 C C . VAL B 1 68 ? 18.469 -19.859 -7.391 1 98.75 68 VAL B C 1
ATOM 2872 O O . VAL B 1 68 ? 18.688 -19.328 -6.301 1 98.75 68 VAL B O 1
ATOM 2875 N N . GLY B 1 69 ? 17.453 -19.578 -8.18 1 98.81 69 GLY B N 1
ATOM 2876 C CA . GLY B 1 69 ? 16.312 -18.844 -7.648 1 98.81 69 GLY B CA 1
ATOM 2877 C C . GLY B 1 69 ? 15.164 -19.734 -7.227 1 98.81 69 GLY B C 1
ATOM 2878 O O . GLY B 1 69 ? 14.82 -20.688 -7.93 1 98.81 69 GLY B O 1
ATOM 2879 N N . ILE B 1 70 ? 14.57 -19.422 -6.09 1 98.75 70 ILE B N 1
ATOM 2880 C CA . ILE B 1 70 ? 13.492 -20.234 -5.543 1 98.75 70 ILE B CA 1
ATOM 2881 C C . ILE B 1 70 ? 12.297 -19.344 -5.219 1 98.75 70 ILE B C 1
ATOM 2883 O O . ILE B 1 70 ? 12.398 -18.438 -4.395 1 98.75 70 ILE B O 1
ATOM 2887 N N . GLY B 1 71 ? 11.172 -19.531 -5.883 1 98.25 71 GLY B N 1
ATOM 2888 C CA . GLY B 1 71 ? 9.898 -18.891 -5.566 1 98.25 71 GLY B CA 1
ATOM 2889 C C . GLY B 1 71 ? 9.055 -19.703 -4.598 1 98.25 71 GLY B C 1
ATOM 2890 O O . GLY B 1 71 ? 8.734 -20.859 -4.859 1 98.25 71 GLY B O 1
ATOM 2891 N N . LEU B 1 72 ? 8.672 -19.141 -3.5 1 97.38 72 LEU B N 1
ATOM 2892 C CA . LEU B 1 72 ? 7.973 -19.828 -2.422 1 97.38 72 LEU B CA 1
ATOM 2893 C C . LEU B 1 72 ? 6.539 -19.328 -2.291 1 97.38 72 LEU B C 1
ATOM 2895 O O . LEU B 1 72 ? 6.281 -18.125 -2.42 1 97.38 72 LEU B O 1
ATOM 2899 N N . PRO B 1 73 ? 5.586 -20.188 -2.029 1 94.31 73 PRO B N 1
ATOM 2900 C CA . PRO B 1 73 ? 4.188 -19.797 -1.85 1 94.31 73 PRO B CA 1
ATOM 2901 C C . PRO B 1 73 ? 3.877 -19.344 -0.423 1 94.31 73 PRO B C 1
ATOM 2903 O O . PRO B 1 73 ? 3.064 -19.969 0.262 1 94.31 73 PRO B O 1
ATOM 2906 N N . GLY B 1 74 ? 4.406 -18.25 0.018 1 94.56 74 GLY B N 1
ATOM 2907 C CA . GLY B 1 74 ? 4.121 -17.812 1.373 1 94.56 74 GLY B CA 1
ATOM 2908 C C . GLY B 1 74 ? 5.07 -16.734 1.857 1 94.56 74 GLY B C 1
ATOM 2909 O O . GLY B 1 74 ? 5.594 -15.945 1.059 1 94.56 74 GLY B O 1
ATOM 2910 N N . LEU B 1 75 ? 5.184 -16.688 3.184 1 96.25 75 LEU B N 1
ATOM 2911 C CA . LEU B 1 75 ? 5.926 -15.609 3.82 1 96.25 75 LEU B CA 1
ATOM 2912 C C . LEU B 1 75 ? 7.383 -16 4.031 1 96.25 75 LEU B C 1
ATOM 2914 O O . LEU B 1 75 ? 7.68 -17.141 4.375 1 96.25 75 LEU B O 1
ATOM 2918 N N . ILE B 1 76 ? 8.188 -15.078 3.814 1 97.56 76 ILE B N 1
ATOM 2919 C CA . ILE B 1 76 ? 9.625 -15.234 3.982 1 97.56 76 ILE B CA 1
ATOM 2920 C C . ILE B 1 76 ? 10.188 -14.031 4.738 1 97.56 76 ILE B C 1
ATOM 2922 O O . ILE B 1 76 ? 9.656 -12.922 4.637 1 97.56 76 ILE B O 1
ATOM 2926 N N . ASN B 1 77 ? 11.203 -14.312 5.512 1 97.5 77 ASN B N 1
ATOM 2927 C CA . ASN B 1 77 ? 11.727 -13.172 6.258 1 97.5 77 ASN B CA 1
ATOM 2928 C C . ASN B 1 77 ? 12.344 -12.133 5.332 1 97.5 77 ASN B C 1
ATOM 2930 O O . ASN B 1 77 ? 12.633 -12.422 4.168 1 97.5 77 ASN B O 1
ATOM 2934 N N . LYS B 1 78 ? 12.484 -10.969 5.82 1 97.12 78 LYS B N 1
ATOM 2935 C CA . LYS B 1 78 ? 12.906 -9.828 5.008 1 97.12 78 LYS B CA 1
ATOM 2936 C C . LYS B 1 78 ? 14.273 -10.078 4.371 1 97.12 78 LYS B C 1
ATOM 2938 O O . LYS B 1 78 ? 14.523 -9.648 3.246 1 97.12 78 LYS B O 1
ATOM 2943 N N . GLU B 1 79 ? 15.188 -10.789 5.082 1 97.62 79 GLU B N 1
ATOM 2944 C CA . GLU B 1 79 ? 16.531 -11.102 4.609 1 97.62 79 GLU B CA 1
ATOM 2945 C C . GLU B 1 79 ? 16.5 -12.172 3.525 1 97.62 79 GLU B C 1
ATOM 2947 O O . GLU B 1 79 ? 17.516 -12.422 2.861 1 97.62 79 GLU B O 1
ATOM 2952 N N . ARG B 1 80 ? 15.398 -12.805 3.35 1 98.31 80 ARG B N 1
ATOM 2953 C CA . ARG B 1 80 ? 15.188 -13.836 2.34 1 98.31 80 ARG B CA 1
ATOM 2954 C C . ARG B 1 80 ? 16.047 -15.062 2.625 1 98.31 80 ARG B C 1
ATOM 2956 O O . ARG B 1 80 ? 16.672 -15.617 1.718 1 98.31 80 ARG B O 1
ATOM 2963 N N . THR B 1 81 ? 16.062 -15.453 3.881 1 98.56 81 THR B N 1
ATOM 2964 C CA . THR B 1 81 ? 16.828 -16.641 4.254 1 98.56 81 THR B CA 1
ATOM 2965 C C . THR B 1 81 ? 15.891 -17.734 4.805 1 98.56 81 THR B C 1
ATOM 2967 O O . THR B 1 81 ? 16.125 -18.922 4.598 1 98.56 81 THR B O 1
ATOM 2970 N N . THR B 1 82 ? 14.805 -17.25 5.48 1 98.38 82 THR B N 1
ATOM 2971 C CA . THR B 1 82 ? 14.008 -18.172 6.297 1 98.38 82 THR B CA 1
ATOM 2972 C C . THR B 1 82 ? 12.547 -18.141 5.863 1 98.38 82 THR B C 1
ATOM 2974 O O . THR B 1 82 ? 11.953 -17.062 5.742 1 98.38 82 THR B O 1
ATOM 2977 N N . THR B 1 83 ? 12.023 -19.297 5.621 1 97.44 83 THR B N 1
ATOM 2978 C CA . THR B 1 83 ? 10.586 -19.406 5.406 1 97.44 83 THR B CA 1
ATOM 2979 C C . THR B 1 83 ? 9.82 -19.203 6.711 1 97.44 83 THR B C 1
ATOM 2981 O O . THR B 1 83 ? 10.211 -19.75 7.75 1 97.44 83 THR B O 1
ATOM 2984 N N . LEU B 1 84 ? 8.797 -18.406 6.707 1 95.5 84 LEU B N 1
ATOM 2985 C CA . LEU B 1 84 ? 8.062 -18.109 7.93 1 95.5 84 LEU B CA 1
ATOM 2986 C C . LEU B 1 84 ? 6.754 -18.891 7.984 1 95.5 84 LEU B C 1
ATOM 2988 O O . LEU B 1 84 ? 6.539 -19.688 8.906 1 95.5 84 LEU B O 1
ATOM 2992 N N . GLU B 1 85 ? 5.926 -18.688 7.043 1 93.94 85 GLU B N 1
ATOM 2993 C CA . GLU B 1 85 ? 4.645 -19.375 6.918 1 93.94 85 GLU B CA 1
ATOM 2994 C C . GLU B 1 85 ? 4.379 -19.797 5.477 1 93.94 85 GLU B C 1
ATOM 2996 O O . GLU B 1 85 ? 4.172 -18.953 4.605 1 93.94 85 GLU B O 1
ATOM 3001 N N . ILE B 1 86 ? 4.379 -21.078 5.293 1 93.5 86 ILE B N 1
ATOM 3002 C CA . ILE B 1 86 ? 4.051 -21.672 4.004 1 93.5 86 ILE B CA 1
ATOM 3003 C C . ILE B 1 86 ? 2.824 -22.578 4.152 1 93.5 86 ILE B C 1
ATOM 3005 O O . ILE B 1 86 ? 2.953 -23.781 4.348 1 93.5 86 ILE B O 1
ATOM 3009 N N . PRO B 1 87 ? 1.688 -22.016 3.967 1 87.88 87 PRO B N 1
ATOM 3010 C CA . PRO B 1 87 ? 0.462 -22.734 4.328 1 87.88 87 PRO B CA 1
ATOM 3011 C C . PRO B 1 87 ? 0.35 -24.094 3.643 1 87.88 87 PRO B C 1
ATOM 3013 O O . PRO B 1 87 ? -0.076 -25.062 4.266 1 87.88 87 PRO B O 1
ATOM 3016 N N . ALA B 1 88 ? 0.8 -24.219 2.426 1 86.69 88 ALA B N 1
ATOM 3017 C CA . ALA B 1 88 ? 0.673 -25.453 1.659 1 86.69 88 ALA B CA 1
ATOM 3018 C C . ALA B 1 88 ? 1.713 -26.484 2.1 1 86.69 88 ALA B C 1
ATOM 3020 O O . ALA B 1 88 ? 1.584 -27.672 1.804 1 86.69 88 ALA B O 1
ATOM 3021 N N . ILE B 1 89 ? 2.77 -25.969 2.785 1 92.38 89 ILE B N 1
ATOM 3022 C CA . ILE B 1 89 ? 3.865 -26.828 3.213 1 92.38 89 ILE B CA 1
ATOM 3023 C C . ILE B 1 89 ? 4.316 -26.438 4.617 1 92.38 89 ILE B C 1
ATOM 3025 O O . ILE B 1 89 ? 5.441 -25.969 4.809 1 92.38 89 ILE B O 1
ATOM 3029 N N . PRO B 1 90 ? 3.547 -26.75 5.598 1 91.75 90 PRO B N 1
ATOM 3030 C CA . PRO B 1 90 ? 3.84 -26.297 6.961 1 91.75 90 PRO B CA 1
ATOM 3031 C C . PRO B 1 90 ? 5.211 -26.75 7.453 1 91.75 90 PRO B C 1
ATOM 3033 O O . PRO B 1 90 ? 5.816 -26.109 8.305 1 91.75 90 PRO B O 1
ATOM 3036 N N . ALA B 1 91 ? 5.723 -27.828 6.902 1 92.69 91 ALA B N 1
ATOM 3037 C CA . ALA B 1 91 ? 7.023 -28.359 7.305 1 92.69 91 ALA B CA 1
ATOM 3038 C C . ALA B 1 91 ? 8.133 -27.344 7.047 1 92.69 91 ALA B C 1
ATOM 3040 O O . ALA B 1 91 ? 9.18 -27.375 7.691 1 92.69 91 ALA B O 1
ATOM 3041 N N . LEU B 1 92 ? 7.879 -26.391 6.238 1 94.69 92 LEU B N 1
ATOM 3042 C CA . LEU B 1 92 ? 8.883 -25.391 5.883 1 94.69 92 LEU B CA 1
ATOM 3043 C C . LEU B 1 92 ? 8.812 -24.188 6.816 1 94.69 92 LEU B C 1
ATOM 3045 O O . LEU B 1 92 ? 9.672 -23.312 6.777 1 94.69 92 LEU B O 1
ATOM 3049 N N . ASP B 1 93 ? 7.828 -24.141 7.676 1 95.31 93 ASP B N 1
ATOM 3050 C CA . ASP B 1 93 ? 7.664 -23 8.562 1 95.31 93 ASP B CA 1
ATOM 3051 C C . ASP B 1 93 ? 8.852 -22.859 9.516 1 95.31 93 ASP B C 1
ATOM 3053 O O . ASP B 1 93 ? 9.242 -23.828 10.164 1 95.31 93 ASP B O 1
ATOM 3057 N N . GLY B 1 94 ? 9.406 -21.688 9.508 1 96.5 94 GLY B N 1
ATOM 3058 C CA . GLY B 1 94 ? 10.5 -21.406 10.422 1 96.5 94 GLY B CA 1
ATOM 3059 C C . GLY B 1 94 ? 11.812 -22.016 10 1 96.5 94 GLY B C 1
ATOM 3060 O O . GLY B 1 94 ? 12.781 -22.016 10.766 1 96.5 94 GLY B O 1
ATOM 3061 N N . PHE B 1 95 ? 11.875 -22.5 8.781 1 97.56 95 PHE B N 1
ATOM 3062 C CA . PHE B 1 95 ? 13.055 -23.203 8.289 1 97.56 95 PHE B CA 1
ATOM 3063 C C . PHE B 1 95 ? 14 -22.234 7.57 1 97.56 95 PHE B C 1
ATOM 3065 O O . PHE B 1 95 ? 13.609 -21.594 6.586 1 97.56 95 PHE B O 1
ATOM 3072 N N . ASN B 1 96 ? 15.25 -22.078 8.078 1 98.56 96 ASN B N 1
ATOM 3073 C CA . ASN B 1 96 ? 16.266 -21.312 7.371 1 98.56 96 ASN B CA 1
ATOM 3074 C C . ASN B 1 96 ? 16.766 -22.031 6.129 1 98.56 96 ASN B C 1
ATOM 3076 O O . ASN B 1 96 ? 17.859 -22.609 6.137 1 98.56 96 ASN B O 1
ATOM 3080 N N . LEU B 1 97 ? 15.984 -21.984 5.098 1 98.44 97 LEU B N 1
ATOM 3081 C CA . LEU B 1 97 ? 16.203 -22.734 3.867 1 98.44 97 LEU B CA 1
ATOM 3082 C C . LEU B 1 97 ? 17.516 -22.328 3.213 1 98.44 97 LEU B C 1
ATOM 3084 O O . LEU B 1 97 ? 18.281 -23.172 2.766 1 98.44 97 LEU B O 1
ATOM 3088 N N . LYS B 1 98 ? 17.812 -21.047 3.156 1 98.69 98 LYS B N 1
ATOM 3089 C CA . LYS B 1 98 ? 19.031 -20.578 2.5 1 98.69 98 LYS B CA 1
ATOM 3090 C C . LYS B 1 98 ? 20.281 -21.125 3.191 1 98.69 98 LYS B C 1
ATOM 3092 O O . LYS B 1 98 ?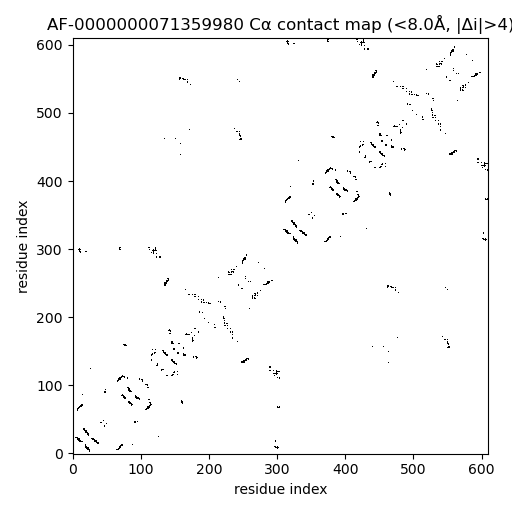 21.219 -21.578 2.529 1 98.69 98 LYS B O 1
ATOM 3097 N N . ALA B 1 99 ? 20.281 -21.047 4.492 1 98.56 99 ALA B N 1
ATOM 3098 C CA . ALA B 1 99 ? 21.422 -21.562 5.246 1 98.56 99 ALA B CA 1
ATOM 3099 C C . ALA B 1 99 ? 21.609 -23.062 4.996 1 98.56 99 ALA B C 1
ATOM 3101 O O . ALA B 1 99 ? 22.734 -23.531 4.855 1 98.56 99 ALA B O 1
ATOM 3102 N N . ALA B 1 100 ? 20.531 -23.797 5.016 1 98.44 100 ALA B N 1
ATOM 3103 C CA . ALA B 1 100 ? 20.594 -25.234 4.781 1 98.44 100 ALA B CA 1
ATOM 3104 C C . ALA B 1 100 ? 21.172 -25.531 3.406 1 98.44 100 ALA B C 1
ATOM 3106 O O . ALA B 1 100 ? 21.984 -26.469 3.256 1 98.44 100 ALA B O 1
ATOM 3107 N N . LEU B 1 101 ? 20.766 -24.766 2.441 1 98.62 101 LEU B N 1
ATOM 3108 C CA . LEU B 1 101 ? 21.281 -24.953 1.087 1 98.62 101 LEU B CA 1
ATOM 3109 C C . LEU B 1 101 ? 22.766 -24.609 1.015 1 98.62 101 LEU B C 1
ATOM 3111 O O . LEU B 1 101 ? 23.547 -25.359 0.425 1 98.62 101 LEU B O 1
ATOM 3115 N N . LEU B 1 102 ? 23.156 -23.562 1.667 1 98.44 102 LEU B N 1
ATOM 3116 C CA . LEU B 1 102 ? 24.531 -23.109 1.622 1 98.44 102 LEU B CA 1
ATOM 3117 C C . LEU B 1 102 ? 25.453 -24.078 2.365 1 98.44 102 LEU B C 1
ATOM 3119 O O . LEU B 1 102 ? 26.625 -24.234 2.012 1 98.44 102 LEU B O 1
ATOM 3123 N N . GLU B 1 103 ? 24.906 -24.594 3.402 1 98.25 103 GLU B N 1
ATOM 3124 C CA . GLU B 1 103 ? 25.672 -25.594 4.133 1 98.25 103 GLU B CA 1
ATOM 3125 C C . GLU B 1 103 ? 26.062 -26.766 3.227 1 98.25 103 GLU B C 1
ATOM 3127 O O . GLU B 1 103 ? 27.172 -27.281 3.309 1 98.25 103 GLU B O 1
ATOM 3132 N N . GLN B 1 104 ? 25.188 -27.188 2.391 1 97.5 104 GLN B N 1
ATOM 3133 C CA . GLN B 1 104 ? 25.422 -28.344 1.52 1 97.5 104 GLN B CA 1
ATOM 3134 C C . GLN B 1 104 ? 26.125 -27.922 0.228 1 97.5 104 GLN B C 1
ATOM 3136 O O . GLN B 1 104 ? 26.891 -28.688 -0.346 1 97.5 104 GLN B O 1
ATOM 3141 N N . TYR B 1 105 ? 25.797 -26.703 -0.195 1 97.69 105 TYR B N 1
ATOM 3142 C CA . TYR B 1 105 ? 26.328 -26.203 -1.454 1 97.69 105 TYR B CA 1
ATOM 3143 C C . TYR B 1 105 ? 26.938 -24.812 -1.271 1 97.69 105 TYR B C 1
ATOM 3145 O O . TYR B 1 105 ? 26.453 -23.828 -1.84 1 97.69 105 TYR B O 1
ATOM 3153 N N . PRO B 1 106 ? 28.062 -24.688 -0.711 1 97.38 106 PRO B N 1
ATOM 3154 C CA . PRO B 1 106 ? 28.641 -23.391 -0.298 1 97.38 106 PRO B CA 1
ATOM 3155 C C . PRO B 1 106 ? 29.141 -22.562 -1.477 1 97.38 106 PRO B C 1
ATOM 3157 O O . PRO B 1 106 ? 29.312 -21.359 -1.353 1 97.38 106 PRO B O 1
ATOM 3160 N N . ASP B 1 107 ? 29.344 -23.203 -2.588 1 96.88 107 ASP B N 1
ATOM 3161 C CA . ASP B 1 107 ? 29.922 -22.469 -3.723 1 96.88 107 ASP B CA 1
ATOM 3162 C C . ASP B 1 107 ? 28.828 -21.906 -4.621 1 96.88 107 ASP B C 1
ATOM 3164 O O . ASP B 1 107 ? 29.109 -21.266 -5.629 1 96.88 107 ASP B O 1
ATOM 3168 N N . LYS B 1 108 ? 27.609 -22.188 -4.297 1 98.12 108 LYS B N 1
ATOM 3169 C CA . LYS B 1 108 ? 26.469 -21.719 -5.078 1 98.12 108 LYS B CA 1
ATOM 3170 C C . LYS B 1 108 ? 25.797 -20.516 -4.414 1 98.12 108 LYS B C 1
ATOM 3172 O O . LYS B 1 108 ? 26.078 -20.219 -3.256 1 98.12 108 LYS B O 1
ATOM 3177 N N . SER B 1 109 ? 25.062 -19.812 -5.215 1 98.25 109 SER B N 1
ATOM 3178 C CA . SER B 1 109 ? 24.25 -18.703 -4.711 1 98.25 109 SER B CA 1
ATOM 3179 C C . SER B 1 109 ? 22.766 -19.016 -4.793 1 98.25 109 SER B C 1
ATOM 3181 O O . SER B 1 109 ? 22.297 -19.609 -5.773 1 98.25 109 SER B O 1
ATOM 3183 N N . PHE B 1 110 ? 22.031 -18.625 -3.736 1 98.81 110 PHE B N 1
ATOM 3184 C CA . PHE B 1 110 ? 20.594 -18.922 -3.66 1 98.81 110 PHE B CA 1
ATOM 3185 C C . PHE B 1 110 ? 19.797 -17.641 -3.42 1 98.81 110 PHE B C 1
ATOM 3187 O O . PHE B 1 110 ? 20.141 -16.844 -2.537 1 98.81 110 PHE B O 1
ATOM 3194 N N . CYS B 1 111 ? 18.797 -17.422 -4.23 1 98.75 111 CYS B N 1
ATOM 3195 C CA . CYS B 1 111 ? 17.875 -16.297 -4.078 1 98.75 111 CYS B CA 1
ATOM 3196 C C . CYS B 1 111 ? 16.469 -16.797 -3.785 1 98.75 111 CYS B C 1
ATOM 3198 O O . CYS B 1 111 ? 15.883 -17.531 -4.582 1 98.75 111 CYS B O 1
ATOM 3200 N N . LEU B 1 112 ? 15.914 -16.422 -2.666 1 98.62 112 LEU B N 1
ATOM 3201 C CA . LEU B 1 112 ? 14.57 -16.812 -2.254 1 98.62 112 LEU B CA 1
ATOM 3202 C C . LEU B 1 112 ? 13.609 -15.617 -2.33 1 98.62 112 LEU B C 1
ATOM 3204 O O . LEU B 1 112 ? 13.977 -14.5 -1.978 1 98.62 112 LEU B O 1
ATOM 3208 N N . GLU B 1 113 ? 12.43 -15.906 -2.779 1 98.56 113 GLU B N 1
ATOM 3209 C CA . GLU B 1 113 ? 11.391 -14.875 -2.826 1 98.56 113 GLU B CA 1
ATOM 3210 C C . GLU B 1 113 ? 10 -15.492 -2.84 1 98.56 113 GLU B C 1
ATOM 3212 O O . GLU B 1 113 ? 9.844 -16.672 -3.146 1 98.56 113 GLU B O 1
ATOM 3217 N N . ASN B 1 114 ? 9.016 -14.734 -2.439 1 97.94 114 ASN B N 1
ATOM 3218 C CA . ASN B 1 114 ? 7.621 -15.102 -2.652 1 97.94 114 ASN B CA 1
ATOM 3219 C C . ASN B 1 114 ? 7.332 -15.367 -4.129 1 97.94 114 ASN B C 1
ATOM 3221 O O . ASN B 1 114 ? 7.883 -14.695 -5.004 1 97.94 114 ASN B O 1
ATOM 3225 N N . ASP B 1 115 ? 6.48 -16.281 -4.383 1 97.12 115 ASP B N 1
ATOM 3226 C CA . ASP B 1 115 ? 6.215 -16.734 -5.746 1 97.12 115 ASP B CA 1
ATOM 3227 C C . ASP B 1 115 ? 5.652 -15.594 -6.594 1 97.12 115 ASP B C 1
ATOM 3229 O O . ASP B 1 115 ? 6.023 -15.438 -7.762 1 97.12 115 ASP B O 1
ATOM 3233 N N . ALA B 1 116 ? 4.711 -14.805 -6.07 1 97.44 116 ALA B N 1
ATOM 3234 C CA . ALA B 1 116 ? 4.168 -13.688 -6.832 1 97.44 116 ALA B CA 1
ATOM 3235 C C . ALA B 1 116 ? 5.25 -12.656 -7.145 1 97.44 116 ALA B C 1
ATOM 3237 O O . ALA B 1 116 ? 5.305 -12.125 -8.258 1 97.44 116 ALA B O 1
ATOM 3238 N N . SER B 1 117 ? 6.055 -12.344 -6.207 1 98.5 117 SER B N 1
ATOM 3239 C CA . SER B 1 117 ? 7.172 -11.422 -6.402 1 98.5 117 SER B CA 1
ATOM 3240 C C . SER B 1 117 ? 8.164 -11.969 -7.422 1 98.5 117 SER B C 1
ATOM 3242 O O . SER B 1 117 ? 8.664 -11.234 -8.273 1 98.5 117 SER B O 1
ATOM 3244 N N . ALA B 1 118 ? 8.445 -13.258 -7.305 1 98.38 118 ALA B N 1
ATOM 3245 C CA . ALA B 1 118 ? 9.312 -13.883 -8.297 1 98.38 118 ALA B CA 1
ATOM 3246 C C . ALA B 1 118 ? 8.727 -13.766 -9.695 1 98.38 118 ALA B C 1
ATOM 3248 O O . ALA B 1 118 ? 9.43 -13.414 -10.648 1 98.38 118 ALA B O 1
ATOM 3249 N N . ALA B 1 119 ? 7.469 -14.078 -9.797 1 97.81 119 ALA B N 1
ATOM 3250 C CA . ALA B 1 119 ? 6.797 -13.977 -11.086 1 97.81 119 ALA B CA 1
ATOM 3251 C C . ALA B 1 119 ? 6.891 -12.555 -11.641 1 97.81 119 ALA B C 1
ATOM 3253 O O . ALA B 1 119 ? 7.098 -12.367 -12.844 1 97.81 119 ALA B O 1
ATOM 3254 N N . ALA B 1 120 ? 6.73 -11.586 -10.82 1 98.25 120 ALA B N 1
ATOM 3255 C CA . ALA B 1 120 ? 6.859 -10.195 -11.227 1 98.25 120 ALA B CA 1
ATOM 3256 C C . ALA B 1 120 ? 8.25 -9.914 -11.789 1 98.25 120 ALA B C 1
ATOM 3258 O O . ALA B 1 120 ? 8.391 -9.25 -12.82 1 98.25 120 ALA B O 1
ATOM 3259 N N . MET B 1 121 ? 9.234 -10.43 -11.133 1 98.12 121 MET B N 1
ATOM 3260 C CA . MET B 1 121 ? 10.602 -10.227 -11.594 1 98.12 121 MET B CA 1
ATOM 3261 C C . MET B 1 121 ? 10.836 -10.922 -12.938 1 98.12 121 MET B C 1
ATOM 3263 O O . MET B 1 121 ? 11.57 -10.414 -13.781 1 98.12 121 MET B O 1
ATOM 3267 N N . GLY B 1 122 ? 10.258 -12.109 -13.047 1 98.12 122 GLY B N 1
ATOM 3268 C CA . GLY B 1 122 ? 10.305 -12.766 -14.344 1 98.12 122 GLY B CA 1
ATOM 3269 C C . GLY B 1 122 ? 9.727 -11.914 -15.461 1 98.12 122 GLY B C 1
ATOM 3270 O O . GLY B 1 122 ? 10.328 -11.789 -16.531 1 98.12 122 GLY B O 1
ATOM 3271 N N . GLU B 1 123 ? 8.578 -11.359 -15.164 1 97.69 123 GLU B N 1
ATOM 3272 C CA . GLU B 1 123 ? 7.949 -10.477 -16.141 1 97.69 123 GLU B CA 1
ATOM 3273 C C . GLU B 1 123 ? 8.844 -9.281 -16.469 1 97.69 123 GLU B C 1
ATOM 3275 O O . GLU B 1 123 ? 9.008 -8.914 -17.625 1 97.69 123 GLU B O 1
ATOM 3280 N N . TYR B 1 124 ? 9.438 -8.711 -15.453 1 97.81 124 TYR B N 1
ATOM 3281 C CA . TYR B 1 124 ? 10.297 -7.543 -15.586 1 97.81 124 TYR B CA 1
ATOM 3282 C C . TYR B 1 124 ? 11.5 -7.852 -16.469 1 97.81 124 TYR B C 1
ATOM 3284 O O . TYR B 1 124 ? 11.883 -7.039 -17.312 1 97.81 124 TYR B O 1
ATOM 3292 N N . LYS B 1 125 ? 12.023 -9.039 -16.359 1 97.12 125 LYS B N 1
ATOM 3293 C CA . LYS B 1 125 ? 13.305 -9.367 -16.984 1 97.12 125 LYS B CA 1
ATOM 3294 C C . LYS B 1 125 ? 13.102 -9.961 -18.375 1 97.12 125 LYS B C 1
ATOM 3296 O O . LYS B 1 125 ? 13.898 -9.719 -19.281 1 97.12 125 LYS B O 1
ATOM 3301 N N . PHE B 1 126 ? 11.984 -10.711 -18.562 1 96.56 126 PHE B N 1
ATOM 3302 C CA . PHE B 1 126 ? 11.969 -11.586 -19.734 1 96.56 126 PHE B CA 1
ATOM 3303 C C . PHE B 1 126 ? 10.781 -11.266 -20.625 1 96.56 126 PHE B C 1
ATOM 3305 O O . PHE B 1 126 ? 10.727 -11.719 -21.781 1 96.56 126 PHE B O 1
ATOM 3312 N N . ALA B 1 127 ? 9.836 -10.547 -20.078 1 95.44 127 ALA B N 1
ATOM 3313 C CA . ALA B 1 127 ? 8.594 -10.391 -20.828 1 95.44 127 ALA B CA 1
ATOM 3314 C C . ALA B 1 127 ? 8.805 -9.547 -22.078 1 95.44 127 ALA B C 1
ATOM 3316 O O . ALA B 1 127 ? 9.633 -8.633 -22.078 1 95.44 127 ALA B O 1
ATOM 3317 N N . SER B 1 128 ? 8.086 -9.82 -23.078 1 91.19 128 SER B N 1
ATOM 3318 C CA . SER B 1 128 ? 8.125 -9.039 -24.312 1 91.19 128 SER B CA 1
ATOM 3319 C C . SER B 1 128 ? 7.492 -7.668 -24.109 1 91.19 128 SER B C 1
ATOM 3321 O O . SER B 1 128 ? 7.793 -6.727 -24.844 1 91.19 128 SER B O 1
ATOM 3323 N N . SER B 1 129 ? 6.625 -7.57 -23.094 1 89.44 129 SER B N 1
ATOM 3324 C CA . SER B 1 129 ? 5.93 -6.32 -22.812 1 89.44 129 SER B CA 1
ATOM 3325 C C . SER B 1 129 ? 6.887 -5.266 -22.266 1 89.44 129 SER B C 1
ATOM 3327 O O . SER B 1 129 ? 6.566 -4.074 -22.25 1 89.44 129 SER B O 1
ATOM 3329 N N . LYS B 1 130 ? 8.008 -5.719 -21.734 1 92.94 130 LYS B N 1
ATOM 3330 C CA . LYS B 1 130 ? 9.047 -4.832 -21.234 1 92.94 130 LYS B CA 1
ATOM 3331 C C . LYS B 1 130 ? 8.484 -3.846 -20.219 1 92.94 130 LYS B C 1
ATOM 3333 O O . LYS B 1 130 ? 8.539 -2.633 -20.422 1 92.94 130 LYS B O 1
ATOM 3338 N N . PRO B 1 131 ? 7.969 -4.355 -19.109 1 96.75 131 PRO B N 1
ATOM 3339 C CA . PRO B 1 131 ? 7.449 -3.469 -18.062 1 96.75 131 PRO B CA 1
ATOM 3340 C C . PRO B 1 131 ? 8.453 -2.398 -17.656 1 96.75 131 PRO B C 1
ATOM 3342 O O . PRO B 1 131 ? 9.664 -2.633 -17.703 1 96.75 131 PRO B O 1
ATOM 3345 N N . SER B 1 132 ? 7.953 -1.194 -17.344 1 97.31 132 SER B N 1
ATOM 3346 C CA . SER B 1 132 ? 8.82 -0.186 -16.734 1 97.31 132 SER B CA 1
ATOM 3347 C C . SER B 1 132 ? 9.367 -0.661 -15.391 1 97.31 132 SER B C 1
ATOM 3349 O O . SER B 1 132 ? 8.938 -1.691 -14.867 1 97.31 132 SER B O 1
ATOM 3351 N N . PRO B 1 133 ? 10.352 -0.006 -14.82 1 98.19 133 PRO B N 1
ATOM 3352 C CA . PRO B 1 133 ? 10.883 -0.391 -13.516 1 98.19 133 PRO B CA 1
ATOM 3353 C C . PRO B 1 133 ? 9.883 -0.153 -12.383 1 98.19 133 PRO B C 1
ATOM 3355 O O . PRO B 1 133 ? 10.219 -0.35 -11.211 1 98.19 133 PRO B O 1
ATOM 3358 N N . ASN B 1 134 ? 8.688 0.331 -12.703 1 98.62 134 ASN B N 1
ATOM 3359 C CA . ASN B 1 134 ? 7.621 0.576 -11.734 1 98.62 134 ASN B CA 1
ATOM 3360 C C . ASN B 1 134 ? 6.297 -0.032 -12.195 1 98.62 134 ASN B C 1
ATOM 3362 O O . ASN B 1 134 ? 5.629 0.513 -13.07 1 98.62 134 ASN B O 1
ATOM 3366 N N . PHE B 1 135 ? 5.902 -1.146 -11.555 1 98.69 135 PHE B N 1
ATOM 3367 C CA . PHE B 1 135 ? 4.633 -1.739 -11.953 1 98.69 135 PHE B CA 1
ATOM 3368 C C . PHE B 1 135 ? 4.094 -2.648 -10.859 1 98.69 135 PHE B C 1
ATOM 3370 O O . PHE B 1 135 ? 4.844 -3.086 -9.984 1 98.69 135 PHE B O 1
ATOM 3377 N N . LEU B 1 136 ? 2.826 -2.795 -10.875 1 98.75 136 LEU B N 1
ATOM 3378 C CA . LEU B 1 136 ? 2.084 -3.75 -10.062 1 98.75 136 LEU B CA 1
ATOM 3379 C C . LEU B 1 136 ? 1.844 -5.047 -10.828 1 98.75 136 LEU B C 1
ATOM 3381 O O . LEU B 1 136 ? 1.511 -5.023 -12.016 1 98.75 136 LEU B O 1
ATOM 3385 N N . PHE B 1 137 ? 2.129 -6.168 -10.211 1 98.75 137 PHE B N 1
ATOM 3386 C CA . PHE B 1 137 ? 1.877 -7.488 -10.781 1 98.75 137 PHE B CA 1
ATOM 3387 C C . PHE B 1 137 ? 0.846 -8.242 -9.953 1 98.75 137 PHE B C 1
ATOM 3389 O O . PHE B 1 137 ? 0.999 -8.391 -8.734 1 98.75 137 PHE B O 1
ATOM 3396 N N . ILE B 1 138 ? -0.209 -8.703 -10.562 1 98.62 138 ILE B N 1
ATOM 3397 C CA . ILE B 1 138 ? -1.285 -9.438 -9.906 1 98.62 138 ILE B CA 1
ATOM 3398 C C . ILE B 1 138 ? -1.427 -10.82 -10.539 1 98.62 138 ILE B C 1
ATOM 3400 O O . ILE B 1 138 ? -1.549 -10.945 -11.758 1 98.62 138 ILE B O 1
ATOM 3404 N N . THR B 1 139 ? -1.322 -11.805 -9.719 1 97.25 139 THR B N 1
ATOM 3405 C CA . THR B 1 139 ? -1.554 -13.164 -10.188 1 97.25 139 THR B CA 1
ATOM 3406 C C . THR B 1 139 ? -2.938 -13.656 -9.773 1 97.25 139 THR B C 1
ATOM 3408 O O . THR B 1 139 ? -3.26 -13.688 -8.586 1 97.25 139 THR B O 1
ATOM 3411 N N . MET B 1 140 ? -3.73 -14.047 -10.734 1 96.88 140 MET B N 1
ATOM 3412 C CA . MET B 1 140 ? -5.098 -14.5 -10.492 1 96.88 140 MET B CA 1
ATOM 3413 C C . MET B 1 140 ? -5.199 -16.016 -10.633 1 96.88 140 MET B C 1
ATOM 3415 O O . MET B 1 140 ? -5.02 -16.562 -11.719 1 96.88 140 MET B O 1
ATOM 3419 N N . GLY B 1 141 ? -5.418 -16.703 -9.633 1 94.12 141 GLY B N 1
ATOM 3420 C CA . GLY B 1 141 ? -5.582 -18.156 -9.578 1 94.12 141 GLY B CA 1
ATOM 3421 C C . GLY B 1 141 ? -6.566 -18.594 -8.516 1 94.12 141 GLY B C 1
ATOM 3422 O O . GLY B 1 141 ? -7.66 -18.047 -8.398 1 94.12 141 GLY B O 1
ATOM 3423 N N . THR B 1 142 ? -6.109 -19.703 -7.762 1 92.19 142 THR B N 1
ATOM 3424 C CA . THR B 1 142 ? -6.934 -20.094 -6.621 1 92.19 142 THR B CA 1
ATOM 3425 C C . THR B 1 142 ? -7.121 -18.922 -5.664 1 92.19 142 THR B C 1
ATOM 3427 O O . THR B 1 142 ? -8.227 -18.688 -5.168 1 92.19 142 THR B O 1
ATOM 3430 N N . GLY B 1 143 ? -6.094 -18.25 -5.398 1 94.31 143 GLY B N 1
ATOM 3431 C CA . GLY B 1 143 ? -6.133 -16.984 -4.699 1 94.31 143 GLY B CA 1
ATOM 3432 C C . GLY B 1 143 ? -5.645 -15.82 -5.547 1 94.31 143 GLY B C 1
ATOM 3433 O O . GLY B 1 143 ? -5.613 -15.914 -6.773 1 94.31 143 GLY B O 1
ATOM 3434 N N . ILE B 1 144 ? -5.48 -14.719 -4.926 1 97.44 144 ILE B N 1
ATOM 3435 C CA . ILE B 1 144 ? -4.918 -13.539 -5.574 1 97.44 144 ILE B CA 1
ATOM 3436 C C . ILE B 1 144 ? -3.553 -13.219 -4.969 1 97.44 144 ILE B C 1
ATOM 3438 O O . ILE B 1 144 ? -3.451 -12.906 -3.781 1 97.44 144 ILE B O 1
ATOM 3442 N N . GLY B 1 145 ? -2.479 -13.391 -5.691 1 97.38 145 GLY B N 1
ATOM 3443 C CA . GLY B 1 145 ? -1.152 -12.914 -5.328 1 97.38 145 GLY B CA 1
ATOM 3444 C C . GLY B 1 145 ? -0.797 -11.586 -5.965 1 97.38 145 GLY B C 1
ATOM 3445 O O . GLY B 1 145 ? -1.406 -11.188 -6.961 1 97.38 145 GLY B O 1
ATOM 3446 N N . SER B 1 146 ? 0.155 -10.945 -5.395 1 98.69 146 SER B N 1
ATOM 3447 C CA . SER B 1 146 ? 0.554 -9.672 -5.98 1 98.69 146 SER B CA 1
ATOM 3448 C C . SER B 1 146 ? 1.973 -9.289 -5.57 1 98.69 146 SER B C 1
ATOM 3450 O O . SER B 1 146 ? 2.516 -9.844 -4.613 1 98.69 146 SER B O 1
ATOM 3452 N N . ALA B 1 147 ? 2.525 -8.406 -6.332 1 98.75 147 ALA B N 1
ATOM 3453 C CA . ALA B 1 147 ? 3.848 -7.832 -6.102 1 98.75 147 ALA B CA 1
ATOM 3454 C C . ALA B 1 147 ? 3.953 -6.438 -6.707 1 98.75 147 ALA B C 1
ATOM 3456 O O . ALA B 1 147 ? 3.201 -6.09 -7.621 1 98.75 147 ALA B O 1
ATOM 3457 N N . ALA B 1 148 ? 4.758 -5.652 -6.172 1 98.88 148 ALA B N 1
ATOM 3458 C CA . ALA B 1 148 ? 5.109 -4.359 -6.75 1 98.88 148 ALA B CA 1
ATOM 3459 C C . ALA B 1 148 ? 6.609 -4.266 -7.02 1 98.88 148 ALA B C 1
ATOM 3461 O O . ALA B 1 148 ? 7.422 -4.668 -6.184 1 98.88 148 ALA B O 1
ATOM 3462 N N . VAL B 1 149 ? 6.961 -3.918 -8.172 1 98.75 149 VAL B N 1
ATOM 3463 C CA . VAL B 1 149 ? 8.328 -3.535 -8.516 1 98.75 149 VAL B CA 1
ATOM 3464 C C . VAL B 1 149 ? 8.453 -2.014 -8.531 1 98.75 149 VAL B C 1
ATOM 3466 O O . VAL B 1 149 ? 7.691 -1.33 -9.219 1 98.75 149 VAL B O 1
ATOM 3469 N N . ILE B 1 150 ? 9.281 -1.494 -7.727 1 98.44 150 ILE B N 1
ATOM 3470 C CA . ILE B 1 150 ? 9.531 -0.061 -7.621 1 98.44 150 ILE B CA 1
ATOM 3471 C C . ILE B 1 150 ? 11.016 0.221 -7.844 1 98.44 150 ILE B C 1
ATOM 3473 O O . ILE B 1 150 ? 11.867 -0.321 -7.137 1 98.44 150 ILE B O 1
ATOM 3477 N N . ASP B 1 151 ? 11.312 1.058 -8.836 1 97.75 151 ASP B N 1
ATOM 3478 C CA . ASP B 1 151 ? 12.68 1.376 -9.234 1 97.75 151 ASP B CA 1
ATOM 3479 C C . ASP B 1 151 ? 13.469 0.107 -9.547 1 97.75 151 ASP B C 1
ATOM 3481 O O . ASP B 1 151 ? 14.617 -0.039 -9.117 1 97.75 151 ASP B O 1
ATOM 3485 N N . GLY B 1 152 ? 12.828 -0.86 -10.086 1 97.69 152 GLY B N 1
ATOM 3486 C CA . GLY B 1 152 ? 13.438 -2.072 -10.602 1 97.69 152 GLY B CA 1
ATOM 3487 C C . GLY B 1 152 ? 13.633 -3.146 -9.547 1 97.69 152 GLY B C 1
ATOM 3488 O O . GLY B 1 152 ? 14.195 -4.203 -9.828 1 97.69 152 GLY B O 1
ATOM 3489 N N . GLU B 1 153 ? 13.125 -2.898 -8.328 1 97.5 153 GLU B N 1
ATOM 3490 C CA . GLU B 1 153 ? 13.305 -3.854 -7.238 1 97.5 153 GLU B CA 1
ATOM 3491 C C . GLU B 1 153 ? 11.961 -4.277 -6.648 1 97.5 153 GLU B C 1
ATOM 3493 O O . GLU B 1 153 ? 11 -3.506 -6.664 1 97.5 153 GLU B O 1
ATOM 3498 N N . ILE B 1 154 ? 11.93 -5.5 -6.113 1 98.31 154 ILE B N 1
ATOM 3499 C CA . ILE B 1 154 ? 10.734 -5.98 -5.43 1 98.31 154 ILE B CA 1
ATOM 3500 C C . ILE B 1 154 ? 10.492 -5.148 -4.172 1 98.31 154 ILE B C 1
ATOM 3502 O O . ILE B 1 154 ? 11.406 -4.945 -3.369 1 98.31 154 ILE B O 1
ATOM 3506 N N . PHE B 1 155 ? 9.328 -4.664 -4.078 1 98.75 155 PHE B N 1
ATOM 3507 C CA . PHE B 1 155 ? 8.945 -3.955 -2.863 1 98.75 155 PHE B CA 1
ATOM 3508 C C . PHE B 1 155 ? 8.633 -4.938 -1.738 1 98.75 155 PHE B C 1
ATOM 3510 O O . PHE B 1 155 ? 7.625 -5.645 -1.782 1 98.75 155 PHE B O 1
ATOM 3517 N N . LYS B 1 156 ? 9.414 -4.945 -0.694 1 98.06 156 LYS B N 1
ATOM 3518 C CA . LYS B 1 156 ? 9.305 -5.949 0.361 1 98.06 156 LYS B CA 1
ATOM 3519 C C . LYS B 1 156 ? 8.469 -5.426 1.527 1 98.06 156 LYS B C 1
ATOM 3521 O O . LYS B 1 156 ? 8.055 -6.199 2.395 1 98.06 156 LYS B O 1
ATOM 3526 N N . GLY B 1 157 ? 8.203 -4.094 1.544 1 98 157 GLY B N 1
ATOM 3527 C CA . GLY B 1 157 ? 7.566 -3.496 2.707 1 98 157 GLY B CA 1
ATOM 3528 C C . GLY B 1 157 ? 8.484 -3.414 3.912 1 98 157 GLY B C 1
ATOM 3529 O O . GLY B 1 157 ? 9.711 -3.406 3.768 1 98 157 GLY B O 1
ATOM 3530 N N . ALA B 1 158 ? 7.926 -3.213 5.078 1 97.25 158 ALA B N 1
ATOM 3531 C CA . ALA B 1 158 ? 8.711 -2.967 6.285 1 97.25 158 ALA B CA 1
ATOM 3532 C C . ALA B 1 158 ? 9.305 -4.262 6.828 1 97.25 158 ALA B C 1
ATOM 3534 O O . ALA B 1 158 ? 10.445 -4.277 7.309 1 97.25 158 ALA B O 1
ATOM 3535 N N . ARG B 1 159 ? 8.508 -5.355 6.676 1 96.62 159 ARG B N 1
ATOM 3536 C CA . ARG B 1 159 ? 8.914 -6.57 7.371 1 96.62 159 ARG B CA 1
ATOM 3537 C C . ARG B 1 159 ? 9.156 -7.715 6.391 1 96.62 159 ARG B C 1
ATOM 3539 O O . ARG B 1 159 ? 9.453 -8.836 6.797 1 96.62 159 ARG B O 1
ATOM 3546 N N . GLY B 1 160 ? 9.008 -7.426 5.094 1 97.75 160 GLY B N 1
ATOM 3547 C CA . GLY B 1 160 ? 9.453 -8.375 4.09 1 97.75 160 GLY B CA 1
ATOM 3548 C C . GLY B 1 160 ? 8.312 -9.031 3.332 1 97.75 160 GLY B C 1
ATOM 3549 O O . GLY B 1 160 ? 8.531 -9.688 2.312 1 97.75 160 GLY B O 1
ATOM 3550 N N . ASN B 1 161 ? 7.117 -8.859 3.752 1 98.12 161 ASN B N 1
ATOM 3551 C CA . ASN B 1 161 ? 5.996 -9.586 3.164 1 98.12 161 ASN B CA 1
ATOM 3552 C C . ASN B 1 161 ? 4.887 -8.641 2.713 1 98.12 161 ASN B C 1
ATOM 3554 O O . ASN B 1 161 ? 3.709 -8.898 2.961 1 98.12 161 ASN B O 1
ATOM 3558 N N . ALA B 1 162 ? 5.266 -7.598 2.037 1 98.44 162 ALA B N 1
ATOM 3559 C CA . ALA B 1 162 ? 4.332 -6.633 1.467 1 98.44 162 ALA B CA 1
ATOM 3560 C C . ALA B 1 162 ? 3.531 -7.254 0.325 1 98.44 162 ALA B C 1
ATOM 3562 O O . ALA B 1 162 ? 3.863 -8.344 -0.155 1 98.44 162 ALA B O 1
ATOM 3563 N N . MET B 1 163 ? 2.467 -6.613 -0.036 1 98.62 163 MET B N 1
ATOM 3564 C CA . MET B 1 163 ? 1.69 -6.812 -1.257 1 98.62 163 MET B CA 1
ATOM 3565 C C . MET B 1 163 ? 0.837 -8.07 -1.16 1 98.62 163 MET B C 1
ATOM 3567 O O . MET B 1 163 ? 0.795 -8.875 -2.096 1 98.62 163 MET B O 1
ATOM 3571 N N . GLU B 1 164 ? 0.211 -8.203 -0.051 1 97.94 164 GLU B N 1
ATOM 3572 C CA . GLU B 1 164 ? -0.825 -9.227 0.099 1 97.94 164 GLU B CA 1
ATOM 3573 C C . GLU B 1 164 ? -2.195 -8.68 -0.286 1 97.94 164 GLU B C 1
ATOM 3575 O O . GLU B 1 164 ? -3.143 -8.75 0.5 1 97.94 164 GLU B O 1
ATOM 3580 N N . MET B 1 165 ? -2.293 -8.273 -1.476 1 98.31 165 MET B N 1
ATOM 3581 C CA . MET B 1 165 ? -3.504 -7.641 -1.99 1 98.31 165 MET B CA 1
ATOM 3582 C C . MET B 1 165 ? -4.699 -8.578 -1.87 1 98.31 165 MET B C 1
ATOM 3584 O O . MET B 1 165 ? -5.816 -8.141 -1.598 1 98.31 165 MET B O 1
ATOM 3588 N N . GLY B 1 166 ? -4.469 -9.844 -2.105 1 98.25 166 GLY B N 1
ATOM 3589 C CA . GLY B 1 166 ? -5.547 -10.82 -2.033 1 98.25 166 GLY B CA 1
ATOM 3590 C C . GLY B 1 166 ? -6.215 -10.867 -0.672 1 98.25 166 GLY B C 1
ATOM 3591 O O . GLY B 1 166 ? -7.336 -11.367 -0.543 1 98.25 166 GLY B O 1
ATOM 3592 N N . HIS B 1 167 ? -5.531 -10.328 0.317 1 97.81 167 HIS B N 1
ATOM 3593 C CA . HIS B 1 167 ? -6.02 -10.406 1.688 1 97.81 167 HIS B CA 1
ATOM 3594 C C . HIS B 1 167 ? -6.508 -9.055 2.182 1 97.81 167 HIS B C 1
ATOM 3596 O O . HIS B 1 167 ? -6.863 -8.906 3.354 1 97.81 167 HIS B O 1
ATOM 3602 N N . MET B 1 168 ? -6.523 -8.062 1.307 1 98.25 168 MET B N 1
ATOM 3603 C CA . MET B 1 168 ? -7.211 -6.812 1.629 1 98.25 168 MET B CA 1
ATOM 3604 C C . MET B 1 168 ? -8.703 -7.055 1.849 1 98.25 168 MET B C 1
ATOM 3606 O O . MET B 1 168 ? -9.258 -8.023 1.324 1 98.25 168 MET B O 1
ATOM 3610 N N . LEU B 1 169 ? -9.273 -6.188 2.592 1 98.31 169 LEU B N 1
ATOM 3611 C CA . LEU B 1 169 ? -10.719 -6.25 2.732 1 98.31 169 LEU B CA 1
ATOM 3612 C C . LEU B 1 169 ? -11.414 -5.656 1.509 1 98.31 169 LEU B C 1
ATOM 3614 O O . LEU B 1 169 ? -10.945 -4.656 0.953 1 98.31 169 LEU B O 1
ATOM 3618 N N . SER B 1 170 ? -12.43 -6.293 1.068 1 97.94 170 SER B N 1
ATOM 3619 C CA . SER B 1 170 ? -13.25 -5.914 -0.074 1 97.94 170 SER B CA 1
ATOM 3620 C C . SER B 1 170 ? -14.734 -5.891 0.295 1 97.94 170 SER B C 1
ATOM 3622 O O . SER B 1 170 ? -15.094 -5.559 1.428 1 97.94 170 SER B O 1
ATOM 3624 N N . ARG B 1 171 ? -15.664 -6.047 -0.713 1 97.56 171 ARG B N 1
ATOM 3625 C CA . ARG B 1 171 ? -17.094 -5.957 -0.491 1 97.56 171 ARG B CA 1
ATOM 3626 C C . ARG B 1 171 ? -17.531 -6.855 0.661 1 97.56 171 ARG B C 1
ATOM 3628 O O . ARG B 1 171 ? -17.125 -8.016 0.739 1 97.56 171 ARG B O 1
ATOM 3635 N N . GLY B 1 172 ? -18.25 -6.254 1.646 1 95.94 172 GLY B N 1
ATOM 3636 C CA . GLY B 1 172 ? -18.781 -7.008 2.773 1 95.94 172 GLY B CA 1
ATOM 3637 C C . GLY B 1 172 ? -17.703 -7.414 3.766 1 95.94 172 GLY B C 1
ATOM 3638 O O . GLY B 1 172 ? -17.859 -8.414 4.473 1 95.94 172 GLY B O 1
ATOM 3639 N N . ASN B 1 173 ? -16.531 -6.77 3.68 1 96 173 ASN B N 1
ATOM 3640 C CA . ASN B 1 173 ? -15.375 -7.039 4.543 1 96 173 ASN B CA 1
ATOM 3641 C C . ASN B 1 173 ? -14.82 -8.445 4.316 1 96 173 ASN B C 1
ATOM 3643 O O . ASN B 1 173 ? -14.211 -9.023 5.215 1 96 173 ASN B O 1
ATOM 3647 N N . ALA B 1 174 ? -15.188 -9.008 3.158 1 97.75 174 ALA B N 1
ATOM 3648 C CA . ALA B 1 174 ? -14.523 -10.242 2.746 1 97.75 174 ALA B CA 1
ATOM 3649 C C . ALA B 1 174 ? -13.117 -9.961 2.215 1 97.75 174 ALA B C 1
ATOM 3651 O O . ALA B 1 174 ? -12.844 -8.859 1.721 1 97.75 174 ALA B O 1
ATOM 3652 N N . ARG B 1 175 ? -12.297 -10.938 2.387 1 97.94 175 ARG B N 1
ATOM 3653 C CA . ARG B 1 175 ? -11.016 -10.812 1.702 1 97.94 175 ARG B CA 1
ATOM 3654 C C . ARG B 1 175 ? -11.195 -10.828 0.188 1 97.94 175 ARG B C 1
ATOM 3656 O O . ARG B 1 175 ? -12.031 -11.562 -0.336 1 97.94 175 ARG B O 1
ATOM 3663 N N . LEU B 1 176 ? -10.438 -10.062 -0.509 1 98.69 176 LEU B N 1
ATOM 3664 C CA . LEU B 1 176 ? -10.555 -9.922 -1.957 1 98.69 176 LEU B CA 1
ATOM 3665 C C . LEU B 1 176 ? -10.531 -11.289 -2.637 1 98.69 176 LEU B C 1
ATOM 3667 O O . LEU B 1 176 ? -11.375 -11.57 -3.494 1 98.69 176 LEU B O 1
ATOM 3671 N N . GLU B 1 177 ? -9.602 -12.203 -2.26 1 98 177 GLU B N 1
ATOM 3672 C CA . GLU B 1 177 ? -9.414 -13.461 -2.969 1 98 177 GLU B CA 1
ATOM 3673 C C . GLU B 1 177 ? -10.609 -14.391 -2.779 1 98 177 GLU B C 1
ATOM 3675 O O . GLU B 1 177 ? -10.867 -15.258 -3.613 1 98 177 GLU B O 1
ATOM 3680 N N . THR B 1 178 ? -11.383 -14.219 -1.698 1 98.19 178 THR B N 1
ATOM 3681 C CA . THR B 1 178 ? -12.57 -15.039 -1.485 1 98.19 178 THR B CA 1
ATOM 3682 C C . THR B 1 178 ? -13.68 -14.641 -2.453 1 98.19 178 THR B C 1
ATOM 3684 O O . THR B 1 178 ? -14.617 -15.414 -2.678 1 98.19 178 THR B O 1
ATOM 3687 N N . LEU B 1 179 ? -13.586 -13.469 -2.998 1 98.5 179 LEU B N 1
ATOM 3688 C CA . LEU B 1 179 ? -14.609 -12.961 -3.908 1 98.5 179 LEU B CA 1
ATOM 3689 C C . LEU B 1 179 ? -14.203 -13.195 -5.359 1 98.5 179 LEU B C 1
ATOM 3691 O O . LEU B 1 179 ? -15.055 -13.453 -6.211 1 98.5 179 LEU B O 1
ATOM 3695 N N . VAL B 1 180 ? -12.891 -13.062 -5.613 1 98.31 180 VAL B N 1
ATOM 3696 C CA . VAL B 1 180 ? -12.539 -13.055 -7.031 1 98.31 180 VAL B CA 1
ATOM 3697 C C . VAL B 1 180 ? -11.406 -14.047 -7.293 1 98.31 180 VAL B C 1
ATOM 3699 O O . VAL B 1 180 ? -10.773 -14.016 -8.352 1 98.31 180 VAL B O 1
ATOM 3702 N N . GLY B 1 181 ? -11.008 -14.852 -6.332 1 97.75 181 GLY B N 1
ATOM 3703 C CA . GLY B 1 181 ? -10.289 -16.078 -6.629 1 97.75 181 GLY B CA 1
ATOM 3704 C C . GLY B 1 181 ? -11.141 -17.125 -7.332 1 97.75 181 GLY B C 1
ATOM 3705 O O . GLY B 1 181 ? -12.305 -16.859 -7.648 1 97.75 181 GLY B O 1
ATOM 3706 N N . ARG B 1 182 ? -10.547 -18.281 -7.57 1 97.06 182 ARG B N 1
ATOM 3707 C CA . ARG B 1 182 ? -11.227 -19.312 -8.344 1 97.06 182 ARG B CA 1
ATOM 3708 C C . ARG B 1 182 ? -12.594 -19.625 -7.754 1 97.06 182 ARG B C 1
ATOM 3710 O O . ARG B 1 182 ? -13.609 -19.531 -8.453 1 97.06 182 ARG B O 1
ATOM 3717 N N . ASN B 1 183 ? -12.648 -19.953 -6.453 1 97.56 183 ASN B N 1
ATOM 3718 C CA . ASN B 1 183 ? -13.906 -20.312 -5.82 1 97.56 183 ASN B CA 1
ATOM 3719 C C . ASN B 1 183 ? -14.875 -19.141 -5.762 1 97.56 183 ASN B C 1
ATOM 3721 O O . ASN B 1 183 ? -16.094 -19.312 -5.902 1 97.56 183 ASN B O 1
ATOM 3725 N N . GLY B 1 184 ? -14.375 -17.953 -5.516 1 98.38 184 GLY B N 1
ATOM 3726 C CA . GLY B 1 184 ? -15.211 -16.766 -5.527 1 98.38 184 GLY B CA 1
ATOM 3727 C C . GLY B 1 184 ? -15.883 -16.516 -6.863 1 98.38 184 GLY B C 1
ATOM 3728 O O . GLY B 1 184 ? -17.078 -16.234 -6.914 1 98.38 184 GLY B O 1
ATOM 3729 N N . ILE B 1 185 ? -15.172 -16.688 -7.883 1 98.44 185 ILE B N 1
ATOM 3730 C CA . ILE B 1 185 ? -15.695 -16.484 -9.227 1 98.44 185 ILE B CA 1
ATOM 3731 C C . ILE B 1 185 ? -16.766 -17.531 -9.531 1 98.44 185 ILE B C 1
ATOM 3733 O O . ILE B 1 185 ? -17.812 -17.203 -10.102 1 98.44 185 ILE B O 1
ATOM 3737 N N . LEU B 1 186 ? -16.5 -18.75 -9.156 1 98 186 LEU B N 1
ATOM 3738 C CA . LEU B 1 186 ? -17.484 -19.812 -9.375 1 98 186 LEU B CA 1
ATOM 3739 C C . LEU B 1 186 ? -18.75 -19.531 -8.578 1 98 186 LEU B C 1
ATOM 3741 O O . LEU B 1 186 ? -19.859 -19.844 -9.039 1 98 186 LEU B O 1
ATOM 3745 N N . ASN B 1 187 ? -18.609 -18.984 -7.359 1 98.44 187 ASN B N 1
ATOM 3746 C CA . ASN B 1 187 ? -19.781 -18.578 -6.582 1 98.44 187 ASN B CA 1
ATOM 3747 C C . ASN B 1 187 ? -20.578 -17.484 -7.289 1 98.44 187 ASN B C 1
ATOM 3749 O O . ASN B 1 187 ? -21.812 -17.516 -7.285 1 98.44 187 ASN B O 1
ATOM 3753 N N . ILE B 1 188 ? -19.906 -16.5 -7.871 1 98.44 188 ILE B N 1
ATOM 3754 C CA . ILE B 1 188 ? -20.578 -15.461 -8.633 1 98.44 188 ILE B CA 1
ATOM 3755 C C . ILE B 1 188 ? -21.312 -16.078 -9.82 1 98.44 188 ILE B C 1
ATOM 3757 O O . ILE B 1 188 ? -22.469 -15.742 -10.086 1 98.44 188 ILE B O 1
ATOM 3761 N N . LEU B 1 189 ? -20.594 -16.984 -10.508 1 98.12 189 LEU B N 1
ATOM 3762 C CA . LEU B 1 189 ? -21.203 -17.656 -11.648 1 98.12 189 LEU B CA 1
ATOM 3763 C C . LEU B 1 189 ? -22.469 -18.391 -11.234 1 98.12 189 LEU B C 1
ATOM 3765 O O . LEU B 1 189 ? -23.5 -18.281 -11.914 1 98.12 189 LEU B O 1
ATOM 3769 N N . GLU B 1 190 ? -22.375 -19.094 -10.172 1 97.5 190 GLU B N 1
ATOM 3770 C CA . GLU B 1 190 ? -23.531 -19.812 -9.672 1 97.5 190 GLU B CA 1
ATOM 3771 C C . GLU B 1 190 ? -24.688 -18.859 -9.352 1 97.5 190 GLU B C 1
ATOM 3773 O O . GLU B 1 190 ? -25.844 -19.141 -9.664 1 97.5 190 GLU B O 1
ATOM 3778 N N . ARG B 1 191 ? -24.375 -17.781 -8.695 1 97.94 191 ARG B N 1
ATOM 3779 C CA . ARG B 1 191 ? -25.375 -16.766 -8.383 1 97.94 191 ARG B CA 1
ATOM 3780 C C . ARG B 1 191 ? -26.016 -16.234 -9.656 1 97.94 191 ARG B C 1
ATOM 3782 O O . ARG B 1 191 ? -27.234 -16.062 -9.711 1 97.94 191 ARG B O 1
ATOM 3789 N N . MET B 1 192 ? -25.219 -16.016 -10.68 1 97.5 192 MET B N 1
ATOM 3790 C CA . MET B 1 192 ? -25.719 -15.469 -11.938 1 97.5 192 MET B CA 1
ATOM 3791 C C . MET B 1 192 ? -26.609 -16.484 -12.656 1 97.5 192 MET B C 1
ATOM 3793 O O . MET B 1 192 ? -27.625 -16.125 -13.234 1 97.5 192 MET B O 1
ATOM 3797 N N . VAL B 1 193 ? -26.203 -17.734 -12.633 1 96.56 193 VAL B N 1
ATOM 3798 C CA . VAL B 1 193 ? -26.984 -18.812 -13.242 1 96.56 193 VAL B CA 1
ATOM 3799 C C . VAL B 1 193 ? -28.375 -18.859 -12.609 1 96.56 193 VAL B C 1
ATOM 3801 O O . VAL B 1 193 ? -29.375 -19 -13.312 1 96.56 193 VAL B O 1
ATOM 3804 N N . ASN B 1 194 ? -28.406 -18.719 -11.312 1 96.81 194 ASN B N 1
ATOM 3805 C CA . ASN B 1 194 ? -29.672 -18.781 -10.586 1 96.81 194 ASN B CA 1
ATOM 3806 C C . ASN B 1 194 ? -30.516 -17.531 -10.844 1 96.81 194 ASN B C 1
ATOM 3808 O O . ASN B 1 194 ? -31.734 -17.594 -10.867 1 96.81 194 ASN B O 1
ATOM 3812 N N . ALA B 1 195 ? -29.875 -16.422 -11.016 1 97.06 195 ALA B N 1
ATOM 3813 C CA . ALA B 1 195 ? -30.562 -15.148 -11.188 1 97.06 195 ALA B CA 1
ATOM 3814 C C . ALA B 1 195 ? -31.125 -15.023 -12.594 1 97.06 195 ALA B C 1
ATOM 3816 O O . ALA B 1 195 ? -32.156 -14.367 -12.805 1 97.06 195 ALA B O 1
ATOM 3817 N N . TYR B 1 196 ? -30.453 -15.656 -13.539 1 96.81 196 TYR B N 1
ATOM 3818 C CA . TYR B 1 196 ? -30.859 -15.508 -14.93 1 96.81 196 TYR B CA 1
ATOM 3819 C C . TYR B 1 196 ? -30.969 -16.859 -15.617 1 96.81 196 TYR B C 1
ATOM 3821 O O . TYR B 1 196 ? -30.312 -17.125 -16.625 1 96.81 196 TYR B O 1
ATOM 3829 N N . PRO B 1 197 ? -31.875 -17.688 -15.242 1 94.44 197 PRO B N 1
ATOM 3830 C CA . PRO B 1 197 ? -32 -19.047 -15.773 1 94.44 197 PRO B CA 1
ATOM 3831 C C . PRO B 1 197 ? -32.281 -19.062 -17.266 1 94.44 197 PRO B C 1
ATOM 3833 O O . PRO B 1 197 ? -31.938 -20.031 -17.953 1 94.44 197 PRO B O 1
ATOM 3836 N N . GLU B 1 198 ? -32.812 -18.031 -17.719 1 95.62 198 GLU B N 1
ATOM 3837 C CA . GLU B 1 198 ? -33.188 -17.969 -19.125 1 95.62 198 GLU B CA 1
ATOM 3838 C C . GLU B 1 198 ? -32 -17.672 -20.016 1 95.62 198 GLU B C 1
ATOM 3840 O O . GLU B 1 198 ? -32.062 -17.859 -21.234 1 95.62 198 GLU B O 1
ATOM 3845 N N . LYS B 1 199 ? -30.859 -17.328 -19.438 1 96.06 199 LYS B N 1
ATOM 3846 C CA . LYS B 1 199 ? -29.703 -16.875 -20.219 1 96.06 199 LYS B CA 1
ATOM 3847 C C . LYS B 1 199 ? -28.531 -17.844 -20.094 1 96.06 199 LYS B C 1
ATOM 3849 O O . LYS B 1 199 ? -27.438 -17.594 -20.594 1 96.06 199 LYS B O 1
ATOM 3854 N N . ILE B 1 200 ? -28.672 -18.969 -19.484 1 93.88 200 ILE B N 1
ATOM 3855 C CA . ILE B 1 200 ? -27.547 -19.781 -19.062 1 93.88 200 ILE B CA 1
ATOM 3856 C C . ILE B 1 200 ? -27 -20.562 -20.266 1 93.88 200 ILE B C 1
ATOM 3858 O O . ILE B 1 200 ? -25.812 -20.891 -20.312 1 93.88 200 ILE B O 1
ATOM 3862 N N . GLY B 1 201 ? -27.859 -20.922 -21.234 1 92.19 201 GLY B N 1
ATOM 3863 C CA . GLY B 1 201 ? -27.406 -21.625 -22.438 1 92.19 201 GLY B CA 1
ATOM 3864 C C . GLY B 1 201 ? -26.594 -22.875 -22.125 1 92.19 201 GLY B C 1
ATOM 3865 O O . GLY B 1 201 ? -27.047 -23.734 -21.375 1 92.19 201 GLY B O 1
ATOM 3866 N N . ARG B 1 202 ? -25.328 -22.844 -22.594 1 91 202 ARG B N 1
ATOM 3867 C CA . ARG B 1 202 ? -24.438 -23.984 -22.516 1 91 202 ARG B CA 1
ATOM 3868 C C . ARG B 1 202 ? -24.062 -24.297 -21.078 1 91 202 ARG B C 1
ATOM 3870 O O . ARG B 1 202 ? -23.594 -25.406 -20.766 1 91 202 ARG B O 1
ATOM 3877 N N . LEU B 1 203 ? -24.281 -23.391 -20.297 1 94.81 203 LEU B N 1
ATOM 3878 C CA . LEU B 1 203 ? -23.953 -23.594 -18.891 1 94.81 203 LEU B CA 1
ATOM 3879 C C . LEU B 1 203 ? -24.938 -24.562 -18.25 1 94.81 203 LEU B C 1
ATOM 3881 O O . LEU B 1 203 ? -24.672 -25.094 -17.172 1 94.81 203 LEU B O 1
ATOM 3885 N N . ARG B 1 204 ? -25.953 -24.781 -19 1 90.12 204 ARG B N 1
ATOM 3886 C CA . ARG B 1 204 ? -27.016 -25.625 -18.469 1 90.12 204 ARG B CA 1
ATOM 3887 C C . ARG B 1 204 ? -26.516 -27.047 -18.234 1 90.12 204 ARG B C 1
ATOM 3889 O O . ARG B 1 204 ? -25.906 -27.656 -19.125 1 90.12 204 ARG B O 1
ATOM 3896 N N . ASP B 1 205 ? -26.719 -27.656 -17.078 1 86.06 205 ASP B N 1
ATOM 3897 C CA . ASP B 1 205 ? -26.469 -29.031 -16.672 1 86.06 205 ASP B CA 1
ATOM 3898 C C . ASP B 1 205 ? -24.984 -29.375 -16.797 1 86.06 205 ASP B C 1
ATOM 3900 O O . ASP B 1 205 ? -24.641 -30.531 -17.094 1 86.06 205 ASP B O 1
ATOM 3904 N N . GLN B 1 206 ? -24.047 -28.422 -16.922 1 91.44 206 GLN B N 1
ATOM 3905 C CA . GLN B 1 206 ? -22.609 -28.641 -16.922 1 91.44 206 GLN B CA 1
ATOM 3906 C C . GLN B 1 206 ? -22 -28.391 -15.555 1 91.44 206 GLN B C 1
ATOM 3908 O O . GLN B 1 206 ? -22.594 -27.656 -14.742 1 91.44 206 GLN B O 1
ATOM 3913 N N . GLU B 1 207 ? -20.906 -29.094 -15.359 1 92.75 207 GLU B N 1
ATOM 3914 C CA . GLU B 1 207 ? -20.125 -28.766 -14.164 1 92.75 207 GLU B CA 1
ATOM 3915 C C . GLU B 1 207 ? -19.438 -27.422 -14.32 1 92.75 207 GLU B C 1
ATOM 3917 O O . GLU B 1 207 ? -18.625 -27.234 -15.227 1 92.75 207 GLU B O 1
ATOM 3922 N N . LEU B 1 208 ? -19.812 -26.547 -13.438 1 92.62 208 LEU B N 1
ATOM 3923 C CA . LEU B 1 208 ? -19.281 -25.188 -13.531 1 92.62 208 LEU B CA 1
ATOM 3924 C C . LEU B 1 208 ? -17.781 -25.172 -13.188 1 92.62 208 LEU B C 1
ATOM 3926 O O . LEU B 1 208 ? -17.359 -25.828 -12.242 1 92.62 208 LEU B O 1
ATOM 3930 N N . GLY B 1 209 ? -16.938 -24.516 -14.062 1 94.19 209 GLY B N 1
ATOM 3931 C CA . GLY B 1 209 ? -15.5 -24.328 -13.906 1 94.19 209 GLY B CA 1
ATOM 3932 C C . GLY B 1 209 ? -14.984 -23.109 -14.641 1 94.19 209 GLY B C 1
ATOM 3933 O O . GLY B 1 209 ? -15.695 -22.516 -15.453 1 94.19 209 GLY B O 1
ATOM 3934 N N . THR B 1 210 ? -13.781 -22.781 -14.312 1 94.38 210 THR B N 1
ATOM 3935 C CA . THR B 1 210 ? -13.227 -21.547 -14.859 1 94.38 210 THR B CA 1
ATOM 3936 C C . THR B 1 210 ? -13 -21.688 -16.359 1 94.38 210 THR B C 1
ATOM 3938 O O . THR B 1 210 ? -13.18 -20.719 -17.109 1 94.38 210 THR B O 1
ATOM 3941 N N . HIS B 1 211 ? -12.633 -22.859 -16.797 1 94.94 211 HIS B N 1
ATOM 3942 C CA . HIS B 1 211 ? -12.461 -23.078 -18.234 1 94.94 211 HIS B CA 1
ATOM 3943 C C . HIS B 1 211 ? -13.781 -22.906 -18.969 1 94.94 211 HIS B C 1
ATOM 3945 O O . HIS B 1 211 ? -13.828 -22.266 -20.016 1 94.94 211 HIS B O 1
ATOM 3951 N N . LEU B 1 212 ? -14.789 -23.547 -18.453 1 96.25 212 LEU B N 1
ATOM 3952 C CA . LEU B 1 212 ? -16.109 -23.406 -19.062 1 96.25 212 LEU B CA 1
ATOM 3953 C C . LEU B 1 212 ? -16.562 -21.953 -19.062 1 96.25 212 LEU B C 1
ATOM 3955 O O . LEU B 1 212 ? -17.172 -21.5 -20.047 1 96.25 212 LEU B O 1
ATOM 3959 N N . LEU B 1 213 ? -16.312 -21.281 -17.969 1 97.31 213 LEU B N 1
ATOM 3960 C CA . LEU B 1 213 ? -16.656 -19.859 -17.859 1 97.31 213 LEU B CA 1
ATOM 3961 C C . LEU B 1 213 ? -16.016 -19.062 -18.984 1 97.31 213 LEU B C 1
ATOM 3963 O O . LEU B 1 213 ? -16.688 -18.281 -19.656 1 97.31 213 LEU B O 1
ATOM 3967 N N . VAL B 1 214 ? -14.781 -19.266 -19.234 1 97.19 214 VAL B N 1
ATOM 3968 C CA . VAL B 1 214 ? -14.055 -18.531 -20.281 1 97.19 214 VAL B CA 1
ATOM 3969 C C . VAL B 1 214 ? -14.586 -18.922 -21.656 1 97.19 214 VAL B C 1
ATOM 3971 O O . VAL B 1 214 ? -14.844 -18.047 -22.5 1 97.19 214 VAL B O 1
ATOM 3974 N N . ASP B 1 215 ? -14.75 -20.172 -21.844 1 96.62 215 ASP B N 1
ATOM 3975 C CA . ASP B 1 215 ? -15.227 -20.656 -23.141 1 96.62 215 ASP B CA 1
ATOM 3976 C C . ASP B 1 215 ? -16.594 -20.078 -23.469 1 96.62 215 ASP B C 1
ATOM 3978 O O . ASP B 1 215 ? -16.828 -19.625 -24.594 1 96.62 215 ASP B O 1
ATOM 3982 N N . THR B 1 216 ? -17.453 -20.125 -22.531 1 97.31 216 THR B N 1
ATOM 3983 C CA . THR B 1 216 ? -18.812 -19.641 -22.797 1 97.31 216 THR B CA 1
ATOM 3984 C C . THR B 1 216 ? -18.828 -18.125 -22.938 1 97.31 216 THR B C 1
ATOM 3986 O O . THR B 1 216 ? -19.641 -17.578 -23.688 1 97.31 216 THR B O 1
ATOM 3989 N N . ALA B 1 217 ? -18 -17.422 -22.219 1 97.81 217 ALA B N 1
ATOM 3990 C CA . ALA B 1 217 ? -17.875 -15.984 -22.438 1 97.81 217 ALA B CA 1
ATOM 3991 C C . ALA B 1 217 ? -17.438 -15.68 -23.875 1 97.81 217 ALA B C 1
ATOM 3993 O O . ALA B 1 217 ? -17.969 -14.766 -24.516 1 97.81 217 ALA B O 1
ATOM 3994 N N . ARG B 1 218 ? -16.531 -16.438 -24.375 1 97.25 218 ARG B N 1
ATOM 3995 C CA . ARG B 1 218 ? -16.062 -16.281 -25.75 1 97.25 218 ARG B CA 1
ATOM 3996 C C . ARG B 1 218 ? -17.188 -16.484 -26.75 1 97.25 218 ARG B C 1
ATOM 3998 O O . ARG B 1 218 ? -17.219 -15.852 -27.797 1 97.25 218 ARG B O 1
ATOM 4005 N N . GLU B 1 219 ? -18.094 -17.266 -26.359 1 96.75 219 GLU B N 1
ATOM 4006 C CA . GLU B 1 219 ? -19.25 -17.578 -27.203 1 96.75 219 GLU B CA 1
ATOM 4007 C C . GLU B 1 219 ? -20.359 -16.547 -27.031 1 96.75 219 GLU B C 1
ATOM 4009 O O . GLU B 1 219 ? -21.406 -16.641 -27.672 1 96.75 219 GLU B O 1
ATOM 4014 N N . GLY B 1 220 ? -20.156 -15.625 -26.109 1 97.25 220 GLY B N 1
ATOM 4015 C CA . GLY B 1 220 ? -21.109 -14.539 -25.938 1 97.25 220 GLY B CA 1
ATOM 4016 C C . GLY B 1 220 ? -22.188 -14.844 -24.906 1 97.25 220 GLY B C 1
ATOM 4017 O O . GLY B 1 220 ? -23.219 -14.156 -24.859 1 97.25 220 GLY B O 1
ATOM 4018 N N . ASN B 1 221 ? -21.984 -15.898 -24.141 1 97.75 221 ASN B N 1
ATOM 4019 C CA . ASN B 1 221 ? -22.953 -16.203 -23.109 1 97.75 221 ASN B CA 1
ATOM 4020 C C . ASN B 1 221 ? -23.141 -15.055 -22.125 1 97.75 221 ASN B C 1
ATOM 4022 O O . ASN B 1 221 ? -22.172 -14.617 -21.5 1 97.75 221 ASN B O 1
ATOM 4026 N N . GLU B 1 222 ? -24.297 -14.641 -21.922 1 97.94 222 GLU B N 1
ATOM 4027 C CA . GLU B 1 222 ? -24.578 -13.422 -21.172 1 97.94 222 GLU B CA 1
ATOM 4028 C C . GLU B 1 222 ? -24.266 -13.625 -19.688 1 97.94 222 GLU B C 1
ATOM 4030 O O . GLU B 1 222 ? -23.781 -12.703 -19.016 1 97.94 222 GLU B O 1
ATOM 4035 N N . VAL B 1 223 ? -24.547 -14.781 -19.219 1 98.12 223 VAL B N 1
ATOM 4036 C CA . VAL B 1 223 ? -24.297 -15.086 -17.812 1 98.12 223 VAL B CA 1
ATOM 4037 C C . VAL B 1 223 ? -22.797 -15.055 -17.531 1 98.12 223 VAL B C 1
ATOM 4039 O O . VAL B 1 223 ? -22.359 -14.492 -16.516 1 98.12 223 VAL B O 1
ATOM 4042 N N . SER B 1 224 ? -22.016 -15.633 -18.391 1 98.38 224 SER B N 1
ATOM 4043 C CA . SER B 1 224 ? -20.562 -15.633 -18.25 1 98.38 224 SER B CA 1
ATOM 4044 C C . SER B 1 224 ? -20 -14.219 -18.328 1 98.38 224 SER B C 1
ATOM 4046 O O . SER B 1 224 ? -19.125 -13.852 -17.547 1 98.38 224 SER B O 1
ATOM 4048 N N . LEU B 1 225 ? -20.594 -13.445 -19.219 1 98.56 225 LEU B N 1
ATOM 4049 C CA . LEU B 1 225 ? -20.125 -12.078 -19.391 1 98.56 225 LEU B CA 1
ATOM 4050 C C . LEU B 1 225 ? -20.469 -11.234 -18.156 1 98.56 225 LEU B C 1
ATOM 4052 O O . LEU B 1 225 ? -19.641 -10.43 -17.703 1 98.56 225 LEU B O 1
ATOM 4056 N N . LEU B 1 226 ? -21.641 -11.453 -17.609 1 98.56 226 LEU B N 1
ATOM 4057 C CA . LEU B 1 226 ? -22.047 -10.758 -16.391 1 98.56 226 LEU B CA 1
ATOM 4058 C C . LEU B 1 226 ? -21.141 -11.148 -15.219 1 98.56 226 LEU B C 1
ATOM 4060 O O . LEU B 1 226 ? -20.828 -10.312 -14.367 1 98.56 226 LEU B O 1
ATOM 4064 N N . THR B 1 227 ? -20.812 -12.406 -15.172 1 98.62 227 THR B N 1
ATOM 4065 C CA . THR B 1 227 ? -19.906 -12.891 -14.133 1 98.62 227 THR B CA 1
ATOM 4066 C C . THR B 1 227 ? -18.562 -12.156 -14.195 1 98.62 227 THR B C 1
ATOM 4068 O O . THR B 1 227 ? -18.109 -11.609 -13.195 1 98.62 227 THR B O 1
ATOM 4071 N N . PHE B 1 228 ? -18.016 -12.078 -15.359 1 98.69 228 PHE B N 1
ATOM 4072 C CA . PHE B 1 228 ? -16.719 -11.414 -15.523 1 98.69 228 PHE B CA 1
ATOM 4073 C C . PHE B 1 228 ? -16.844 -9.922 -15.258 1 98.69 228 PHE B C 1
ATOM 4075 O O . PHE B 1 228 ? -15.906 -9.297 -14.75 1 98.69 228 PHE B O 1
ATOM 4082 N N . GLU B 1 229 ? -17.969 -9.359 -15.625 1 98.75 229 GLU B N 1
ATOM 4083 C CA . GLU B 1 229 ? -18.203 -7.953 -15.328 1 98.75 229 GLU B CA 1
ATOM 4084 C C . GLU B 1 229 ? -18.109 -7.684 -13.828 1 98.75 229 GLU B C 1
ATOM 4086 O O . GLU B 1 229 ? -17.438 -6.746 -13.406 1 98.75 229 GLU B O 1
ATOM 4091 N N . GLU B 1 230 ? -18.766 -8.523 -13.062 1 98.75 230 GLU B N 1
ATOM 4092 C CA . GLU B 1 230 ? -18.734 -8.359 -11.617 1 98.75 230 GLU B CA 1
ATOM 4093 C C . GLU B 1 230 ? -17.328 -8.578 -11.07 1 98.75 230 GLU B C 1
ATOM 4095 O O . GLU B 1 230 ? -16.875 -7.852 -10.18 1 98.75 230 GLU B O 1
ATOM 4100 N N . VAL B 1 231 ? -16.609 -9.586 -11.578 1 98.75 231 VAL B N 1
ATOM 4101 C CA . VAL B 1 231 ? -15.234 -9.844 -11.172 1 98.75 231 VAL B CA 1
ATOM 4102 C C . VAL B 1 231 ? -14.375 -8.617 -11.461 1 98.75 231 VAL B C 1
ATOM 4104 O O . VAL B 1 231 ? -13.586 -8.188 -10.609 1 98.75 231 VAL B O 1
ATOM 4107 N N . GLY B 1 232 ? -14.555 -8.023 -12.641 1 98.69 232 GLY B N 1
ATOM 4108 C CA . GLY B 1 232 ? -13.812 -6.836 -13.039 1 98.69 232 GLY B CA 1
ATOM 4109 C C . GLY B 1 232 ? -14.055 -5.652 -12.125 1 98.69 232 GLY B C 1
ATOM 4110 O O . GLY B 1 232 ? -13.117 -4.926 -11.781 1 98.69 232 GLY B O 1
ATOM 4111 N N . ASP B 1 233 ? -15.336 -5.488 -11.727 1 98.75 233 ASP B N 1
ATOM 4112 C CA . ASP B 1 233 ? -15.688 -4.41 -10.812 1 98.75 233 ASP B CA 1
ATOM 4113 C C . ASP B 1 233 ? -14.953 -4.559 -9.484 1 98.75 233 ASP B C 1
ATOM 4115 O O . ASP B 1 233 ? -14.328 -3.611 -9 1 98.75 233 ASP B O 1
ATOM 4119 N N . ILE B 1 234 ? -15.023 -5.75 -8.953 1 98.75 234 ILE B N 1
ATOM 4120 C CA . ILE B 1 234 ? -14.453 -6.016 -7.633 1 98.75 234 ILE B CA 1
ATOM 4121 C C . ILE B 1 234 ? -12.938 -5.863 -7.684 1 98.75 234 ILE B C 1
ATOM 4123 O O . ILE B 1 234 ? -12.344 -5.219 -6.816 1 98.75 234 ILE B O 1
ATOM 4127 N N . LEU B 1 235 ? -12.312 -6.434 -8.672 1 98.75 235 LEU B N 1
ATOM 4128 C CA . LEU B 1 235 ? -10.867 -6.328 -8.844 1 98.75 235 LEU B CA 1
ATOM 4129 C C . LEU B 1 235 ? -10.453 -4.875 -9.047 1 98.75 235 LEU B C 1
ATOM 4131 O O . LEU B 1 235 ? -9.445 -4.43 -8.5 1 98.75 235 LEU B O 1
ATOM 4135 N N . GLY B 1 236 ? -11.219 -4.152 -9.875 1 98.75 236 GLY B N 1
ATOM 4136 C CA . GLY B 1 236 ? -10.953 -2.738 -10.102 1 98.75 236 GLY B CA 1
ATOM 4137 C C . GLY B 1 236 ? -10.977 -1.918 -8.828 1 98.75 236 GLY B C 1
ATOM 4138 O O . GLY B 1 236 ? -10.125 -1.044 -8.633 1 98.75 236 GLY B O 1
ATOM 4139 N N . GLU B 1 237 ? -11.953 -2.174 -7.988 1 98.75 237 GLU B N 1
ATOM 4140 C CA . GLU B 1 237 ? -12.055 -1.485 -6.703 1 98.75 237 GLU B CA 1
ATOM 4141 C C . GLU B 1 237 ? -10.789 -1.693 -5.871 1 98.75 237 GLU B C 1
ATOM 4143 O O . GLU B 1 237 ? -10.258 -0.744 -5.289 1 98.75 237 GLU B O 1
ATOM 4148 N N . ALA B 1 238 ? -10.273 -2.928 -5.844 1 98.75 238 ALA B N 1
ATOM 4149 C CA . ALA B 1 238 ? -9.062 -3.244 -5.098 1 98.75 238 ALA B CA 1
ATOM 4150 C C . ALA B 1 238 ? -7.852 -2.537 -5.699 1 98.75 238 ALA B C 1
ATOM 4152 O O . ALA B 1 238 ? -6.98 -2.051 -4.969 1 98.75 238 ALA B O 1
ATOM 4153 N N . ILE B 1 239 ? -7.801 -2.475 -6.957 1 98.81 239 ILE B N 1
ATOM 4154 C CA . ILE B 1 239 ? -6.684 -1.863 -7.668 1 98.81 239 ILE B CA 1
ATOM 4155 C C . ILE B 1 239 ? -6.656 -0.362 -7.391 1 98.81 239 ILE B C 1
ATOM 4157 O O . ILE B 1 239 ? -5.586 0.219 -7.191 1 98.81 239 ILE B O 1
ATOM 4161 N N . VAL B 1 240 ? -7.828 0.275 -7.355 1 98.75 240 VAL B N 1
ATOM 4162 C CA . VAL B 1 240 ? -7.914 1.696 -7.039 1 98.75 240 VAL B CA 1
ATOM 4163 C C . VAL B 1 240 ? -7.238 1.97 -5.695 1 98.75 240 VAL B C 1
ATOM 4165 O O . VAL B 1 240 ? -6.383 2.852 -5.594 1 98.75 240 VAL B O 1
ATOM 4168 N N . SER B 1 241 ? -7.57 1.193 -4.699 1 98.81 241 SER B N 1
ATOM 4169 C CA . SER B 1 241 ? -7.008 1.378 -3.365 1 98.81 241 SER B CA 1
ATOM 4170 C C . SER B 1 241 ? -5.508 1.104 -3.354 1 98.81 241 SER B C 1
ATOM 4172 O O . SER B 1 241 ? -4.738 1.846 -2.738 1 98.81 241 SER B O 1
ATOM 4174 N N . THR B 1 242 ? -5.102 0.072 -4.039 1 98.81 242 THR B N 1
ATOM 4175 C CA . THR B 1 242 ? -3.689 -0.293 -4.086 1 98.81 242 THR B CA 1
ATOM 4176 C C . THR B 1 242 ? -2.871 0.795 -4.777 1 98.81 242 THR B C 1
ATOM 4178 O O . THR B 1 242 ? -1.782 1.146 -4.316 1 98.81 242 THR B O 1
ATOM 4181 N N . ILE B 1 243 ? -3.426 1.356 -5.84 1 98.56 243 ILE B N 1
ATOM 4182 C CA . ILE B 1 243 ? -2.764 2.418 -6.59 1 98.56 243 ILE B CA 1
ATOM 4183 C C . ILE B 1 243 ? -2.637 3.664 -5.719 1 98.56 243 ILE B C 1
ATOM 4185 O O . ILE B 1 243 ? -1.617 4.359 -5.758 1 98.56 243 ILE B O 1
ATOM 4189 N N . ARG B 1 244 ? -3.637 3.914 -4.938 1 98.44 244 ARG B N 1
ATOM 4190 C CA . ARG B 1 244 ? -3.596 5.066 -4.039 1 98.44 244 ARG B CA 1
ATOM 4191 C C . ARG B 1 244 ? -2.486 4.91 -3.004 1 98.44 244 ARG B C 1
ATOM 4193 O O . ARG B 1 244 ? -1.868 5.898 -2.598 1 98.44 244 ARG B O 1
ATOM 4200 N N . ILE B 1 245 ? -2.178 3.697 -2.609 1 98.81 245 ILE B N 1
ATOM 4201 C CA . ILE B 1 245 ? -1.182 3.43 -1.577 1 98.81 245 ILE B CA 1
ATOM 4202 C C . ILE B 1 245 ? 0.216 3.451 -2.193 1 98.81 245 ILE B C 1
ATOM 4204 O O . ILE B 1 245 ? 1.161 3.959 -1.585 1 98.81 245 ILE B O 1
ATOM 4208 N N . LEU B 1 246 ? 0.345 3.016 -3.426 1 98.81 246 LEU B N 1
ATOM 4209 C CA . LEU B 1 246 ? 1.674 2.742 -3.963 1 98.81 246 LEU B CA 1
ATOM 4210 C C . LEU B 1 246 ? 2.07 3.797 -4.992 1 98.81 246 LEU B C 1
ATOM 4212 O O . LEU B 1 246 ? 3.248 3.914 -5.344 1 98.81 246 LEU B O 1
ATOM 4216 N N . ASP B 1 247 ? 1.102 4.477 -5.516 1 98.5 247 ASP B N 1
ATOM 4217 C CA . ASP B 1 247 ? 1.298 5.426 -6.605 1 98.5 247 ASP B CA 1
ATOM 4218 C C . ASP B 1 247 ? 1.946 4.754 -7.812 1 98.5 247 ASP B C 1
ATOM 4220 O O . ASP B 1 247 ? 2.965 5.227 -8.32 1 98.5 247 ASP B O 1
ATOM 4224 N N . ILE B 1 248 ? 1.353 3.639 -8.227 1 98.12 248 ILE B N 1
ATOM 4225 C CA . ILE B 1 248 ? 1.78 2.873 -9.391 1 98.12 248 ILE B CA 1
ATOM 4226 C C . ILE B 1 248 ? 0.657 2.836 -10.422 1 98.12 248 ILE B C 1
ATOM 4228 O O . ILE B 1 248 ? -0.497 2.557 -10.086 1 98.12 248 ILE B O 1
ATOM 4232 N N . ASN B 1 249 ? 0.964 3.086 -11.703 1 96.44 249 ASN B N 1
ATOM 4233 C CA . ASN B 1 249 ? -0.112 3.18 -12.68 1 96.44 249 ASN B CA 1
ATOM 4234 C C . ASN B 1 249 ? 0.031 2.125 -13.773 1 96.44 249 ASN B C 1
ATOM 4236 O O . ASN B 1 249 ? -0.667 2.176 -14.789 1 96.44 249 ASN B O 1
ATOM 4240 N N . GLU B 1 250 ? 0.977 1.258 -13.711 1 98.19 250 GLU B N 1
ATOM 4241 C CA . GLU B 1 250 ? 1.166 0.135 -14.625 1 98.19 250 GLU B CA 1
ATOM 4242 C C . GLU B 1 250 ? 0.9 -1.195 -13.93 1 98.19 250 GLU B C 1
ATOM 4244 O O . GLU B 1 250 ? 1.525 -1.505 -12.914 1 98.19 250 GLU B O 1
ATOM 4249 N N . VAL B 1 251 ? -0.088 -1.927 -14.453 1 98.62 251 VAL B N 1
ATOM 4250 C CA . VAL B 1 251 ? -0.53 -3.15 -13.789 1 98.62 251 VAL B CA 1
ATOM 4251 C C . VAL B 1 251 ? -0.51 -4.309 -14.781 1 98.62 251 VAL B C 1
ATOM 4253 O O . VAL B 1 251 ? -1.037 -4.195 -15.891 1 98.62 251 VAL B O 1
ATOM 4256 N N . TYR B 1 252 ? 0.099 -5.406 -14.422 1 98.44 252 TYR B N 1
ATOM 4257 C CA . TYR B 1 252 ? 0.105 -6.637 -15.211 1 98.44 252 TYR B CA 1
ATOM 4258 C C . TYR B 1 252 ? -0.669 -7.742 -14.5 1 98.44 252 TYR B C 1
ATOM 4260 O O . TYR B 1 252 ? -0.574 -7.891 -13.281 1 98.44 252 TYR B O 1
ATOM 4268 N N . PHE B 1 253 ? -1.429 -8.5 -15.273 1 98.12 253 PHE B N 1
ATOM 4269 C CA . PHE B 1 253 ? -2.24 -9.586 -14.734 1 98.12 253 PHE B CA 1
ATOM 4270 C C . PHE B 1 253 ? -1.745 -10.93 -15.25 1 98.12 253 PHE B C 1
ATOM 4272 O O . PHE B 1 253 ? -1.696 -11.164 -16.453 1 98.12 253 PHE B O 1
ATOM 4279 N N . GLY B 1 254 ? -1.339 -11.727 -14.32 1 96.81 254 GLY B N 1
ATOM 4280 C CA . GLY B 1 254 ? -0.979 -13.094 -14.641 1 96.81 254 GLY B CA 1
ATOM 4281 C C . GLY B 1 254 ? -1.849 -14.125 -13.938 1 96.81 254 GLY B C 1
ATOM 4282 O O . GLY B 1 254 ? -2.906 -13.781 -13.406 1 96.81 254 GLY B O 1
ATOM 4283 N N . GLY B 1 255 ? -1.464 -15.43 -14.078 1 94.25 255 GLY B N 1
ATOM 4284 C CA . GLY B 1 255 ? -2.207 -16.516 -13.461 1 94.25 255 GLY B CA 1
ATOM 4285 C C . GLY B 1 255 ? -3.252 -17.125 -14.375 1 94.25 255 GLY B C 1
ATOM 4286 O O . GLY B 1 255 ? -3.592 -16.547 -15.406 1 94.25 255 GLY B O 1
ATOM 4287 N N . GLY B 1 256 ? -3.762 -18.25 -13.984 1 92 256 GLY B N 1
ATOM 4288 C CA . GLY B 1 256 ? -4.652 -19.031 -14.828 1 92 256 GLY B CA 1
ATOM 4289 C C . GLY B 1 256 ? -5.938 -18.297 -15.172 1 92 256 GLY B C 1
ATOM 4290 O O . GLY B 1 256 ? -6.426 -18.391 -16.297 1 92 256 GLY B O 1
ATOM 4291 N N . ILE B 1 257 ? -6.477 -17.562 -14.266 1 93.94 257 ILE B N 1
ATOM 4292 C CA . ILE B 1 257 ? -7.762 -16.891 -14.43 1 93.94 257 ILE B CA 1
ATOM 4293 C C . ILE B 1 257 ? -7.598 -15.695 -15.367 1 93.94 257 ILE B C 1
ATOM 4295 O O . ILE B 1 257 ? -8.578 -15.195 -15.922 1 93.94 257 ILE B O 1
ATOM 4299 N N . SER B 1 258 ? -6.383 -15.273 -15.555 1 94.12 258 SER B N 1
ATOM 4300 C CA . SER B 1 258 ? -6.141 -14.125 -16.422 1 94.12 258 SER B CA 1
ATOM 4301 C C . SER B 1 258 ? -6.445 -14.469 -17.875 1 94.12 258 SER B C 1
ATOM 4303 O O . SER B 1 258 ? -6.527 -13.578 -18.734 1 94.12 258 SER B O 1
ATOM 4305 N N . ALA B 1 259 ? -6.699 -15.734 -18.188 1 92.62 259 ALA B N 1
ATOM 4306 C CA . ALA B 1 259 ? -7.168 -16.141 -19.5 1 92.62 259 ALA B CA 1
ATOM 4307 C C . ALA B 1 259 ? -8.484 -15.445 -19.859 1 92.62 259 ALA B C 1
ATOM 4309 O O . ALA B 1 259 ? -8.773 -15.227 -21.031 1 92.62 259 ALA B O 1
ATOM 4310 N N . GLY B 1 260 ? -9.273 -15.078 -18.859 1 95.75 260 GLY B N 1
ATOM 4311 C CA . GLY B 1 260 ? -10.539 -14.398 -19.078 1 95.75 260 GLY B CA 1
ATOM 4312 C C . GLY B 1 260 ? -10.445 -12.898 -18.891 1 95.75 260 GLY B C 1
ATOM 4313 O O . GLY B 1 260 ? -11.469 -12.219 -18.766 1 95.75 260 GLY B O 1
ATOM 4314 N N . LEU B 1 261 ? -9.234 -12.359 -18.859 1 97.5 261 LEU B N 1
ATOM 4315 C CA . LEU B 1 261 ? -9.023 -10.945 -18.547 1 97.5 261 LEU B CA 1
ATOM 4316 C C . LEU B 1 261 ? -9.766 -10.055 -19.547 1 97.5 261 LEU B C 1
ATOM 4318 O O . LEU B 1 261 ? -10.297 -9.008 -19.156 1 97.5 261 LEU B O 1
ATOM 4322 N N . GLU B 1 262 ? -9.797 -10.445 -20.766 1 97.88 262 GLU B N 1
ATOM 4323 C CA . GLU B 1 262 ? -10.43 -9.625 -21.797 1 97.88 262 GLU B CA 1
ATOM 4324 C C . GLU B 1 262 ? -11.891 -9.359 -21.469 1 97.88 262 GLU B C 1
ATOM 4326 O O . GLU B 1 262 ? -12.438 -8.312 -21.828 1 97.88 262 GLU B O 1
ATOM 4331 N N . PHE B 1 263 ? -12.555 -10.258 -20.781 1 98.31 263 PHE B N 1
ATOM 4332 C CA . PHE B 1 263 ? -13.977 -10.133 -20.484 1 98.31 263 PHE B CA 1
ATOM 4333 C C . PHE B 1 263 ? -14.18 -9.289 -19.219 1 98.31 263 PHE B C 1
ATOM 4335 O O . PHE B 1 263 ? -15.273 -8.773 -18.984 1 98.31 263 PHE B O 1
ATOM 4342 N N . MET B 1 264 ? -13.117 -9.188 -18.375 1 97.88 264 MET B N 1
ATOM 4343 C CA . MET B 1 264 ? -13.211 -8.383 -17.156 1 97.88 264 MET B CA 1
ATOM 4344 C C . MET B 1 264 ? -12.719 -6.961 -17.406 1 97.88 264 MET B C 1
ATOM 4346 O O . MET B 1 264 ? -13.078 -6.043 -16.672 1 97.88 264 MET B O 1
ATOM 4350 N N . MET B 1 265 ? -11.969 -6.754 -18.453 1 98.44 265 MET B N 1
ATOM 4351 C CA . MET B 1 265 ? -11.203 -5.531 -18.672 1 98.44 265 MET B CA 1
ATOM 4352 C C . MET B 1 265 ? -12.125 -4.324 -18.781 1 98.44 265 MET B C 1
ATOM 4354 O O . MET B 1 265 ? -11.859 -3.273 -18.203 1 98.44 265 MET B O 1
ATOM 4358 N N . PRO B 1 266 ? -13.25 -4.438 -19.547 1 98.38 266 PRO B N 1
ATOM 4359 C CA . PRO B 1 266 ? -14.109 -3.256 -19.656 1 98.38 266 PRO B CA 1
ATOM 4360 C C . PRO B 1 266 ? -14.594 -2.748 -18.297 1 98.38 266 PRO B C 1
ATOM 4362 O O . PRO B 1 266 ? -14.508 -1.551 -18.016 1 98.38 266 PRO B O 1
ATOM 4365 N N . ALA B 1 267 ? -15.094 -3.676 -17.484 1 98.69 267 ALA B N 1
ATOM 4366 C CA . ALA B 1 267 ? -15.57 -3.289 -16.156 1 98.69 267 ALA B CA 1
ATOM 4367 C C . ALA B 1 267 ? -14.414 -2.822 -15.273 1 98.69 267 ALA B C 1
ATOM 4369 O O . ALA B 1 267 ? -14.562 -1.873 -14.5 1 98.69 267 ALA B O 1
ATOM 4370 N N . LEU B 1 268 ? -13.32 -3.496 -15.391 1 98.44 268 LEU B N 1
ATOM 4371 C CA . LEU B 1 268 ? -12.117 -3.164 -14.641 1 98.44 268 LEU B CA 1
ATOM 4372 C C . LEU B 1 268 ? -11.648 -1.75 -14.961 1 98.44 268 LEU B C 1
ATOM 4374 O O . LEU B 1 268 ? -11.43 -0.942 -14.055 1 98.44 268 LEU B O 1
ATOM 4378 N N . GLU B 1 269 ? -11.523 -1.427 -16.188 1 98.19 269 GLU B N 1
ATOM 4379 C CA . GLU B 1 269 ? -11.078 -0.112 -16.641 1 98.19 269 GLU B CA 1
ATOM 4380 C C . GLU B 1 269 ? -12.07 0.976 -16.219 1 98.19 269 GLU B C 1
ATOM 4382 O O . GLU B 1 269 ? -11.664 2.049 -15.766 1 98.19 269 GLU B O 1
ATOM 4387 N N . LYS B 1 270 ? -13.32 0.667 -16.438 1 98.38 270 LYS B N 1
ATOM 4388 C CA . LYS B 1 270 ? -14.359 1.615 -16.047 1 98.38 270 LYS B CA 1
ATOM 4389 C C . LYS B 1 270 ? -14.242 1.974 -14.562 1 98.38 270 LYS B C 1
ATOM 4391 O O . LYS B 1 270 ? -14.258 3.152 -14.203 1 98.38 270 LYS B O 1
ATOM 4396 N N . THR B 1 271 ? -14.117 0.961 -13.758 1 98.38 271 THR B N 1
ATOM 4397 C CA . THR B 1 271 ? -14.031 1.161 -12.312 1 98.38 271 THR B CA 1
ATOM 4398 C C . THR B 1 271 ? -12.781 1.959 -11.953 1 98.38 271 THR B C 1
ATOM 4400 O O . THR B 1 271 ? -12.852 2.934 -11.203 1 98.38 271 THR B O 1
ATOM 4403 N N . VAL B 1 272 ? -11.633 1.613 -12.484 1 98.31 272 VAL B N 1
ATOM 4404 C CA . VAL B 1 272 ? -10.367 2.27 -12.195 1 98.31 272 VAL B CA 1
ATOM 4405 C C . VAL B 1 272 ? -10.438 3.736 -12.617 1 98.31 272 VAL B C 1
ATOM 4407 O O . VAL B 1 272 ? -10.078 4.629 -11.844 1 98.31 272 VAL B O 1
ATOM 4410 N N . ARG B 1 273 ? -10.977 4.012 -13.719 1 97.81 273 ARG B N 1
ATOM 4411 C CA . ARG B 1 273 ? -11.023 5.371 -14.242 1 97.81 273 ARG B CA 1
ATOM 4412 C C . ARG B 1 273 ? -12.086 6.199 -13.531 1 97.81 273 ARG B C 1
ATOM 4414 O O . ARG B 1 273 ? -11.945 7.418 -13.406 1 97.81 273 ARG B O 1
ATOM 4421 N N . GLN B 1 274 ? -13.117 5.52 -13.102 1 97.88 274 GLN B N 1
ATOM 4422 C CA . GLN B 1 274 ? -14.188 6.199 -12.375 1 97.88 274 GLN B CA 1
ATOM 4423 C C . GLN B 1 274 ? -13.688 6.738 -11.039 1 97.88 274 GLN B C 1
ATOM 4425 O O . GLN B 1 274 ? -14.078 7.828 -10.617 1 97.88 274 GLN B O 1
ATOM 4430 N N . TYR B 1 275 ? -12.805 5.992 -10.383 1 97.69 275 TYR B N 1
ATOM 4431 C CA . TYR B 1 275 ? -12.516 6.309 -8.992 1 97.69 275 TYR B CA 1
ATOM 4432 C C . TYR B 1 275 ? -11.141 6.938 -8.844 1 97.69 275 TYR B C 1
ATOM 4434 O O . TYR B 1 275 ? -10.789 7.445 -7.773 1 97.69 275 TYR B O 1
ATOM 4442 N N . LEU B 1 276 ? -10.305 6.965 -9.812 1 97.31 276 LEU B N 1
ATOM 4443 C CA . LEU B 1 276 ? -8.992 7.605 -9.758 1 97.31 276 LEU B CA 1
ATOM 4444 C C . LEU B 1 276 ? -9.039 8.992 -10.391 1 97.31 276 LEU B C 1
ATOM 4446 O O . LEU B 1 276 ? -9.898 9.258 -11.242 1 97.31 276 LEU B O 1
ATOM 4450 N N . THR B 1 277 ? -8.188 9.859 -9.945 1 94.12 277 THR B N 1
ATOM 4451 C CA . THR B 1 277 ? -8.102 11.195 -10.523 1 94.12 277 THR B CA 1
ATOM 4452 C C . THR B 1 277 ? -7.242 11.188 -11.781 1 94.12 277 THR B C 1
ATOM 4454 O O . THR B 1 277 ? -6.582 10.188 -12.086 1 94.12 277 THR B O 1
ATOM 4457 N N . ARG B 1 278 ? -7.207 12.289 -12.445 1 93.19 278 ARG B N 1
ATOM 4458 C CA . ARG B 1 278 ? -6.477 12.445 -13.703 1 93.19 278 ARG B CA 1
ATOM 4459 C C . ARG B 1 278 ? -4.984 12.18 -13.5 1 93.19 278 ARG B C 1
ATOM 4461 O O . ARG B 1 278 ? -4.316 11.656 -14.391 1 93.19 278 ARG B O 1
ATOM 4468 N N . TYR B 1 279 ? -4.512 12.539 -12.367 1 93.31 279 TYR B N 1
ATOM 4469 C CA . TYR B 1 279 ? -3.107 12.297 -12.047 1 93.31 279 TYR B CA 1
ATOM 4470 C C . TYR B 1 279 ? -2.721 10.852 -12.352 1 93.31 279 TYR B C 1
ATOM 4472 O O . TYR B 1 279 ? -1.635 10.594 -12.875 1 93.31 279 TYR B O 1
ATOM 4480 N N . TYR B 1 280 ? -3.645 9.938 -12.078 1 95.88 280 TYR B N 1
ATOM 4481 C CA . TYR B 1 280 ? -3.381 8.516 -12.289 1 95.88 280 TYR B CA 1
ATOM 4482 C C . TYR B 1 280 ? -3.82 8.086 -13.688 1 95.88 280 TYR B C 1
ATOM 4484 O O . TYR B 1 280 ? -3.076 7.398 -14.391 1 95.88 280 TYR B O 1
ATOM 4492 N N . THR B 1 281 ? -5.031 8.469 -14.117 1 95.94 281 THR B N 1
ATOM 4493 C CA . THR B 1 281 ? -5.719 7.883 -15.258 1 95.94 281 THR B CA 1
ATOM 4494 C C . THR B 1 281 ? -5.043 8.289 -16.562 1 95.94 281 THR B C 1
ATOM 4496 O O . THR B 1 281 ? -5.195 7.613 -17.578 1 95.94 281 THR B O 1
ATOM 4499 N N . GLN B 1 282 ? -4.277 9.367 -16.516 1 93.81 282 GLN B N 1
ATOM 4500 C CA . GLN B 1 282 ? -3.625 9.828 -17.734 1 93.81 282 GLN B CA 1
ATOM 4501 C C . GLN B 1 282 ? -2.588 8.82 -18.219 1 93.81 282 GLN B C 1
ATOM 4503 O O . GLN B 1 282 ? -2.291 8.75 -19.422 1 93.81 282 GLN B O 1
ATOM 4508 N N . GLU B 1 283 ? -2.148 7.988 -17.312 1 94.81 283 GLU B N 1
ATOM 4509 C CA . GLU B 1 283 ? -1.057 7.094 -17.688 1 94.81 283 GLU B CA 1
ATOM 4510 C C . GLU B 1 283 ? -1.315 5.672 -17.188 1 94.81 283 GLU B C 1
ATOM 4512 O O . GLU B 1 283 ? -0.407 4.84 -17.188 1 94.81 283 GLU B O 1
ATOM 4517 N N . VAL B 1 284 ? -2.516 5.422 -16.766 1 96.94 284 VAL B N 1
ATOM 4518 C CA . VAL B 1 284 ? -2.793 4.105 -16.203 1 96.94 284 VAL B CA 1
ATOM 4519 C C . VAL B 1 284 ? -2.775 3.057 -17.312 1 96.94 284 VAL B C 1
ATOM 4521 O O . VAL B 1 284 ? -3.316 3.281 -18.406 1 96.94 284 VAL B O 1
ATOM 4524 N N . GLN B 1 285 ? -2.047 1.986 -17.141 1 97.38 285 GLN B N 1
ATOM 4525 C CA . GLN B 1 285 ? -1.959 0.855 -18.062 1 97.38 285 GLN B CA 1
ATOM 4526 C C . GLN B 1 285 ? -2.33 -0.45 -17.359 1 97.38 285 GLN B C 1
ATOM 4528 O O . GLN B 1 285 ? -1.776 -0.775 -16.312 1 97.38 285 GLN B O 1
ATOM 4533 N N . LEU B 1 286 ? -3.295 -1.128 -17.875 1 97.81 286 LEU B N 1
ATOM 4534 C CA . LEU B 1 286 ? -3.717 -2.453 -17.438 1 97.81 286 LEU B CA 1
ATOM 4535 C C . LEU B 1 286 ? -3.51 -3.484 -18.531 1 97.81 286 LEU B C 1
ATOM 4537 O O . LEU B 1 286 ? -4.121 -3.389 -19.609 1 97.81 286 LEU B O 1
ATOM 4541 N N . GLN B 1 287 ? -2.576 -4.402 -18.234 1 96.06 287 GLN B N 1
ATOM 4542 C CA . GLN B 1 287 ? -2.195 -5.309 -19.312 1 96.06 287 GLN B CA 1
ATOM 4543 C C . GLN B 1 287 ? -2.053 -6.742 -18.797 1 96.06 287 GLN B C 1
ATOM 4545 O O . GLN B 1 287 ? -1.807 -6.961 -17.609 1 96.06 287 GLN B O 1
ATOM 4550 N N . LYS B 1 288 ? -2.242 -7.684 -19.719 1 96.88 288 LYS B N 1
ATOM 4551 C CA . LYS B 1 288 ? -1.989 -9.086 -19.406 1 96.88 288 LYS B CA 1
ATOM 4552 C C . LYS B 1 288 ? -0.492 -9.383 -19.375 1 96.88 288 LYS B C 1
ATOM 4554 O O . LYS B 1 288 ? 0.259 -8.898 -20.234 1 96.88 288 LYS B O 1
ATOM 4559 N N . ALA B 1 289 ? -0.059 -10.094 -18.391 1 96.88 289 ALA B N 1
ATOM 4560 C CA . ALA B 1 289 ? 1.318 -10.578 -18.375 1 96.88 289 ALA B CA 1
ATOM 4561 C C . ALA B 1 289 ? 1.568 -11.57 -19.5 1 96.88 289 ALA B C 1
ATOM 4563 O O . ALA B 1 289 ? 0.633 -12.203 -20 1 96.88 289 ALA B O 1
ATOM 4564 N N . THR B 1 290 ? 2.832 -11.773 -19.922 1 94.69 290 THR B N 1
ATOM 4565 C CA . THR B 1 290 ? 3.053 -12.469 -21.188 1 94.69 290 THR B CA 1
ATOM 4566 C C . THR B 1 290 ? 3.795 -13.781 -20.953 1 94.69 290 THR B C 1
ATOM 4568 O O . THR B 1 290 ? 3.916 -14.609 -21.859 1 94.69 290 THR B O 1
ATOM 4571 N N . LEU B 1 291 ? 4.266 -14.055 -19.781 1 94.88 291 LEU B N 1
ATOM 4572 C CA . LEU B 1 291 ? 5.09 -15.234 -19.562 1 94.88 291 LEU B CA 1
ATOM 4573 C C . LEU B 1 291 ? 4.223 -16.484 -19.406 1 94.88 291 LEU B C 1
ATOM 4575 O O . LEU B 1 291 ? 4.719 -17.609 -19.531 1 94.88 291 LEU B O 1
ATOM 4579 N N . GLY B 1 292 ? 2.932 -16.297 -19.031 1 91.5 292 GLY B N 1
ATOM 4580 C CA . GLY B 1 292 ? 1.993 -17.406 -18.984 1 91.5 292 GLY B CA 1
ATOM 4581 C C . GLY B 1 292 ? 2.393 -18.469 -17.984 1 91.5 292 GLY B C 1
ATOM 4582 O O . GLY B 1 292 ? 2.691 -18.172 -16.828 1 91.5 292 GLY B O 1
ATOM 4583 N N . ASN B 1 293 ? 2.404 -19.719 -18.422 1 88.56 293 ASN B N 1
ATOM 4584 C CA . ASN B 1 293 ? 2.637 -20.875 -17.562 1 88.56 293 ASN B CA 1
ATOM 4585 C C . ASN B 1 293 ? 4.086 -20.938 -17.094 1 88.56 293 ASN B C 1
ATOM 4587 O O . ASN B 1 293 ? 4.41 -21.672 -16.172 1 88.56 293 ASN B O 1
ATOM 4591 N N . ASN B 1 294 ? 4.918 -20.156 -17.688 1 93.88 294 ASN B N 1
ATOM 4592 C CA . ASN B 1 294 ? 6.34 -20.172 -17.359 1 93.88 294 ASN B CA 1
ATOM 4593 C C . ASN B 1 294 ? 6.688 -19.109 -16.328 1 93.88 294 ASN B C 1
ATOM 4595 O O . ASN B 1 294 ? 7.836 -19.016 -15.883 1 93.88 294 ASN B O 1
ATOM 4599 N N . ALA B 1 295 ? 5.684 -18.359 -15.906 1 94.75 295 ALA B N 1
ATOM 4600 C CA . ALA B 1 295 ? 5.922 -17.203 -15.039 1 94.75 295 ALA B CA 1
ATOM 4601 C C . ALA B 1 295 ? 6.629 -17.625 -13.75 1 94.75 295 ALA B C 1
ATOM 4603 O O . ALA B 1 295 ? 7.531 -16.922 -13.281 1 94.75 295 ALA B O 1
ATOM 4604 N N . GLY B 1 296 ? 6.254 -18.719 -13.195 1 95.44 296 GLY B N 1
ATOM 4605 C CA . GLY B 1 296 ? 6.848 -19.156 -11.945 1 95.44 296 GLY B CA 1
ATOM 4606 C C . GLY B 1 296 ? 8.312 -19.531 -12.086 1 95.44 296 GLY B C 1
ATOM 4607 O O . GLY B 1 296 ? 9.164 -18.984 -11.375 1 95.44 296 GLY B O 1
ATOM 4608 N N . THR B 1 297 ? 8.617 -20.406 -13.062 1 97.44 297 THR B N 1
ATOM 4609 C CA . THR B 1 297 ? 9.977 -20.906 -13.258 1 97.44 297 THR B CA 1
ATOM 4610 C C . THR B 1 297 ? 10.898 -19.797 -13.75 1 97.44 297 THR B C 1
ATOM 4612 O O . THR B 1 297 ? 12 -19.625 -13.227 1 97.44 297 THR B O 1
ATOM 4615 N N . LEU B 1 298 ? 10.453 -19.062 -14.688 1 97.94 298 LEU B N 1
ATOM 4616 C CA . LEU B 1 298 ? 11.234 -17.938 -15.188 1 97.94 298 LEU B CA 1
ATOM 4617 C C . LEU B 1 298 ? 11.406 -16.875 -14.102 1 97.94 298 LEU B C 1
ATOM 4619 O O . LEU B 1 298 ? 12.469 -16.266 -13.992 1 97.94 298 LEU B O 1
ATOM 4623 N N . GLY B 1 299 ? 10.305 -16.656 -13.367 1 98.44 299 GLY B N 1
ATOM 4624 C CA . GLY B 1 299 ? 10.375 -15.711 -12.266 1 98.44 299 GLY B CA 1
ATOM 4625 C C . GLY B 1 299 ? 11.414 -16.078 -11.227 1 98.44 299 GLY B C 1
ATOM 4626 O O . GLY B 1 299 ? 12.188 -15.234 -10.781 1 98.44 299 GLY B O 1
ATOM 4627 N N . ALA B 1 300 ? 11.398 -17.328 -10.852 1 98.5 300 ALA B N 1
ATOM 4628 C CA . ALA B 1 300 ? 12.375 -17.812 -9.891 1 98.5 300 ALA B CA 1
ATOM 4629 C C . ALA B 1 300 ? 13.797 -17.609 -10.406 1 98.5 300 ALA B C 1
ATOM 4631 O O . ALA B 1 300 ? 14.664 -17.094 -9.688 1 98.5 300 ALA B O 1
ATOM 4632 N N . ALA B 1 301 ? 14.031 -17.953 -11.633 1 98.19 301 ALA B N 1
ATOM 4633 C CA . ALA B 1 301 ? 15.352 -17.797 -12.227 1 98.19 301 ALA B CA 1
ATOM 4634 C C . ALA B 1 301 ? 15.75 -16.312 -12.266 1 98.19 301 ALA B C 1
ATOM 4636 O O . ALA B 1 301 ? 16.922 -15.977 -12.039 1 98.19 301 ALA B O 1
ATOM 4637 N N . ALA B 1 302 ? 14.797 -15.516 -12.5 1 97.94 302 ALA B N 1
ATOM 4638 C CA . ALA B 1 302 ? 15.047 -14.086 -12.672 1 97.94 302 ALA B CA 1
ATOM 4639 C C . ALA B 1 302 ? 15.555 -13.461 -11.375 1 97.94 302 ALA B C 1
ATOM 4641 O O . ALA B 1 302 ? 16.203 -12.414 -11.391 1 97.94 302 ALA B O 1
ATOM 4642 N N . LEU B 1 303 ? 15.281 -14.039 -10.258 1 98 303 LEU B N 1
ATOM 4643 C CA . LEU B 1 303 ? 15.734 -13.531 -8.969 1 98 303 LEU B CA 1
ATOM 4644 C C . LEU B 1 303 ? 17.25 -13.469 -8.906 1 98 303 LEU B C 1
ATOM 4646 O O . LEU B 1 303 ? 17.828 -12.805 -8.039 1 98 303 LEU B O 1
ATOM 4650 N N . CYS B 1 304 ? 17.922 -14.172 -9.789 1 94.5 304 CYS B N 1
ATOM 4651 C CA . CYS B 1 304 ? 19.359 -14.344 -9.75 1 94.5 304 CYS B CA 1
ATOM 4652 C C . CYS B 1 304 ? 20.062 -13.336 -10.656 1 94.5 304 CYS B C 1
ATOM 4654 O O . CYS B 1 304 ? 21.281 -13.328 -10.758 1 94.5 304 CYS B O 1
ATOM 4656 N N . PHE B 1 305 ? 19.328 -12.555 -11.312 1 88.88 305 PHE B N 1
ATOM 4657 C CA . PHE B 1 305 ? 19.922 -11.594 -12.242 1 88.88 305 PHE B CA 1
ATOM 4658 C C . PHE B 1 305 ? 20.312 -10.312 -11.523 1 88.88 305 PHE B C 1
ATOM 4660 O O . PHE B 1 305 ? 19.641 -9.883 -10.586 1 88.88 305 PHE B O 1
#

Sequence (610 aa):
MNNQQEHFLGVDVGGTHLKIGKVSLQGEIVSFDKEDTTSYREDPKGFNACFVEVIGKYLKKYPDIQKVGIGLPGLINKERTTTLEIPAIPALDGFNLKAALLEQYPDKSFCLENDASAAAMGEYKFASSKPSPNFLFITMGTGIGSAAVIDGEIFKGARGNAMEMGHMLSRGNARLETLVGRNGILNILERMVNAYPEKIGRLRDQELGTHLLVDTAREGNEVSLLTFEEVGDILGEAIVSTIRILDINEVYFGGGISAGLEFMMPALEKTVRQYLTRYYTQEVQLQKATLGNNAGTLGAAALCFMNNQQEHFLGVDVGGTHLKIGKVSLQGEIVSFDKEDTTSYREDPKGFNACFVEVIGKYLKKYPDIQKVGIGLPGLINKERTTTLEIPAIPALDGFNLKAALLEQYPDKSFCLENDASAAAMGEYKFASSKPSPNFLFITMGTGIGSAAVIDGEIFKGARGNAMEMGHMLSRGNARLETLVGRNGILNILERMVNAYPEKIGRLRDQELGTHLLVDTAREGNEVSLLTFEEVGDILGEAIVSTIRILDINEVYFGGGISAGLEFMMPALEKTVRQYLTRYYTQEVQLQKATLGNNAGTLGAAALCF

Nearest PDB structures (foldseek):
  3r8e-assembly1_A-2  TM=9.597E-01  e=1.820E-34  Cytophaga hutchinsonii ATCC 33406
  2qm1-assembly1_B  TM=8.841E-01  e=4.830E-27  Enterococcus faecalis V583
  1z6r-assembly1_A  TM=8.799E-01  e=8.074E-24  Escherichia coli
  5f7r-assembly1_A  TM=7.808E-01  e=7.280E-22  Listeria monocytogenes EGD-e
  5f7q-assembly1_C  TM=7.856E-01  e=6.232E-19  Listeria monocytogenes EGD-e

Radius of gyration: 26.86 Å; Cα contacts (8 Å, |Δi|>4): 1339; chains: 2; bounding box: 68×82×57 Å

Organism: NCBI:txid346377

Foldseek 3Di:
DPLQAAWEWFWFDDLFKIWIFTAGQQGDGPDIDIGGQNCQCVDPVHSLVVVLVVVVVVCVVPVRHAEFFYAAAADAWQVQQAADDRPSCRSRHRPRNNVVNCVVVVRHHYGYDHQQLLLVLLLCRHFPVNDDQWEKEWEAEQFIFIWTRDNNHTDLPDTGNPGPLQQQQFVPRHRLRCCQHFVNLQVLLVVLCVVCVVQCVPVPPDDDGLVVLQVVVVVVRPSSLVSLLVSLQRVLVSVLVVCVVRVTQHYEYAYDSCSNVVSSVVSNLCNNVVRDDCSRNVDHHYYYRGCYPCSRRSSRRSSRD/DPLQAAWEWFWFDDLFKIWIFTAGQQGDGPDIDIGGQNCQCVDPVHSLVVVLVVVVVVCVVPVRHAEFFYAAAADAWQVQQAADDRPSCRSRHGPRNNVVNCVVVVRHHYGYDHQQLLLVLLLCRHFPVNDDQWEKEWEAEQFIFIWTRDNNHTDLPDTGPPGPLQQQQFVPRHRLRCCQHFVNLQVLLVVLCVVCVPQCVPVPPDDDGLVVLQVVVVVVRPSSLVSLLVSLQRVLVSVLVVCVVRVTQHYEYAYDSCSNVVSSVVSNLCNNVVRDDCSRNVDHHYYYRGCHPCSRRSSRRSSRD

Secondary structure (DSSP, 8-state):
--GGG-EEEEEEE-SSEEEEEEEETTS-EEEEEEEE-GGGGG-TT-HHHHHHHHHHHHHHH-TT--EEEEEESSEE-TTSS-EEE-TT-GGGTT--HHHHHHHH-TTSEEEEEEHHHHHHHHHHHH-TT---SSEEEEEESSSEEEEEEETTEE--TTTS----GGGSB-GGG-BHHHHHSHHHHHHHHHHHHHH-GGG-GGGTTSPP-HHHHHHHHHTT-HHHHHHHHHHHHHHHHHHHHHHHHH---EEEEESGGGGGHHHHHHHHHHHHHHHS-HHHHTS-EEEE-S-GGGHHHHHHHHTT-/--GGG-EEEEEEE-SSEEEEEEEETTS-EEEEEEEE-GGGGG-TT-HHHHHHHHHHHHHHH-TT--EEEEEESSEE-TTSS-EEE-TT-GGGTT--HHHHHHHH-TTSEEEEEEHHHHHHHHHHHH-TT---SSEEEEEESSSEEEEEEETTEE--TTTS----GGGSB-GGG-BHHHHHSHHHHHHHHHHHHHH-GGG-GGGTTSPP-HHHHHHHHHTT-HHHHHHHHHHHHHHHHHHHHHHHHH---EEEEESGGGGGHHHHHHHHHHHHHHHS-HHHHTS-EEEE-S-GGGHHHHHHHHTT-

Solvent-accessible surface area (backbone atoms only — not comparable to full-atom values): 30168 Å² total; per-residue (Å²): 130,76,76,89,66,47,43,23,34,4,31,20,47,54,70,50,34,37,36,38,22,40,25,39,82,80,59,47,72,79,41,79,48,76,44,77,48,63,64,27,75,73,36,91,78,31,44,63,54,46,51,50,48,54,55,46,54,49,44,66,75,37,68,81,48,48,36,36,6,35,10,34,66,46,40,36,40,61,88,39,38,30,32,52,44,24,83,70,43,61,82,45,37,69,32,50,54,49,58,57,43,35,72,77,39,68,88,48,45,79,34,52,40,36,32,43,44,17,24,38,42,15,41,51,73,51,27,86,80,53,57,65,47,42,29,35,31,35,33,31,35,73,43,35,42,25,24,37,31,43,84,65,33,78,52,33,50,57,56,30,53,22,28,36,56,24,64,15,60,40,82,92,70,33,38,36,18,65,54,62,5,47,66,17,42,52,51,45,38,50,51,38,41,70,72,37,65,88,47,34,68,83,58,56,97,49,83,88,44,72,65,56,42,43,54,38,32,74,71,61,33,57,40,39,41,51,34,28,31,52,45,13,36,55,52,16,51,52,47,46,28,50,28,29,42,35,29,45,42,32,37,31,36,31,50,72,57,39,78,42,38,80,57,14,40,65,36,19,51,50,40,34,54,70,74,46,55,66,90,46,56,77,63,52,41,83,42,73,49,76,53,64,93,45,24,43,27,47,1,5,26,38,58,62,108,129,76,76,87,67,46,43,23,34,4,30,22,48,54,71,50,35,34,36,37,22,40,26,39,81,81,61,47,72,78,40,78,49,75,44,79,48,63,64,26,74,74,34,90,77,30,42,64,53,46,52,51,48,53,55,47,55,49,44,65,74,38,68,82,48,46,36,34,6,34,10,35,65,46,39,37,39,60,88,40,37,29,33,50,45,24,82,67,42,61,83,43,40,68,33,51,52,48,59,58,43,35,71,79,39,68,88,47,44,79,34,53,39,36,32,42,43,15,24,40,42,16,40,52,74,51,27,87,80,52,55,64,47,42,29,36,30,35,33,31,35,74,43,36,42,24,24,40,31,43,83,68,33,78,52,34,52,56,55,29,53,23,27,36,54,24,64,14,60,40,82,93,71,34,39,36,18,65,54,60,6,47,67,16,42,52,50,45,38,52,51,38,42,70,73,37,65,89,47,35,68,82,57,57,96,49,84,87,46,71,67,56,41,43,54,38,32,75,71,62,33,57,40,40,42,51,34,29,31,53,44,12,36,54,53,16,49,53,46,46,28,50,26,29,41,34,29,46,42,32,37,33,35,32,50,73,56,39,79,42,39,79,58,15,40,64,34,19,51,51,39,34,53,69,73,46,55,64,88,48,54,78,63,51,42,83,42,73,51,76,52,63,92,45,24,42,27,47,2,5,26,40,59,59,108

pLDDT: mean 95.9, std 6.5, range [34.03, 98.88]